Protein AF-A0A3M1ML77-F1 (afdb_monomer)

pLDDT: mean 88.44, std 10.19, range [42.94, 98.44]

Solvent-accessible surface area (backbone atoms only — not comparable to full-atom values): 23179 Å² total; per-residue (Å²): 134,83,82,72,64,68,69,60,58,36,50,52,52,51,53,50,39,52,52,16,40,54,34,26,37,47,16,49,26,53,55,66,65,54,53,67,42,53,72,66,59,38,51,56,78,85,83,66,60,89,59,42,56,84,72,75,39,70,65,45,48,53,52,35,50,51,53,40,49,53,52,45,68,58,38,51,64,34,41,75,68,65,37,67,45,31,58,52,17,39,53,30,26,41,60,22,10,48,59,24,55,53,48,53,42,40,64,75,67,50,69,89,71,73,87,49,51,63,51,61,48,46,33,37,23,26,42,35,46,14,53,43,46,57,35,59,82,57,82,78,87,62,85,62,44,63,66,57,31,51,50,51,24,44,51,50,22,49,53,52,17,53,50,45,29,51,47,45,52,53,32,55,78,67,70,55,49,74,44,62,57,30,57,50,57,48,38,11,30,52,26,35,65,69,69,68,45,75,50,17,67,48,100,85,46,60,57,40,37,75,63,49,33,72,43,49,62,75,46,25,69,54,35,76,78,44,82,48,72,65,49,42,34,46,50,33,18,47,26,54,22,48,36,12,41,50,40,22,52,42,33,44,75,73,69,39,41,40,63,28,8,35,51,46,10,51,49,48,64,67,28,63,47,58,55,28,46,60,48,20,60,21,26,56,29,58,51,57,40,56,17,52,40,26,44,53,48,14,54,47,23,37,75,66,73,36,54,71,59,15,51,51,27,39,51,52,16,31,24,24,25,54,67,47,22,50,50,49,14,33,41,22,42,38,44,14,51,49,5,20,71,76,60,79,30,46,80,23,53,41,80,83,40,38,9,52,61,23,40,51,49,14,51,50,30,45,52,50,42,52,52,50,50,76,70,32,72,39,45,66,67,62,54,57,41,38,51,83,35,29,94,44,75,66,42,40,72,43,6,69,74,80,31,38,69,53,37,51,56,44,45,67,31,70,50,40,49,51,34,52,46,61,69,44,30,55,61,19,66,72,51,49,64,74,42,41,71,61,51,56,23,48,41,64,65,49,50,51,32,40,55,38,73,43,69,56,60,40,9,49,40,60,84

Radius of gyration: 24.13 Å; Cα contacts (8 Å, |Δi|>4): 654; chains: 1; bounding box: 58×64×84 Å

Structure (mmCIF, N/CA/C/O backbone):
data_AF-A0A3M1ML77-F1
#
_entry.id   AF-A0A3M1ML77-F1
#
loop_
_atom_site.group_PDB
_atom_site.id
_atom_site.type_symbol
_atom_site.label_atom_id
_atom_site.label_alt_id
_atom_site.label_comp_id
_atom_site.label_asym_id
_atom_site.label_entity_id
_atom_site.label_seq_id
_atom_site.pdbx_PDB_ins_code
_atom_site.Cartn_x
_atom_site.Cartn_y
_atom_site.Cartn_z
_atom_site.occupancy
_atom_site.B_iso_or_equiv
_atom_site.auth_seq_id
_atom_site.auth_comp_id
_atom_site.auth_asym_id
_atom_site.auth_atom_id
_atom_site.pdbx_PDB_model_num
ATOM 1 N N . MET A 1 1 ? -18.599 4.551 52.035 1.00 42.94 1 MET A N 1
ATOM 2 C CA . MET A 1 1 ? -18.148 4.822 50.651 1.00 42.94 1 MET A CA 1
ATOM 3 C C . MET A 1 1 ? -19.375 4.866 49.752 1.00 42.94 1 MET A C 1
ATOM 5 O O . MET A 1 1 ? -19.975 3.830 49.510 1.00 42.94 1 MET A O 1
ATOM 9 N N . GLN A 1 2 ? -19.809 6.068 49.365 1.00 43.19 2 GLN A N 1
ATOM 10 C CA . GLN A 1 2 ? -20.988 6.288 48.520 1.00 43.19 2 GLN A CA 1
ATOM 11 C C . GLN A 1 2 ? -20.780 5.672 47.130 1.00 43.19 2 GLN A C 1
ATOM 13 O O . GLN A 1 2 ? -19.829 6.021 46.429 1.00 43.19 2 GLN A O 1
ATOM 18 N N . GLN A 1 3 ? -21.688 4.782 46.730 1.00 44.06 3 GLN A N 1
ATOM 19 C CA . GLN A 1 3 ? -21.863 4.380 45.338 1.00 44.06 3 GLN A CA 1
ATOM 20 C C . GLN A 1 3 ? -22.262 5.631 44.542 1.00 44.06 3 GLN A C 1
ATOM 22 O O . GLN A 1 3 ? -23.400 6.085 44.619 1.00 44.06 3 GLN A O 1
ATOM 27 N N . ARG A 1 4 ? -21.310 6.247 43.829 1.00 51.03 4 ARG A N 1
ATOM 28 C CA . ARG A 1 4 ? -21.622 7.316 42.871 1.00 51.03 4 ARG A CA 1
ATOM 29 C C . ARG A 1 4 ? -22.570 6.747 41.821 1.00 51.03 4 ARG A C 1
ATOM 31 O O . ARG A 1 4 ? -22.231 5.756 41.178 1.00 51.03 4 ARG A O 1
ATOM 38 N N . GLU A 1 5 ? -23.727 7.382 41.650 1.00 54.22 5 GLU A N 1
ATOM 39 C CA . GLU A 1 5 ? -24.714 6.975 40.655 1.00 54.22 5 GLU A CA 1
ATOM 40 C C . GLU A 1 5 ? -24.070 6.864 39.260 1.00 54.22 5 GLU A C 1
ATOM 42 O O . GLU A 1 5 ? -23.502 7.849 38.764 1.00 54.22 5 GLU A O 1
ATOM 47 N N . PRO A 1 6 ? -24.178 5.707 38.581 1.00 62.34 6 PRO A N 1
ATOM 48 C CA . PRO A 1 6 ? -23.610 5.519 37.247 1.00 62.34 6 PRO A CA 1
ATOM 49 C C . PRO A 1 6 ? -24.093 6.573 36.230 1.00 62.34 6 PRO A C 1
ATOM 51 O O . PRO A 1 6 ? -23.373 6.901 35.286 1.00 62.34 6 PRO A O 1
ATOM 54 N N . GLY A 1 7 ? -25.258 7.193 36.458 1.00 77.38 7 GLY A N 1
ATOM 55 C CA . GLY A 1 7 ? -25.843 8.206 35.578 1.00 77.38 7 GLY A CA 1
ATOM 56 C C . GLY A 1 7 ? -25.056 9.518 35.450 1.00 77.38 7 GLY A C 1
ATOM 57 O O . GLY A 1 7 ? -25.128 10.160 34.402 1.00 77.38 7 GLY A O 1
ATOM 58 N N . ALA A 1 8 ? -24.293 9.946 36.462 1.00 82.44 8 ALA A N 1
ATOM 59 C CA . ALA A 1 8 ? -23.475 11.163 36.355 1.00 82.44 8 ALA A CA 1
ATOM 60 C C . ALA A 1 8 ? -22.207 10.920 35.517 1.00 82.44 8 ALA A C 1
ATOM 62 O O . ALA A 1 8 ? -21.846 11.728 34.659 1.00 82.44 8 ALA A O 1
ATOM 63 N N . ALA A 1 9 ? -21.566 9.766 35.715 1.00 82.75 9 ALA A N 1
ATOM 64 C CA . ALA A 1 9 ? -20.356 9.393 34.991 1.00 82.75 9 ALA A CA 1
ATOM 65 C C . ALA A 1 9 ? -20.640 9.119 33.504 1.00 82.75 9 ALA A C 1
ATOM 67 O O . ALA A 1 9 ? -19.897 9.586 32.641 1.00 82.75 9 ALA A O 1
ATOM 68 N N . VAL A 1 10 ? -21.745 8.433 33.189 1.00 85.69 10 VAL A N 1
ATOM 69 C CA . VAL A 1 10 ? -22.186 8.192 31.802 1.00 85.69 10 VAL A CA 1
ATOM 70 C C . VAL A 1 10 ? -22.472 9.509 31.070 1.00 85.69 10 VAL A C 1
ATOM 72 O O . VAL A 1 10 ? -22.034 9.679 29.929 1.00 85.69 10 VAL A O 1
ATOM 75 N N . ARG A 1 11 ? -23.133 10.475 31.727 1.00 87.56 11 ARG A N 1
ATOM 76 C CA . ARG A 1 11 ? -23.371 11.819 31.165 1.00 87.56 11 ARG A CA 1
ATOM 77 C C . ARG A 1 11 ? -22.064 12.552 30.854 1.00 87.56 11 ARG A C 1
ATOM 79 O O . ARG A 1 11 ? -21.918 13.081 29.755 1.00 87.56 11 ARG A O 1
ATOM 86 N N . GLY A 1 12 ? -21.098 12.518 31.774 1.00 90.06 12 GLY A N 1
ATOM 87 C CA . GLY A 1 12 ? -19.780 13.127 31.570 1.00 90.06 12 GLY A CA 1
ATOM 88 C C . GLY A 1 12 ? -19.025 12.548 30.368 1.00 90.06 12 GLY A C 1
ATOM 89 O O . GLY A 1 12 ? -18.547 13.295 29.517 1.00 90.06 12 GLY A O 1
ATOM 90 N N . TRP A 1 13 ? -18.965 11.218 30.244 1.00 90.50 13 TRP A N 1
ATOM 91 C CA . TRP A 1 13 ? -18.302 10.566 29.106 1.00 90.50 13 TRP A CA 1
ATOM 92 C C . TRP A 1 13 ? -19.029 10.770 27.782 1.00 90.50 13 TRP A C 1
ATOM 94 O O . TRP A 1 13 ? -18.378 10.889 26.748 1.00 90.50 13 TRP A O 1
ATOM 104 N N . THR A 1 14 ? -20.357 10.853 27.807 1.00 88.81 14 THR A N 1
ATOM 105 C CA . THR A 1 14 ? -21.159 11.185 26.625 1.00 88.81 14 THR A CA 1
ATOM 106 C C . THR A 1 14 ? -20.836 12.590 26.122 1.00 88.81 14 THR A C 1
ATOM 108 O O . THR A 1 14 ? -20.551 12.765 24.940 1.00 88.81 14 THR A O 1
ATOM 111 N N . ALA A 1 15 ? -20.800 13.581 27.018 1.00 90.69 15 ALA A N 1
ATOM 112 C CA . ALA A 1 15 ? -20.423 14.947 26.663 1.00 90.69 15 ALA A CA 1
ATOM 113 C C . ALA A 1 15 ? -18.994 15.009 26.100 1.00 90.69 15 ALA A C 1
ATOM 115 O O . ALA A 1 15 ? -18.764 15.619 25.057 1.00 90.69 15 ALA A O 1
ATOM 116 N N . LEU A 1 16 ? -18.042 14.312 26.732 1.00 91.69 16 LEU A N 1
ATOM 117 C CA . LEU A 1 16 ? -16.664 14.248 26.247 1.00 91.69 16 LEU A CA 1
ATOM 118 C C . LEU A 1 16 ? -16.555 13.570 24.875 1.00 91.69 16 LEU A C 1
ATOM 120 O O . LEU A 1 16 ? -15.777 14.018 24.040 1.00 91.69 16 LEU A O 1
ATOM 124 N N . ALA A 1 17 ? -17.329 12.514 24.623 1.00 90.25 17 ALA A N 1
ATOM 125 C CA . ALA A 1 17 ? -17.361 11.843 23.328 1.00 90.25 17 ALA A CA 1
ATOM 126 C C . ALA A 1 17 ? -17.868 12.775 22.218 1.00 90.25 17 ALA A C 1
ATOM 128 O O . ALA A 1 17 ? -17.264 12.829 21.150 1.00 90.25 17 ALA A O 1
ATOM 129 N N . LEU A 1 18 ? -18.931 13.543 22.478 1.00 91.56 18 LEU A N 1
ATOM 130 C CA . LEU A 1 18 ? -19.453 14.529 21.528 1.00 91.56 18 LEU A CA 1
ATOM 131 C C . LEU A 1 18 ? -18.437 15.645 21.253 1.00 91.56 18 LEU A C 1
ATOM 133 O O . LEU A 1 18 ? -18.213 15.992 20.095 1.00 91.56 18 LEU A O 1
ATOM 137 N N . LEU A 1 19 ? -17.769 16.153 22.295 1.00 92.50 19 LEU A N 1
ATOM 138 C CA . LEU A 1 19 ? -16.690 17.135 22.149 1.00 92.50 19 LEU A CA 1
ATOM 139 C C . LEU A 1 19 ? -15.506 16.572 21.351 1.00 92.50 19 LEU A C 1
ATOM 141 O O . LEU A 1 19 ? -14.981 17.252 20.473 1.00 92.50 19 LEU A O 1
ATOM 145 N N . ALA A 1 20 ? -15.111 15.324 21.617 1.00 93.50 20 ALA A N 1
ATOM 146 C CA . ALA A 1 20 ? -14.035 14.651 20.896 1.00 93.50 20 ALA A CA 1
ATOM 147 C C . ALA A 1 20 ? -14.374 14.475 19.410 1.00 93.50 20 ALA A C 1
ATOM 149 O O . ALA A 1 20 ? -13.538 14.773 18.563 1.00 93.50 20 ALA A O 1
ATOM 150 N N . VAL A 1 21 ? -15.603 14.055 19.084 1.00 92.88 21 VAL A N 1
ATOM 151 C CA . VAL A 1 21 ? -16.078 13.933 17.697 1.00 92.88 21 VAL A CA 1
ATOM 152 C C . VAL A 1 21 ? -16.118 15.294 17.009 1.00 92.88 21 VAL A C 1
ATOM 154 O O . VAL A 1 21 ? -15.610 15.410 15.898 1.00 92.88 21 VAL A O 1
ATOM 157 N N . GLY A 1 22 ? -16.666 16.326 17.656 1.00 91.12 22 GLY A N 1
ATOM 158 C CA . GLY A 1 22 ? -16.730 17.676 17.089 1.00 91.12 22 GLY A CA 1
ATOM 159 C C . GLY A 1 22 ? -15.344 18.273 16.827 1.00 91.12 22 GLY A C 1
ATOM 160 O O . GLY A 1 22 ? -15.087 18.797 15.744 1.00 91.12 22 GLY A O 1
ATOM 161 N N . GLY A 1 23 ? -14.420 18.133 17.782 1.00 91.94 23 GLY A N 1
ATOM 162 C CA . GLY A 1 23 ? -13.038 18.588 17.628 1.00 91.94 23 GLY A CA 1
ATOM 163 C C . GLY A 1 23 ? -12.271 17.810 16.556 1.00 91.94 23 GLY A C 1
ATOM 164 O O . GLY A 1 23 ? -11.553 18.406 15.753 1.00 91.94 23 GLY A O 1
ATOM 165 N N . TRP A 1 24 ? -12.436 16.486 16.508 1.00 94.56 24 TRP A N 1
ATOM 166 C CA . TRP A 1 24 ? -11.824 15.641 15.482 1.00 94.56 24 TRP A CA 1
ATOM 167 C C . TRP A 1 24 ? -12.371 15.957 14.089 1.00 94.56 24 TRP A C 1
ATOM 169 O O . TRP A 1 24 ? -11.605 16.036 13.132 1.00 94.56 24 TRP A O 1
ATOM 179 N N . TRP A 1 25 ? -13.675 16.195 13.972 1.00 92.00 25 TRP A N 1
ATOM 180 C CA . TRP A 1 25 ? -14.313 16.564 12.715 1.00 92.00 25 TRP A CA 1
ATOM 181 C C . TRP A 1 25 ? -13.755 17.878 12.166 1.00 92.00 25 TRP A C 1
ATOM 183 O O . TRP A 1 25 ? -13.346 17.930 11.005 1.00 92.00 25 TRP A O 1
ATOM 193 N N . LEU A 1 26 ? -13.632 18.901 13.021 1.00 89.25 26 LEU A N 1
ATOM 194 C CA . LEU A 1 26 ? -12.964 20.153 12.667 1.00 89.25 26 LEU A CA 1
ATOM 195 C C . LEU A 1 26 ? -11.520 19.904 12.209 1.00 89.25 26 LEU A C 1
ATOM 197 O O . LEU A 1 26 ? -11.105 20.426 11.176 1.00 89.25 26 LEU A O 1
ATOM 201 N N . ALA A 1 27 ? -10.761 19.087 12.947 1.00 91.50 27 ALA A N 1
ATOM 202 C CA . ALA A 1 27 ? -9.390 18.737 12.584 1.00 91.50 27 ALA A CA 1
ATOM 203 C C . ALA A 1 27 ? -9.318 18.076 11.195 1.00 91.50 27 ALA A C 1
ATOM 205 O O . ALA A 1 27 ? -8.504 18.479 10.367 1.00 91.50 27 ALA A O 1
ATOM 206 N N . ALA A 1 28 ? -10.190 17.106 10.914 1.00 89.94 28 ALA A N 1
ATOM 207 C CA . ALA A 1 28 ? -10.228 16.371 9.651 1.00 89.94 28 ALA A CA 1
ATOM 208 C C . ALA A 1 28 ? -10.560 17.273 8.460 1.00 89.94 28 ALA A C 1
ATOM 210 O O . ALA A 1 28 ? -9.882 17.213 7.435 1.00 89.94 28 ALA A O 1
ATOM 211 N N . VAL A 1 29 ? -11.559 18.142 8.609 1.00 87.56 29 VAL A N 1
ATOM 212 C CA . VAL A 1 29 ? -11.937 19.139 7.601 1.00 87.56 29 VAL A CA 1
ATOM 213 C C . VAL A 1 29 ? -10.777 20.092 7.321 1.00 87.56 29 VAL A C 1
ATOM 215 O O . VAL A 1 29 ? -10.400 20.284 6.167 1.00 87.56 29 VAL A O 1
ATOM 218 N N . VAL A 1 30 ? -10.181 20.666 8.368 1.00 85.31 30 VAL A N 1
ATOM 219 C CA . VAL A 1 30 ? -9.109 21.659 8.229 1.00 85.31 30 VAL A CA 1
ATOM 220 C C . VAL A 1 30 ? -7.857 21.057 7.599 1.00 85.31 30 VAL A C 1
ATOM 222 O O . VAL A 1 30 ? -7.207 21.719 6.795 1.00 85.31 30 VAL A O 1
ATOM 225 N N . VAL A 1 31 ? -7.495 19.829 7.973 1.00 87.75 31 VAL A N 1
ATOM 226 C CA . VAL A 1 31 ? -6.366 19.109 7.371 1.00 87.75 31 VAL A CA 1
ATOM 227 C C . VAL A 1 31 ? -6.670 18.830 5.898 1.00 87.75 31 VAL A C 1
ATOM 229 O O . VAL A 1 31 ? -5.862 19.150 5.037 1.00 87.75 31 VAL A O 1
ATOM 232 N N . SER A 1 32 ? -7.866 18.337 5.578 1.00 84.31 32 SER A N 1
ATOM 233 C CA . SER A 1 32 ? -8.243 17.984 4.200 1.00 84.31 32 SER A CA 1
ATOM 234 C C . SER A 1 32 ? -8.371 19.186 3.259 1.00 84.31 32 SER A C 1
ATOM 236 O O . SER A 1 32 ? -8.259 19.024 2.050 1.00 84.31 32 SER A O 1
ATOM 238 N N . ALA A 1 33 ? -8.609 20.387 3.789 1.00 80.44 33 ALA A N 1
ATOM 239 C CA . ALA A 1 33 ? -8.726 21.616 3.005 1.00 80.44 33 ALA A CA 1
ATOM 240 C C . ALA A 1 33 ? -7.372 22.200 2.548 1.00 80.44 33 ALA A C 1
ATOM 242 O O . ALA A 1 33 ? -7.348 23.237 1.892 1.00 80.44 33 ALA A O 1
ATOM 243 N N . ARG A 1 34 ? -6.239 21.584 2.913 1.00 81.31 34 ARG A N 1
ATOM 244 C CA . ARG A 1 34 ? -4.899 22.092 2.587 1.00 81.31 34 ARG A CA 1
ATOM 245 C C . ARG A 1 34 ? -4.288 21.388 1.386 1.00 81.31 34 ARG A C 1
ATOM 247 O O . ARG A 1 34 ? -4.517 20.207 1.146 1.00 81.31 34 ARG A O 1
ATOM 254 N N . THR A 1 35 ? -3.400 22.108 0.711 1.00 83.38 35 THR A N 1
ATOM 255 C CA . THR A 1 35 ? -2.563 21.552 -0.350 1.00 83.38 35 THR A CA 1
ATOM 256 C C . THR A 1 35 ? -1.279 20.971 0.235 1.00 83.38 35 THR A C 1
ATOM 258 O O . THR A 1 35 ? -0.513 21.656 0.922 1.00 83.38 35 THR A O 1
ATOM 261 N N . TYR A 1 36 ? -1.023 19.702 -0.072 1.00 85.31 36 TYR A N 1
ATOM 262 C CA . TYR A 1 36 ? 0.167 18.980 0.364 1.00 85.31 36 TYR A CA 1
ATOM 263 C C . TYR A 1 36 ? 1.064 18.654 -0.824 1.00 85.31 36 TYR A C 1
ATOM 265 O O . TYR A 1 36 ? 0.624 18.064 -1.809 1.00 85.31 36 TYR A O 1
ATOM 273 N N . LEU A 1 37 ? 2.346 18.996 -0.711 1.00 86.81 37 LEU A N 1
ATOM 274 C CA . LEU A 1 37 ? 3.372 18.536 -1.635 1.00 86.81 37 LEU A CA 1
ATOM 275 C C . LEU A 1 37 ? 3.869 17.169 -1.158 1.00 86.81 37 LEU A C 1
ATOM 277 O O . LEU A 1 37 ? 4.779 17.084 -0.334 1.00 86.81 37 LEU A O 1
ATOM 281 N N . MET A 1 38 ? 3.264 16.102 -1.679 1.00 84.56 38 MET A N 1
ATOM 282 C CA . MET A 1 38 ? 3.537 14.718 -1.262 1.00 84.56 38 MET A CA 1
ATOM 283 C C . MET A 1 38 ? 4.966 14.246 -1.562 1.00 84.56 38 MET A C 1
ATOM 285 O O . MET A 1 38 ? 5.487 13.384 -0.862 1.00 84.56 38 MET A O 1
ATOM 289 N N . MET A 1 39 ? 5.629 14.817 -2.572 1.00 83.12 39 MET A N 1
ATOM 290 C CA . MET A 1 39 ? 7.019 14.474 -2.900 1.00 83.12 39 MET A CA 1
ATOM 291 C C . MET A 1 39 ? 8.011 14.963 -1.831 1.00 83.12 39 MET A C 1
ATOM 293 O O . MET A 1 39 ? 8.987 14.283 -1.534 1.00 83.12 39 MET A O 1
ATOM 297 N N . GLY A 1 40 ? 7.744 16.126 -1.231 1.00 84.62 40 GLY A N 1
ATOM 298 C CA . GLY A 1 40 ? 8.575 16.713 -0.175 1.00 84.62 40 GLY A CA 1
ATOM 299 C C . GLY A 1 40 ? 7.994 16.577 1.233 1.00 84.62 40 GLY A C 1
ATOM 3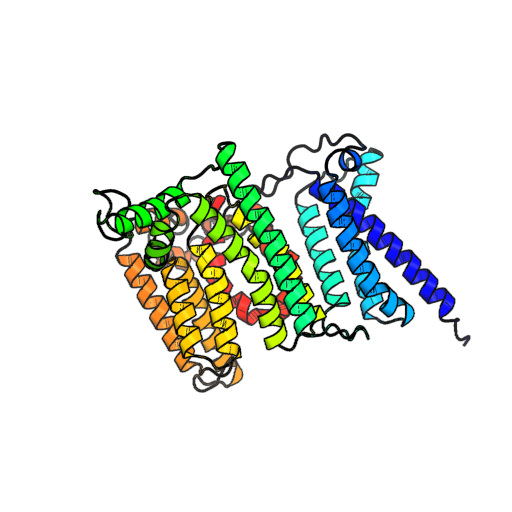00 O O . GLY A 1 40 ? 8.596 17.085 2.173 1.00 84.62 40 GLY A O 1
ATOM 301 N N . TYR A 1 41 ? 6.821 15.950 1.382 1.00 89.25 41 TYR A N 1
ATOM 302 C CA . TYR A 1 41 ? 6.034 15.924 2.622 1.00 89.25 41 TYR A CA 1
ATOM 303 C C . TYR A 1 41 ? 5.892 17.313 3.258 1.00 89.25 41 TYR A C 1
ATOM 305 O O . TYR A 1 41 ? 6.096 17.506 4.456 1.00 89.25 41 TYR A O 1
ATOM 313 N N . ALA A 1 42 ? 5.557 18.302 2.429 1.00 88.19 42 ALA A N 1
ATOM 314 C CA . ALA A 1 42 ? 5.416 19.693 2.837 1.00 88.19 42 ALA A CA 1
ATOM 315 C C . ALA A 1 42 ? 3.966 20.166 2.694 1.00 88.19 42 ALA A C 1
ATOM 317 O O . ALA A 1 42 ? 3.182 19.630 1.913 1.00 88.19 42 ALA A O 1
ATOM 318 N N . THR A 1 43 ? 3.593 21.189 3.458 1.00 86.75 43 THR A N 1
ATOM 319 C CA . THR A 1 43 ? 2.310 21.888 3.297 1.00 86.75 43 THR A CA 1
ATOM 320 C C . THR A 1 43 ? 2.561 23.162 2.504 1.00 86.75 43 THR A C 1
ATOM 322 O O . THR A 1 43 ? 3.390 23.977 2.905 1.00 86.75 43 THR A O 1
ATOM 325 N N . VAL A 1 44 ? 1.876 23.333 1.375 1.00 80.38 44 VAL A N 1
ATOM 326 C CA . VAL A 1 44 ? 2.043 24.517 0.527 1.00 80.38 44 VAL A CA 1
ATOM 327 C C . VAL A 1 44 ? 1.112 25.615 1.032 1.00 80.38 44 VAL A C 1
ATOM 329 O O . VAL A 1 44 ? -0.100 25.435 1.049 1.00 80.38 44 VAL A O 1
ATOM 332 N N . GLY A 1 45 ? 1.709 26.732 1.464 1.00 61.00 45 GLY A N 1
ATOM 333 C CA . GLY A 1 45 ? 1.087 28.048 1.655 1.00 61.00 45 GLY A CA 1
ATOM 334 C C . GLY A 1 45 ? -0.356 28.060 2.161 1.00 61.00 45 GLY A C 1
ATOM 335 O O . GLY A 1 45 ? -1.284 28.270 1.390 1.00 61.00 45 GLY A O 1
ATOM 336 N N . ALA A 1 46 ? -0.545 27.955 3.476 1.00 48.19 46 ALA A N 1
ATOM 337 C CA . ALA A 1 46 ? -1.827 28.233 4.113 1.00 48.19 46 ALA A CA 1
ATOM 338 C C . ALA A 1 46 ? -2.071 29.751 4.210 1.00 48.19 46 ALA A C 1
ATOM 340 O O . ALA A 1 46 ? -2.032 30.321 5.298 1.00 48.19 46 ALA A O 1
ATOM 341 N N . LYS A 1 47 ? -2.372 30.427 3.098 1.00 48.97 47 LYS A N 1
ATOM 342 C CA . LYS A 1 47 ? -3.239 31.612 3.191 1.00 48.97 47 LYS A CA 1
ATOM 343 C C . LYS A 1 47 ? -4.675 31.113 3.192 1.00 48.97 47 LYS A C 1
ATOM 345 O O . LYS A 1 47 ? -5.401 31.352 2.246 1.00 48.97 47 LYS A O 1
ATOM 350 N N . VAL A 1 48 ? -5.044 30.368 4.230 1.00 52.44 48 VAL A N 1
ATOM 351 C CA . VAL A 1 48 ? -6.428 29.948 4.451 1.00 52.44 48 VAL A CA 1
ATOM 352 C C . VAL A 1 48 ? -7.130 31.168 5.057 1.00 52.44 48 VAL A C 1
ATOM 354 O O . VAL A 1 48 ? -6.766 31.559 6.173 1.00 52.44 48 VAL A O 1
ATOM 357 N N . PRO A 1 49 ? -8.086 31.832 4.376 1.00 54.34 49 PRO A N 1
ATOM 358 C CA . PRO A 1 49 ? -8.996 32.757 5.038 1.00 54.34 49 PRO A CA 1
ATOM 359 C C . PRO A 1 49 ? -9.583 32.092 6.285 1.00 54.34 49 PRO A C 1
ATOM 361 O O . PRO A 1 49 ? -9.881 30.900 6.269 1.00 54.34 49 PRO A O 1
ATOM 364 N N . ARG A 1 50 ? -9.800 32.857 7.361 1.00 60.06 50 ARG A N 1
ATOM 365 C CA . ARG A 1 50 ? -10.237 32.363 8.686 1.00 60.06 50 ARG A CA 1
ATOM 366 C C . ARG A 1 50 ? -11.479 31.444 8.681 1.00 60.06 50 ARG A C 1
ATOM 368 O O . ARG A 1 50 ? -11.741 30.823 9.700 1.00 60.06 50 ARG A O 1
ATOM 375 N N . LEU A 1 51 ? -12.214 31.335 7.569 1.00 59.72 51 LEU A N 1
ATOM 376 C CA . LEU A 1 51 ? -13.448 30.554 7.410 1.00 59.72 51 LEU A CA 1
ATOM 377 C C . LEU A 1 51 ? -13.450 29.589 6.206 1.00 59.72 51 LEU A C 1
ATOM 379 O O . LEU A 1 51 ? -14.424 28.873 6.005 1.00 59.72 51 LEU A O 1
ATOM 383 N N . GLU A 1 52 ? -12.388 29.535 5.401 1.00 59.94 52 GLU A N 1
ATOM 384 C CA . GLU A 1 52 ? -12.379 28.778 4.139 1.00 59.94 52 GLU A CA 1
ATOM 385 C C . GLU A 1 52 ? -12.660 27.267 4.273 1.00 59.94 52 GLU A C 1
ATOM 387 O O . GLU A 1 52 ? -13.397 26.753 3.433 1.00 59.94 52 GLU A O 1
ATOM 392 N N . PRO A 1 53 ? -12.221 26.546 5.332 1.00 60.88 53 PRO A N 1
ATOM 393 C CA . PRO A 1 53 ? -12.541 25.127 5.470 1.00 60.88 53 PRO A CA 1
ATOM 394 C C . PRO A 1 53 ? -14.048 24.858 5.472 1.00 60.88 53 PRO A C 1
ATOM 396 O O . PRO A 1 53 ? -14.462 23.805 5.004 1.00 60.88 53 PRO A O 1
ATOM 399 N N . PHE A 1 54 ? -14.860 25.807 5.954 1.00 60.31 54 PHE A N 1
ATOM 400 C CA . PHE A 1 54 ? -16.325 25.733 6.002 1.00 60.31 54 PHE A CA 1
ATOM 401 C C . PHE A 1 54 ? -16.991 26.036 4.650 1.00 60.31 54 PHE A C 1
ATOM 403 O O . PHE A 1 54 ? -18.164 25.725 4.468 1.00 60.31 54 PHE A O 1
ATOM 410 N N . LEU A 1 55 ? -16.260 26.640 3.708 1.00 57.69 55 LEU A N 1
ATOM 411 C CA . LEU A 1 55 ? -16.795 27.154 2.446 1.00 57.69 55 LEU A CA 1
ATOM 412 C C . LEU A 1 55 ? -16.334 26.355 1.217 1.00 57.69 55 LEU A C 1
ATOM 414 O O . LEU A 1 55 ? -17.040 26.353 0.214 1.00 57.69 55 LEU A O 1
ATOM 418 N N . THR A 1 56 ? -15.185 25.669 1.269 1.00 57.38 56 THR A N 1
ATOM 419 C CA . THR A 1 56 ? -14.540 25.129 0.053 1.00 57.38 56 THR A CA 1
ATOM 420 C C . THR A 1 56 ? -14.590 23.615 -0.122 1.00 57.38 56 THR A C 1
ATOM 422 O O . THR A 1 56 ? -14.402 23.145 -1.240 1.00 57.38 56 THR A O 1
ATOM 425 N N . SER A 1 57 ? -14.873 22.822 0.920 1.00 66.44 57 SER A N 1
ATOM 426 C CA . SER A 1 57 ? -14.832 21.353 0.803 1.00 66.44 57 SER A CA 1
ATOM 427 C C . SER A 1 57 ? -16.031 20.654 1.445 1.00 66.44 57 SER A C 1
ATOM 429 O O . SER A 1 57 ? -15.900 19.895 2.405 1.00 66.44 57 SER A O 1
ATOM 431 N N . SER A 1 58 ? -17.225 20.866 0.884 1.00 71.62 58 SER A N 1
ATOM 432 C CA . SER A 1 58 ? -18.457 20.167 1.297 1.00 71.62 58 SER A CA 1
ATOM 433 C C . SER A 1 58 ? -18.298 18.636 1.322 1.00 71.62 58 SER A C 1
ATOM 435 O O . SER A 1 58 ? -18.873 17.964 2.180 1.00 71.62 58 SER A O 1
ATOM 437 N N . ALA A 1 59 ? -17.450 18.086 0.448 1.00 72.75 59 ALA A N 1
ATOM 438 C CA . ALA A 1 59 ? -17.088 16.672 0.442 1.00 72.75 59 ALA A CA 1
ATOM 439 C C . ALA A 1 59 ? -16.301 16.250 1.698 1.00 72.75 59 ALA A C 1
ATOM 441 O O . ALA A 1 59 ? -16.659 15.252 2.326 1.00 72.75 59 ALA A O 1
ATOM 442 N N . ALA A 1 60 ? -15.276 17.010 2.111 1.00 76.25 60 ALA A N 1
ATOM 443 C CA . ALA A 1 60 ? -14.535 16.718 3.342 1.00 76.25 60 ALA A CA 1
ATOM 444 C C . ALA A 1 60 ? -15.437 16.831 4.578 1.00 76.25 60 ALA A C 1
ATOM 446 O O . ALA A 1 60 ? -15.361 15.990 5.473 1.00 76.25 60 ALA A O 1
ATOM 447 N N . TRP A 1 61 ? -16.339 17.817 4.594 1.00 83.75 61 TRP A N 1
ATOM 448 C CA . TRP A 1 61 ? -17.352 17.981 5.639 1.00 83.75 61 TRP A CA 1
ATOM 449 C C . TRP A 1 61 ? -18.254 16.763 5.773 1.00 83.75 61 TRP A C 1
ATOM 451 O O . TRP A 1 61 ? -18.366 16.199 6.865 1.00 83.75 61 TRP A O 1
ATOM 461 N N . GLY A 1 62 ? -18.877 16.354 4.666 1.00 82.88 62 GLY A N 1
ATOM 462 C CA . GLY A 1 62 ? -19.787 15.216 4.631 1.00 82.88 62 GLY A CA 1
ATOM 463 C C . GLY A 1 62 ? -19.086 13.913 5.002 1.00 82.88 62 GLY A C 1
ATOM 464 O O . GLY A 1 62 ? -19.591 13.159 5.834 1.00 82.88 62 GLY A O 1
ATOM 465 N N . PHE A 1 63 ? -17.892 13.672 4.453 1.00 80.56 63 PHE A N 1
ATOM 466 C CA . PHE A 1 63 ? -17.118 12.466 4.739 1.00 80.56 63 PHE A CA 1
ATOM 467 C C . PHE A 1 63 ? -16.685 12.396 6.205 1.00 80.56 63 PHE A C 1
ATOM 469 O O . PHE A 1 63 ? -16.965 11.409 6.887 1.00 80.56 63 PHE A O 1
ATOM 476 N N . ALA A 1 64 ? -16.058 13.455 6.725 1.00 84.69 64 ALA A N 1
ATOM 477 C CA . ALA A 1 64 ? -15.635 13.490 8.117 1.00 84.69 64 ALA A CA 1
ATOM 478 C C . ALA A 1 64 ? -16.849 13.398 9.061 1.00 84.69 64 ALA A C 1
ATOM 480 O O . ALA A 1 64 ? -16.807 12.652 10.036 1.00 84.69 64 ALA A O 1
ATOM 481 N N . GLY A 1 65 ? -17.963 14.063 8.742 1.00 86.38 65 GLY A N 1
ATOM 482 C CA . GLY A 1 65 ? -19.203 13.978 9.518 1.00 86.38 65 GLY A CA 1
ATOM 483 C C . GLY A 1 65 ? -19.768 12.556 9.572 1.00 86.38 65 GLY A C 1
ATOM 484 O O . GLY A 1 65 ? -20.115 12.067 10.647 1.00 86.38 65 GLY A O 1
ATOM 485 N N . ALA A 1 66 ? -19.788 11.850 8.438 1.00 85.19 66 ALA A N 1
ATOM 486 C CA . ALA A 1 66 ? -20.235 10.461 8.366 1.00 85.19 66 ALA A CA 1
ATOM 487 C C . ALA A 1 66 ? -19.349 9.524 9.203 1.00 85.19 66 ALA A C 1
ATOM 489 O O . ALA A 1 66 ? -19.862 8.707 9.970 1.00 85.19 66 ALA A O 1
ATOM 490 N N . ILE A 1 67 ? -18.024 9.664 9.114 1.00 84.12 67 ILE A N 1
ATOM 491 C CA . ILE A 1 67 ? -17.074 8.865 9.902 1.00 84.12 67 ILE A CA 1
ATOM 492 C C . ILE A 1 67 ? -17.220 9.156 11.404 1.00 84.12 67 ILE A C 1
ATOM 494 O O . ILE A 1 67 ? -17.254 8.220 12.207 1.00 84.12 67 ILE A O 1
ATOM 498 N N . GLY A 1 68 ? -17.380 10.426 11.787 1.00 86.38 68 GLY A N 1
ATOM 499 C CA . GLY A 1 68 ? -17.629 10.831 13.172 1.00 86.38 68 GLY A CA 1
ATOM 500 C C . GLY A 1 68 ? -18.937 10.259 13.724 1.00 86.38 68 GLY A C 1
ATOM 501 O O . GLY A 1 68 ? -18.965 9.740 14.841 1.00 86.38 68 GLY A O 1
ATOM 502 N N . LEU A 1 69 ? -20.005 10.263 12.920 1.00 87.50 69 LEU A N 1
ATOM 503 C CA . LEU A 1 69 ? -21.286 9.654 13.277 1.00 87.50 69 LEU A CA 1
ATOM 504 C C . LEU A 1 69 ? -21.163 8.138 13.456 1.00 87.50 69 LEU A C 1
ATOM 506 O O . LEU A 1 69 ? -21.656 7.602 14.447 1.00 87.50 69 LEU A O 1
ATOM 510 N N . VAL A 1 70 ? -20.496 7.438 12.534 1.00 84.50 70 VAL A N 1
ATOM 511 C CA . VAL A 1 70 ? -20.257 5.990 12.650 1.00 84.50 70 VAL A CA 1
ATOM 512 C C . VAL A 1 70 ? -19.501 5.685 13.937 1.00 84.50 70 VAL A C 1
ATOM 514 O O . VAL A 1 70 ? -19.923 4.820 14.704 1.00 84.50 70 VAL A O 1
ATOM 517 N N . TRP A 1 71 ? -18.428 6.422 14.218 1.00 87.50 71 TRP A N 1
ATOM 518 C CA . TRP A 1 71 ? -17.672 6.261 15.454 1.00 87.50 71 TRP A CA 1
ATOM 519 C C . TRP A 1 71 ? -18.539 6.491 16.700 1.00 87.50 71 TRP A C 1
ATOM 521 O O . TRP A 1 71 ? -18.500 5.695 17.639 1.00 87.50 71 TRP A O 1
ATOM 531 N N . TRP A 1 72 ? -19.376 7.532 16.701 1.00 87.38 72 TRP A N 1
ATOM 532 C CA . TRP A 1 72 ? -20.294 7.816 17.803 1.00 87.38 72 TRP A CA 1
ATOM 533 C C . TRP A 1 72 ? -21.298 6.679 18.018 1.00 87.38 72 TRP A C 1
ATOM 535 O O . TRP A 1 72 ? -21.485 6.209 19.141 1.00 87.38 72 TRP A O 1
ATOM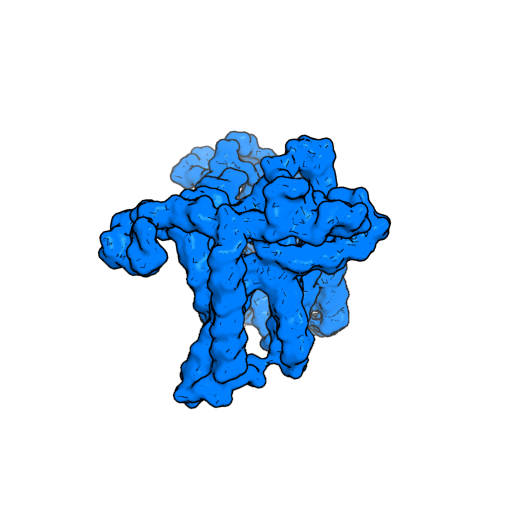 545 N N . LEU A 1 73 ? -21.924 6.194 16.943 1.00 84.56 73 LEU A N 1
ATOM 546 C CA . LEU A 1 73 ? -22.900 5.104 16.997 1.00 84.56 73 LEU A CA 1
ATOM 547 C C . LEU A 1 73 ? -22.298 3.806 17.528 1.00 84.56 73 LEU A C 1
ATOM 549 O O . LEU A 1 73 ? -22.993 3.054 18.218 1.00 84.56 73 LEU A O 1
ATOM 553 N N . LEU A 1 74 ? -21.026 3.565 17.213 1.00 78.69 74 LEU A N 1
ATOM 554 C CA . LEU A 1 74 ? -20.231 2.499 17.791 1.00 78.69 74 LEU A CA 1
ATOM 555 C C . LEU A 1 74 ? -20.090 2.753 19.303 1.00 78.69 74 LEU A C 1
ATOM 557 O O . LEU A 1 74 ? -20.668 2.034 20.119 1.00 78.69 74 LEU A O 1
ATOM 561 N N . VAL A 1 75 ? -19.407 3.820 19.706 1.00 82.12 75 VAL A N 1
ATOM 562 C CA . VAL A 1 75 ? -18.971 4.021 21.095 1.00 82.12 75 VAL A CA 1
ATOM 563 C C . VAL A 1 75 ? -20.116 4.307 22.083 1.00 82.12 75 VAL A C 1
ATOM 565 O O . VAL A 1 75 ? -20.013 3.891 23.238 1.00 82.12 75 VAL A O 1
ATOM 568 N N . ARG A 1 76 ? -21.240 4.914 21.670 1.00 83.75 76 ARG A N 1
ATOM 569 C CA . ARG A 1 76 ? -22.334 5.327 22.582 1.00 83.75 76 ARG A CA 1
ATOM 570 C C . ARG A 1 76 ? -22.849 4.202 23.488 1.00 83.75 76 ARG A C 1
ATOM 572 O O . ARG A 1 76 ? -22.929 4.374 24.699 1.00 83.75 76 ARG A O 1
ATOM 579 N N . LYS A 1 77 ? -23.088 3.007 22.932 1.00 79.88 77 LYS A N 1
ATOM 580 C CA . LYS A 1 77 ? -23.587 1.851 23.701 1.00 79.88 77 LYS A CA 1
ATOM 581 C C . LYS A 1 77 ? -22.540 1.308 24.669 1.00 79.88 77 LYS A C 1
ATOM 583 O O . LYS A 1 77 ? -22.872 0.735 25.701 1.00 79.88 77 LYS A O 1
ATOM 588 N N . GLN A 1 78 ? -21.262 1.450 24.325 1.00 79.56 78 GLN A N 1
ATOM 589 C CA . GLN A 1 78 ? -20.169 1.042 25.198 1.00 79.56 78 GLN A CA 1
ATOM 590 C C . GLN A 1 78 ? -19.972 2.035 26.352 1.00 79.56 78 GLN A C 1
ATOM 592 O O . GLN A 1 78 ? -19.630 1.613 27.453 1.00 79.56 78 GLN A O 1
ATOM 597 N N . VAL A 1 79 ? -20.222 3.328 26.120 1.00 81.12 79 VAL A N 1
ATOM 598 C CA . VAL A 1 79 ? -20.229 4.370 27.161 1.00 81.12 79 VAL A CA 1
ATOM 599 C C . VAL A 1 79 ? -21.371 4.151 28.146 1.00 81.12 79 VAL A C 1
ATOM 601 O O . VAL A 1 79 ? -21.134 4.190 29.349 1.00 81.12 79 VAL A O 1
ATOM 604 N N . GLU A 1 80 ? -22.575 3.841 27.656 1.00 81.25 80 GLU A N 1
ATOM 605 C CA . GLU A 1 80 ? -23.729 3.474 28.495 1.00 81.25 80 GLU A CA 1
ATOM 606 C C . GLU A 1 80 ? -23.417 2.284 29.415 1.00 81.25 80 GLU A C 1
ATOM 608 O O . GLU A 1 80 ? -23.848 2.246 30.563 1.00 81.25 80 GLU A O 1
ATOM 613 N N . ARG A 1 81 ? -22.615 1.330 28.924 1.00 80.31 81 ARG A N 1
ATOM 614 C CA . ARG A 1 81 ? -22.139 0.154 29.673 1.00 80.31 81 ARG A CA 1
ATOM 615 C C . ARG A 1 81 ? -20.841 0.391 30.450 1.00 80.31 81 ARG A C 1
ATOM 617 O O . ARG A 1 81 ? -20.313 -0.547 31.040 1.00 80.31 81 ARG A O 1
ATOM 624 N N . PHE A 1 82 ? -20.307 1.610 30.416 1.00 79.81 82 PHE A N 1
ATOM 625 C CA . PHE A 1 82 ? -19.065 2.010 31.074 1.00 79.81 82 PHE A CA 1
ATOM 626 C C . PHE A 1 82 ? -17.851 1.119 30.744 1.00 79.81 82 PHE A C 1
ATOM 628 O O . PHE A 1 82 ? -17.010 0.826 31.596 1.00 79.81 82 PHE A O 1
ATOM 635 N N . LEU A 1 83 ? -17.744 0.663 29.493 1.00 80.44 83 LEU A N 1
ATOM 636 C CA . LEU A 1 83 ? -16.658 -0.226 29.089 1.00 80.44 83 LEU A CA 1
ATOM 637 C C . LEU A 1 83 ? -15.323 0.536 28.999 1.00 80.44 83 LEU A C 1
ATOM 639 O O . LEU A 1 83 ? -15.259 1.582 28.344 1.00 80.44 83 LEU A O 1
ATOM 643 N N . PRO A 1 84 ? -14.216 -0.011 29.541 1.00 83.50 84 PRO A N 1
ATOM 644 C CA . PRO A 1 84 ? -12.900 0.621 29.448 1.00 83.50 84 PRO A CA 1
ATOM 645 C C . PRO A 1 84 ? -12.475 0.933 28.009 1.00 83.50 84 PRO A C 1
ATOM 647 O O . PRO A 1 84 ? -11.842 1.957 27.765 1.00 83.50 84 PRO A O 1
ATOM 650 N N . ALA A 1 85 ? -12.843 0.087 27.044 1.00 81.25 85 ALA A N 1
ATOM 651 C CA . ALA A 1 85 ? -12.512 0.278 25.632 1.00 81.25 85 ALA A CA 1
ATOM 652 C C . ALA A 1 85 ? -13.066 1.595 25.060 1.00 81.25 85 ALA A C 1
ATOM 654 O O . ALA A 1 85 ? -12.343 2.300 24.356 1.00 81.25 85 ALA A O 1
ATOM 655 N N . ALA A 1 86 ? -14.293 1.972 25.431 1.00 84.06 86 ALA A N 1
ATOM 656 C CA . ALA A 1 86 ? -14.912 3.228 25.015 1.00 84.06 86 ALA A CA 1
ATOM 657 C C . ALA A 1 86 ? -14.187 4.444 25.581 1.00 84.06 86 ALA A C 1
ATOM 659 O O . ALA A 1 86 ? -13.906 5.393 24.856 1.00 84.06 86 ALA A O 1
ATOM 660 N N . ILE A 1 87 ? -13.832 4.393 26.865 1.00 87.81 87 ILE A N 1
ATOM 661 C CA . ILE A 1 87 ? -13.086 5.463 27.533 1.00 87.81 87 ILE A CA 1
ATOM 662 C C . ILE A 1 87 ? -11.741 5.699 26.833 1.00 87.81 87 ILE A C 1
ATOM 664 O O . ILE A 1 87 ? -11.372 6.843 26.559 1.00 87.81 87 ILE A O 1
ATOM 668 N N . HIS A 1 88 ? -11.023 4.623 26.500 1.00 89.44 88 HIS A N 1
ATOM 669 C CA . HIS A 1 88 ? -9.768 4.722 25.756 1.00 89.44 88 HIS A CA 1
ATOM 670 C C . HIS A 1 88 ? -9.994 5.276 24.346 1.00 89.44 88 HIS A C 1
ATOM 672 O O . HIS A 1 88 ? -9.282 6.191 23.942 1.00 89.44 88 HIS A O 1
ATOM 678 N N . ALA A 1 89 ? -11.008 4.793 23.624 1.00 89.75 89 ALA A N 1
ATOM 679 C CA . ALA A 1 89 ? -11.336 5.294 22.293 1.00 89.75 89 ALA A CA 1
ATOM 680 C C . ALA A 1 89 ? -11.657 6.801 22.305 1.00 89.75 89 ALA A C 1
ATOM 682 O O . ALA A 1 89 ? -11.137 7.531 21.460 1.00 89.75 89 ALA A O 1
ATOM 683 N N . ILE A 1 90 ? -12.450 7.282 23.273 1.00 92.69 90 ILE A N 1
ATOM 684 C CA . ILE A 1 90 ? -12.794 8.708 23.432 1.00 92.69 90 ILE A CA 1
ATOM 685 C C . ILE A 1 90 ? -11.539 9.544 23.664 1.00 92.69 90 ILE A C 1
ATOM 687 O O . ILE A 1 90 ? -11.340 10.550 22.989 1.00 92.69 90 ILE A O 1
ATOM 691 N N . ARG A 1 91 ? -10.669 9.120 24.589 1.00 93.88 91 ARG A N 1
ATOM 692 C CA . ARG A 1 91 ? -9.413 9.827 24.877 1.00 93.88 91 ARG A CA 1
ATOM 693 C C . ARG A 1 91 ? -8.529 9.923 23.638 1.00 93.88 91 ARG A C 1
ATOM 695 O O . ARG A 1 91 ? -8.029 10.999 23.339 1.00 93.88 91 ARG A O 1
ATOM 702 N N . LEU A 1 92 ? -8.377 8.827 22.896 1.00 93.69 92 LEU A N 1
ATOM 703 C CA . LEU A 1 92 ? -7.578 8.801 21.669 1.00 93.69 92 LEU A CA 1
ATOM 704 C C . LEU A 1 92 ? -8.172 9.708 20.582 1.00 93.69 92 LEU A C 1
ATOM 706 O O . LEU A 1 92 ? -7.424 10.407 19.907 1.00 93.69 92 LEU A O 1
ATOM 710 N N . LEU A 1 93 ? -9.502 9.759 20.446 1.00 93.88 93 LEU A N 1
ATOM 711 C CA . LEU A 1 93 ? -10.152 10.664 19.493 1.00 93.88 93 LEU A CA 1
ATOM 712 C C . LEU A 1 93 ? -9.995 12.136 19.905 1.00 93.88 93 LEU A C 1
ATOM 714 O O . LEU A 1 93 ? -9.745 12.990 19.060 1.00 93.88 93 LEU A O 1
ATOM 718 N N . ALA A 1 94 ? -10.065 12.434 21.205 1.00 94.81 94 ALA A N 1
ATOM 719 C CA . ALA A 1 94 ? -9.791 13.773 21.721 1.00 94.81 94 ALA A CA 1
ATOM 720 C C . ALA A 1 94 ? -8.336 14.199 21.455 1.00 94.81 94 ALA A C 1
ATOM 722 O O . ALA A 1 94 ? -8.088 15.343 21.088 1.00 94.81 94 ALA A O 1
ATOM 723 N N . VAL A 1 95 ? -7.374 13.275 21.563 1.00 95.50 95 VAL A N 1
ATOM 724 C CA . VAL A 1 95 ? -5.978 13.521 21.158 1.00 95.50 95 VAL A CA 1
ATOM 725 C C . VAL A 1 95 ? -5.886 13.764 19.647 1.00 95.50 95 VAL A C 1
ATOM 727 O O . VAL A 1 95 ? -5.206 14.697 19.217 1.00 95.50 95 VAL A O 1
ATOM 730 N N . ALA A 1 96 ? -6.617 12.997 18.830 1.00 94.06 96 ALA A N 1
ATOM 731 C CA . ALA A 1 96 ? -6.678 13.189 17.378 1.00 94.06 96 ALA A CA 1
ATOM 732 C C . ALA A 1 96 ? -7.217 14.576 16.972 1.00 94.06 96 ALA A C 1
ATOM 734 O O . ALA A 1 96 ? -6.857 15.074 15.908 1.00 94.06 96 ALA A O 1
ATOM 735 N N . ALA A 1 97 ? -8.032 15.215 17.818 1.00 94.69 97 ALA A N 1
ATOM 736 C CA . ALA A 1 97 ? -8.613 16.538 17.590 1.00 94.69 97 ALA A CA 1
ATOM 737 C C . ALA A 1 97 ? -7.625 17.714 17.735 1.00 94.69 97 ALA A C 1
ATOM 739 O O . ALA A 1 97 ? -7.979 18.847 17.404 1.00 94.69 97 ALA A O 1
ATOM 740 N N . ALA A 1 98 ? -6.391 17.480 18.203 1.00 94.56 98 ALA A N 1
ATOM 741 C CA . ALA A 1 98 ? -5.412 18.543 18.457 1.00 94.56 98 ALA A CA 1
ATOM 742 C C . ALA A 1 98 ? -5.182 19.513 17.270 1.00 94.56 98 ALA A C 1
ATOM 744 O O . ALA A 1 98 ? -5.159 20.723 17.511 1.00 94.56 98 ALA A O 1
ATOM 745 N N . PRO A 1 99 ? -5.095 19.065 15.996 1.00 92.56 99 PRO A N 1
ATOM 746 C CA . PRO A 1 99 ? -4.967 19.979 14.857 1.00 92.56 99 PRO A CA 1
ATOM 747 C C . PRO A 1 99 ? -6.146 20.956 14.709 1.00 92.56 99 PRO A C 1
ATOM 749 O O . PRO A 1 99 ? -5.950 22.093 14.283 1.00 92.56 99 PRO A O 1
ATOM 752 N N . GLY A 1 100 ? -7.357 20.555 15.114 1.00 89.50 100 GLY A N 1
ATOM 753 C CA . GLY A 1 100 ? -8.533 21.428 15.146 1.00 89.50 100 GLY A CA 1
ATOM 754 C C . GLY A 1 100 ? -8.395 22.539 16.189 1.00 89.50 100 GLY A C 1
ATOM 755 O O . GLY A 1 100 ? -8.686 23.697 15.902 1.00 89.50 100 GLY A O 1
ATOM 756 N N . GLY A 1 101 ? -7.859 22.220 17.372 1.00 89.00 101 GLY A N 1
ATOM 757 C CA . GLY A 1 101 ? -7.540 23.218 18.399 1.00 89.00 101 GLY A CA 1
ATOM 758 C C . GLY A 1 101 ? -6.455 24.202 17.951 1.00 89.00 101 GLY A C 1
ATOM 759 O O . GLY A 1 101 ? -6.617 25.413 18.095 1.00 89.00 101 GLY A O 1
ATOM 760 N N . LEU A 1 102 ? -5.381 23.705 17.327 1.00 89.88 102 LEU A N 1
ATOM 761 C CA . LEU A 1 102 ? -4.331 24.560 16.759 1.00 89.88 102 LEU A CA 1
ATOM 762 C C . LEU A 1 102 ? -4.864 25.477 15.661 1.00 89.88 102 LEU A C 1
ATOM 764 O O . LEU A 1 102 ? -4.449 26.628 15.570 1.00 89.88 102 LEU A O 1
ATOM 768 N N . TYR A 1 103 ? -5.794 24.991 14.841 1.00 87.56 103 TYR A N 1
ATOM 769 C CA . TYR A 1 103 ? -6.470 25.819 13.852 1.00 87.56 103 TYR A CA 1
ATOM 770 C C . TYR A 1 103 ? -7.242 26.976 14.491 1.00 87.56 103 TYR A C 1
ATOM 772 O O . TYR A 1 103 ? -7.081 28.109 14.043 1.00 87.56 103 TYR A O 1
ATOM 780 N N . VAL A 1 104 ? -8.008 26.727 15.559 1.00 87.31 104 VAL A N 1
ATOM 781 C CA . VAL A 1 104 ? -8.718 27.792 16.288 1.00 87.31 104 VAL A CA 1
ATOM 782 C C . VAL A 1 104 ? -7.732 28.827 16.826 1.00 87.31 104 VAL A C 1
ATOM 784 O O . VAL A 1 104 ? -7.919 30.021 16.608 1.00 87.31 104 VAL A O 1
ATOM 787 N N . LEU A 1 105 ? -6.638 28.391 17.454 1.00 88.62 105 LEU A N 1
ATOM 788 C CA . LEU A 1 105 ? -5.618 29.308 17.969 1.00 88.62 105 LEU A CA 1
ATOM 789 C C . LEU A 1 105 ? -4.976 30.144 16.848 1.00 88.62 105 LEU A C 1
ATOM 791 O O . LEU A 1 105 ? -4.831 31.357 16.992 1.00 88.62 105 LEU A O 1
ATOM 795 N N . ARG A 1 106 ? -4.660 29.532 15.700 1.00 87.50 106 ARG A N 1
ATOM 796 C CA . ARG A 1 106 ? -4.147 30.243 14.515 1.00 87.50 106 ARG A CA 1
ATOM 797 C C . ARG A 1 106 ? -5.150 31.254 13.971 1.00 87.50 106 ARG A C 1
ATOM 799 O O . ARG A 1 106 ? -4.763 32.368 13.626 1.00 87.50 106 ARG A O 1
ATOM 806 N N . ALA A 1 107 ? -6.436 30.904 13.930 1.00 83.25 107 ALA A N 1
ATOM 807 C CA . ALA A 1 107 ? -7.501 31.809 13.502 1.00 83.25 107 ALA A CA 1
ATOM 808 C C . ALA A 1 107 ? -7.642 33.026 14.438 1.00 83.25 107 ALA A C 1
ATOM 810 O O . ALA A 1 107 ? -7.940 34.125 13.965 1.00 83.25 107 ALA A O 1
ATOM 811 N N . LEU A 1 108 ? -7.349 32.848 15.731 1.00 87.5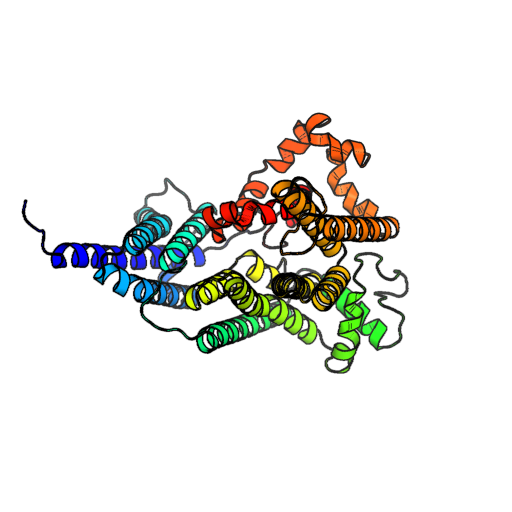0 108 LEU A N 1
ATOM 812 C CA . LEU A 1 108 ? -7.275 33.907 16.745 1.00 87.50 108 LEU A CA 1
ATOM 813 C C . LEU A 1 108 ? -5.962 34.716 16.708 1.00 87.50 108 LEU A C 1
ATOM 815 O O . LEU A 1 108 ? -5.785 35.624 17.514 1.00 87.50 108 LEU A O 1
ATOM 819 N N . GLY A 1 109 ? -5.054 34.427 15.771 1.00 85.75 109 GLY A N 1
ATOM 820 C CA . GLY A 1 109 ? -3.804 35.168 15.573 1.00 85.75 109 GLY A CA 1
ATOM 821 C C . GLY A 1 109 ? -2.560 34.519 16.182 1.00 85.75 109 GLY A C 1
ATOM 822 O O . GLY A 1 109 ? -1.478 35.095 16.089 1.00 85.75 109 GLY A O 1
ATOM 823 N N . TRP A 1 110 ? -2.660 33.321 16.767 1.00 85.69 110 TRP A N 1
ATOM 824 C CA . TRP A 1 110 ? -1.495 32.614 17.300 1.00 85.69 110 TRP A CA 1
ATOM 825 C C . TRP A 1 110 ? -0.697 31.919 16.187 1.00 85.69 110 TRP A C 1
ATOM 827 O O . TRP A 1 110 ? -1.078 30.861 15.688 1.00 85.69 110 TRP A O 1
ATOM 837 N N . SER A 1 111 ? 0.436 32.505 15.797 1.00 79.88 111 SER A N 1
ATOM 838 C CA . SER A 1 111 ? 1.276 32.034 14.684 1.00 79.88 111 SER A CA 1
ATOM 839 C C . SER A 1 111 ? 2.480 31.176 15.100 1.00 79.88 111 SER A C 1
ATOM 841 O O . SER A 1 111 ? 3.270 30.792 14.241 1.00 79.88 111 SER A O 1
ATOM 843 N N . ALA A 1 112 ? 2.622 30.837 16.387 1.00 84.56 112 ALA A N 1
ATOM 844 C CA . ALA A 1 112 ? 3.815 30.155 16.905 1.00 84.56 112 ALA A CA 1
ATOM 845 C C . ALA A 1 112 ? 4.039 28.748 16.319 1.00 84.56 112 ALA A C 1
ATOM 847 O O . ALA A 1 112 ? 5.179 28.312 16.186 1.00 84.56 112 ALA A O 1
ATOM 848 N N . ILE A 1 113 ? 2.964 28.032 15.964 1.00 83.75 113 ILE A N 1
ATOM 849 C CA . ILE A 1 113 ? 3.043 26.685 15.382 1.00 83.75 113 ILE A CA 1
ATOM 850 C C . ILE A 1 113 ? 2.456 26.727 13.968 1.00 83.75 113 ILE A C 1
ATOM 852 O O . ILE A 1 113 ? 1.227 26.704 13.830 1.00 83.75 113 ILE A O 1
ATOM 856 N N . PRO A 1 114 ? 3.280 26.757 12.905 1.00 85.44 114 PRO A N 1
ATOM 857 C CA . PRO A 1 114 ? 2.777 26.773 11.538 1.00 85.44 114 PRO A CA 1
ATOM 858 C C . PRO A 1 114 ? 2.092 25.445 11.170 1.00 85.44 114 PRO A C 1
ATOM 860 O O . PRO A 1 114 ? 2.380 24.404 11.773 1.00 85.44 114 PRO A O 1
ATOM 863 N N . PRO A 1 115 ? 1.172 25.455 10.191 1.00 85.75 115 PRO A N 1
ATOM 864 C CA . PRO A 1 115 ? 0.623 24.229 9.637 1.00 85.75 115 PRO A CA 1
ATOM 865 C C . PRO A 1 115 ? 1.707 23.472 8.871 1.00 85.75 115 PRO A C 1
ATOM 867 O O . PRO A 1 115 ? 2.361 24.031 7.994 1.00 85.75 115 PRO A O 1
ATOM 870 N N . THR A 1 116 ? 1.891 22.193 9.188 1.00 89.50 116 THR A N 1
ATOM 871 C CA . THR A 1 116 ? 2.853 21.336 8.481 1.00 89.50 116 THR A CA 1
ATOM 872 C C . THR A 1 116 ? 2.296 19.923 8.291 1.00 89.50 116 THR A C 1
ATOM 874 O O . THR A 1 116 ? 1.197 19.595 8.751 1.00 89.50 116 THR A O 1
ATOM 877 N N . TYR A 1 117 ? 3.081 19.065 7.640 1.00 89.88 117 TYR A N 1
ATOM 878 C CA . TYR A 1 117 ? 2.716 17.688 7.326 1.00 89.88 117 TYR A CA 1
ATOM 879 C C . TYR A 1 117 ? 2.622 16.761 8.557 1.00 89.88 117 TYR A C 1
ATOM 881 O O . TYR A 1 117 ? 2.118 15.647 8.449 1.00 89.88 117 TYR A O 1
ATOM 889 N N . TRP A 1 118 ? 3.015 17.199 9.760 1.00 90.88 118 TRP A N 1
ATOM 890 C CA . TRP A 1 118 ? 2.784 16.386 10.962 1.00 90.88 118 TRP A CA 1
ATOM 891 C C . TRP A 1 118 ? 1.288 16.252 11.297 1.00 90.88 118 TRP A C 1
ATOM 893 O O . TRP A 1 118 ? 0.880 15.248 11.869 1.00 90.88 118 TRP A O 1
ATOM 903 N N . GLU A 1 119 ? 0.448 17.227 10.932 1.00 91.88 119 GLU A N 1
ATOM 904 C CA . GLU A 1 119 ? -0.985 17.220 11.260 1.00 91.88 119 GLU A CA 1
ATOM 905 C C . GLU A 1 119 ? -1.770 16.061 10.615 1.00 91.88 119 GLU A C 1
ATOM 907 O O . GLU A 1 119 ? -2.496 15.384 11.351 1.00 91.88 119 GLU A O 1
ATOM 912 N N . PRO A 1 120 ? -1.627 15.757 9.304 1.00 90.50 120 PRO A N 1
ATOM 913 C CA . PRO A 1 120 ? -2.236 14.560 8.717 1.00 90.50 120 PRO A CA 1
ATOM 914 C C . PRO A 1 120 ? -1.688 13.253 9.320 1.00 90.50 120 PRO A C 1
ATOM 916 O O . PRO A 1 120 ? -2.441 12.292 9.507 1.00 90.50 120 PRO A O 1
ATOM 919 N N . LEU A 1 121 ? -0.405 13.207 9.696 1.00 91.06 121 LEU A N 1
ATOM 920 C CA . LEU A 1 121 ? 0.181 12.051 10.390 1.00 91.06 121 LEU A CA 1
ATOM 921 C C . LEU A 1 121 ? -0.427 11.855 11.784 1.00 91.06 121 LEU A C 1
ATOM 923 O O . LEU A 1 121 ? -0.765 10.741 12.176 1.00 91.06 121 LEU A O 1
ATOM 927 N N . TRP A 1 122 ? -0.617 12.945 12.522 1.00 92.44 122 TRP A N 1
ATOM 928 C CA . TRP A 1 122 ? -1.196 12.929 13.858 1.00 92.44 122 TRP A CA 1
ATOM 929 C C . TRP A 1 122 ? -2.647 12.471 13.836 1.00 92.44 122 TRP A C 1
ATOM 931 O O . TRP A 1 122 ? -3.022 11.539 14.551 1.00 92.44 122 TRP A O 1
ATOM 941 N N . ILE A 1 123 ? -3.470 13.107 12.999 1.00 91.50 123 ILE A N 1
ATOM 942 C CA . ILE A 1 123 ? -4.887 12.767 12.935 1.00 91.50 123 ILE A CA 1
ATOM 943 C C . ILE A 1 123 ? -5.076 11.318 12.478 1.00 91.50 123 ILE A C 1
ATOM 945 O O . ILE A 1 123 ? -5.860 10.604 13.099 1.00 91.50 123 ILE A O 1
ATOM 949 N N . SER A 1 124 ? -4.327 10.838 11.478 1.00 89.00 124 SER A N 1
ATOM 950 C CA . SER A 1 124 ? -4.433 9.449 11.007 1.00 89.00 124 SER A CA 1
ATOM 951 C C . SER A 1 124 ? -4.034 8.436 12.085 1.00 89.00 124 SER A C 1
ATOM 953 O O . SER A 1 124 ? -4.798 7.503 12.344 1.00 89.00 124 SER A O 1
ATOM 955 N N . ALA A 1 125 ? -2.914 8.658 12.784 1.00 89.06 125 ALA A N 1
ATOM 956 C CA . ALA A 1 125 ? -2.430 7.779 13.850 1.00 89.06 125 ALA A CA 1
ATOM 957 C C . ALA A 1 125 ? -3.465 7.587 14.968 1.00 89.06 125 ALA A C 1
ATOM 959 O O . ALA A 1 125 ? -3.826 6.462 15.329 1.00 89.06 125 ALA A O 1
ATOM 960 N N . TRP A 1 126 ? -3.956 8.697 15.523 1.00 91.50 126 TRP A N 1
ATOM 961 C CA . TRP A 1 126 ? -4.831 8.676 16.694 1.00 91.50 126 TRP A CA 1
ATOM 962 C C . TRP A 1 126 ? -6.277 8.313 16.342 1.00 91.50 126 TRP A C 1
ATOM 964 O O . TRP A 1 126 ? -6.956 7.661 17.139 1.00 91.50 126 TRP A O 1
ATOM 974 N N . THR A 1 127 ? -6.731 8.637 15.126 1.00 89.19 127 THR A N 1
ATOM 975 C CA . THR A 1 127 ? -8.022 8.154 14.609 1.00 89.19 127 THR A CA 1
ATOM 976 C C . THR A 1 127 ? -7.997 6.636 14.458 1.00 89.19 127 THR A C 1
ATOM 978 O O . THR A 1 127 ? -8.872 5.956 14.996 1.00 89.19 127 THR A O 1
ATOM 981 N N . GLY A 1 128 ? -6.964 6.082 13.810 1.00 84.38 128 GLY A N 1
ATOM 982 C CA . GLY A 1 128 ? -6.790 4.634 13.665 1.00 84.38 128 GLY A CA 1
ATOM 983 C C . GLY A 1 128 ? -6.737 3.919 15.019 1.00 84.38 128 GLY A C 1
ATOM 984 O O . GLY A 1 128 ? -7.442 2.930 15.228 1.00 84.38 128 GLY A O 1
ATOM 985 N N . ALA A 1 129 ? -5.992 4.477 15.980 1.00 86.00 129 ALA A N 1
ATOM 986 C CA . ALA A 1 129 ? -5.941 3.996 17.362 1.00 86.00 129 ALA A CA 1
ATOM 987 C C . ALA A 1 129 ? -7.328 3.953 18.024 1.00 86.00 129 ALA A C 1
ATOM 989 O O . ALA A 1 129 ? -7.713 2.951 18.632 1.00 86.00 129 ALA A O 1
ATOM 990 N N . SER A 1 130 ? -8.095 5.038 17.894 1.00 88.25 130 SER A N 1
ATOM 991 C CA . SER A 1 130 ? -9.432 5.148 18.472 1.00 88.25 130 SER A CA 1
ATOM 992 C C . SER A 1 130 ? -10.390 4.105 17.888 1.00 88.25 130 SER A C 1
ATOM 994 O O . SER A 1 130 ? -11.036 3.369 18.639 1.00 88.25 130 SER A O 1
ATOM 996 N N . PHE A 1 131 ? -10.428 3.965 16.559 1.00 84.44 131 PHE A N 1
ATOM 997 C CA . PHE A 1 131 ? -11.254 2.963 15.879 1.00 84.44 131 PHE A CA 1
ATOM 998 C C . PHE A 1 131 ? -10.840 1.533 16.224 1.00 84.44 131 PHE A C 1
ATOM 1000 O O . PHE A 1 131 ? -11.704 0.672 16.406 1.00 84.44 131 PHE A O 1
ATOM 1007 N N . PHE A 1 132 ? -9.541 1.269 16.361 1.00 80.75 132 PHE A N 1
ATOM 1008 C CA . PHE A 1 132 ? -9.042 -0.031 16.790 1.00 80.75 132 PHE A CA 1
ATOM 1009 C C . PHE A 1 132 ? -9.576 -0.401 18.177 1.00 80.75 132 PHE A C 1
ATOM 1011 O O . PHE A 1 132 ? -10.130 -1.483 18.346 1.00 80.75 132 PHE A O 1
ATOM 1018 N N . HIS A 1 133 ? -9.478 0.495 19.162 1.00 80.81 133 HIS A N 1
ATOM 1019 C CA . HIS A 1 133 ? -9.997 0.230 20.508 1.00 80.81 133 HIS A CA 1
ATOM 1020 C C . HIS A 1 133 ? -11.519 0.114 20.546 1.00 80.81 133 HIS A C 1
ATOM 1022 O O . HIS A 1 133 ? -12.044 -0.722 21.282 1.00 80.81 133 HIS A O 1
ATOM 1028 N N . ALA A 1 134 ? -12.214 0.903 19.725 1.00 79.12 134 ALA A N 1
ATOM 1029 C CA . ALA A 1 134 ? -13.654 0.800 19.584 1.00 79.12 134 ALA A CA 1
ATOM 1030 C C . ALA A 1 134 ? -14.048 -0.586 19.038 1.00 79.12 134 ALA A C 1
ATOM 1032 O O . ALA A 1 134 ? -14.931 -1.227 19.598 1.00 79.12 134 ALA A O 1
ATOM 1033 N N . THR A 1 135 ? -13.380 -1.082 17.988 1.00 75.12 135 THR A N 1
ATOM 1034 C CA . THR A 1 135 ? -13.862 -2.208 17.157 1.00 75.12 135 THR A CA 1
ATOM 1035 C C . THR A 1 135 ? -13.170 -3.554 17.367 1.00 75.12 135 THR A C 1
ATOM 1037 O O . THR A 1 135 ? -13.779 -4.597 17.101 1.00 75.12 135 THR A O 1
ATOM 1040 N N . TRP A 1 136 ? -11.922 -3.590 17.835 1.00 69.06 136 TRP A N 1
ATOM 1041 C CA . TRP A 1 136 ? -11.127 -4.816 17.879 1.00 69.06 136 TRP A CA 1
ATOM 1042 C C . TRP A 1 136 ? -11.593 -5.759 18.997 1.00 69.06 136 TRP A C 1
ATOM 1044 O O . TRP A 1 136 ? -11.445 -5.468 20.181 1.00 69.06 136 TRP A O 1
ATOM 1054 N N . ARG A 1 137 ? -12.123 -6.928 18.601 1.00 61.28 137 ARG A N 1
ATOM 1055 C CA . ARG A 1 137 ? -12.644 -8.009 19.474 1.00 61.28 137 ARG A CA 1
ATOM 1056 C C . ARG A 1 137 ? -13.817 -7.626 20.390 1.00 61.28 137 ARG A C 1
ATOM 1058 O O . ARG A 1 137 ? -14.181 -8.426 21.244 1.00 61.28 137 ARG A O 1
ATOM 1065 N N . GLN A 1 138 ? -14.434 -6.464 20.190 1.00 64.00 138 GLN A N 1
ATOM 1066 C CA . GLN A 1 138 ? -15.618 -6.072 20.951 1.00 64.00 138 GLN A CA 1
ATOM 1067 C C . GLN A 1 138 ? -16.873 -6.765 20.412 1.00 64.00 138 GLN A C 1
ATOM 1069 O O . GLN A 1 138 ? -17.119 -6.782 19.199 1.00 64.00 138 GLN A O 1
ATOM 1074 N N . ASP A 1 139 ? -17.665 -7.331 21.324 1.00 57.66 139 ASP A N 1
ATOM 1075 C CA . ASP A 1 139 ? -19.026 -7.771 21.039 1.00 57.66 139 ASP A CA 1
ATOM 1076 C C . ASP A 1 139 ? -19.970 -6.585 21.251 1.00 57.66 139 ASP A C 1
ATOM 1078 O O . ASP A 1 139 ? -20.298 -6.186 22.369 1.00 57.66 139 ASP A O 1
ATOM 1082 N N . TRP A 1 140 ? -20.378 -5.979 20.142 1.00 57.69 140 TRP A N 1
ATOM 1083 C CA . TRP A 1 140 ? -21.225 -4.792 20.127 1.00 57.69 140 TRP A CA 1
ATOM 1084 C C . TRP A 1 140 ? -22.667 -5.066 20.577 1.00 57.69 140 TRP A C 1
ATOM 1086 O O . TRP A 1 140 ? -23.488 -4.146 20.604 1.00 57.69 140 TRP A O 1
ATOM 1096 N N . GLY A 1 141 ? -23.029 -6.324 20.865 1.00 52.12 141 GLY A N 1
ATOM 1097 C CA . GLY A 1 141 ? -24.412 -6.732 21.127 1.00 52.12 141 GLY A CA 1
ATOM 1098 C C . GLY A 1 141 ? -25.341 -6.551 19.917 1.00 52.12 141 GLY A C 1
ATOM 1099 O O . GLY A 1 141 ? -26.522 -6.875 19.990 1.00 52.12 141 GLY A O 1
ATOM 1100 N N . THR A 1 142 ? -24.820 -6.044 18.795 1.00 56.56 142 THR A N 1
ATOM 1101 C CA . THR A 1 142 ? -25.458 -5.989 17.484 1.00 56.56 142 THR A CA 1
ATOM 1102 C C . THR A 1 142 ? -24.824 -7.075 16.622 1.00 56.56 142 THR A C 1
ATOM 1104 O O . THR A 1 142 ? -23.643 -7.022 16.269 1.00 56.56 142 THR A O 1
ATOM 1107 N N . ARG A 1 143 ? -25.605 -8.109 16.295 1.00 67.94 143 ARG A N 1
ATOM 1108 C CA . ARG A 1 143 ? -25.147 -9.218 15.452 1.00 67.94 143 ARG A CA 1
ATOM 1109 C C . ARG A 1 143 ? -25.054 -8.756 13.995 1.00 67.94 143 ARG A C 1
ATOM 1111 O O . ARG A 1 143 ? -25.935 -9.053 13.194 1.00 67.94 143 ARG A O 1
ATOM 1118 N N . LEU A 1 144 ? -23.990 -8.039 13.627 1.00 79.75 144 LEU A N 1
ATOM 1119 C CA . LEU A 1 144 ? -23.633 -7.904 12.215 1.00 79.75 144 LEU A CA 1
ATOM 1120 C C . LEU A 1 144 ? -23.277 -9.301 11.711 1.00 79.75 144 LEU A C 1
ATOM 1122 O O . LEU A 1 144 ? -22.282 -9.889 12.134 1.00 79.75 144 LEU A O 1
ATOM 1126 N N . SER A 1 145 ? -24.116 -9.860 10.842 1.00 86.81 145 SER A N 1
ATOM 1127 C CA . SER A 1 145 ? -23.838 -11.170 10.267 1.00 86.81 145 SER A CA 1
ATOM 1128 C C . SER A 1 145 ? -22.602 -11.095 9.370 1.00 86.81 145 SER A C 1
ATOM 1130 O O . SER A 1 145 ? -22.289 -10.056 8.788 1.00 86.81 145 SER A O 1
ATOM 1132 N N . HIS A 1 146 ? -21.909 -12.223 9.208 1.00 87.62 146 HIS A N 1
ATOM 1133 C CA . HIS A 1 146 ? -20.783 -12.308 8.278 1.00 87.62 146 HIS A CA 1
ATOM 1134 C C . HIS A 1 146 ? -21.171 -11.870 6.854 1.00 87.62 146 HIS A C 1
ATOM 1136 O O . HIS A 1 146 ? -20.411 -11.166 6.198 1.00 87.62 146 HIS A O 1
ATOM 1142 N N . ARG A 1 147 ? -22.369 -12.253 6.388 1.00 92.62 147 ARG A N 1
ATOM 1143 C CA . ARG A 1 147 ? -22.867 -11.888 5.053 1.00 92.62 147 ARG A CA 1
ATOM 1144 C C . ARG A 1 147 ? -23.107 -10.385 4.931 1.00 92.62 147 ARG A C 1
ATOM 1146 O O . ARG A 1 147 ? -22.700 -9.803 3.935 1.00 92.62 147 ARG A O 1
ATOM 1153 N N . ALA A 1 148 ? -23.702 -9.764 5.949 1.00 92.38 148 ALA A N 1
ATOM 1154 C CA . ALA A 1 148 ? -23.940 -8.324 5.963 1.00 92.38 148 ALA A CA 1
ATOM 1155 C C . ALA A 1 148 ? -22.627 -7.526 6.006 1.00 92.38 148 ALA A C 1
ATOM 1157 O O . ALA A 1 148 ? -22.475 -6.570 5.255 1.00 92.38 148 ALA A O 1
ATOM 1158 N N . GLY A 1 149 ? -21.652 -7.951 6.819 1.00 91.69 149 GLY A N 1
ATOM 1159 C CA . GLY A 1 149 ? -20.331 -7.316 6.862 1.00 91.69 149 GLY A CA 1
ATOM 1160 C C . GLY A 1 149 ? -19.573 -7.426 5.537 1.00 91.69 149 GLY A C 1
ATOM 1161 O O . GLY A 1 149 ? -18.981 -6.449 5.087 1.00 91.69 149 GLY A O 1
ATOM 1162 N N . LEU A 1 150 ? -19.638 -8.588 4.881 1.00 95.06 150 LEU A N 1
ATOM 1163 C CA . LEU A 1 150 ? -19.038 -8.791 3.564 1.00 95.06 150 LEU A CA 1
ATOM 1164 C C . LEU A 1 150 ? -19.744 -7.973 2.474 1.00 95.06 150 LEU A C 1
ATOM 1166 O O . LEU A 1 150 ? -19.068 -7.401 1.626 1.00 95.06 150 LEU A O 1
ATOM 1170 N N . LEU A 1 151 ? -21.079 -7.906 2.497 1.00 96.56 151 LEU A N 1
ATOM 1171 C CA . LEU A 1 151 ? -21.850 -7.079 1.570 1.00 96.56 151 LEU A CA 1
ATOM 1172 C C . LEU A 1 151 ? -21.499 -5.600 1.746 1.00 96.56 151 LEU A C 1
ATOM 1174 O O . LEU A 1 151 ? -21.237 -4.925 0.760 1.00 96.56 151 LEU A O 1
ATOM 1178 N N . ALA A 1 152 ? -21.417 -5.114 2.987 1.00 94.56 152 ALA A N 1
ATOM 1179 C CA . ALA A 1 152 ? -20.989 -3.749 3.272 1.00 94.56 152 ALA A CA 1
ATOM 1180 C C . ALA A 1 152 ? -19.573 -3.477 2.738 1.00 94.56 152 ALA A C 1
ATOM 1182 O O . ALA A 1 152 ? -19.368 -2.483 2.051 1.00 94.56 152 ALA A O 1
ATOM 1183 N N . ALA A 1 153 ? -18.617 -4.383 2.979 1.00 96.06 153 ALA A N 1
ATOM 1184 C CA . ALA A 1 153 ? -17.266 -4.270 2.426 1.00 96.06 153 ALA A CA 1
ATOM 1185 C C . ALA A 1 153 ? -17.274 -4.231 0.886 1.00 96.06 153 ALA A C 1
ATOM 1187 O O . ALA A 1 153 ? -16.590 -3.406 0.293 1.00 96.06 153 ALA A O 1
ATOM 1188 N N . ALA A 1 154 ? -18.083 -5.073 0.237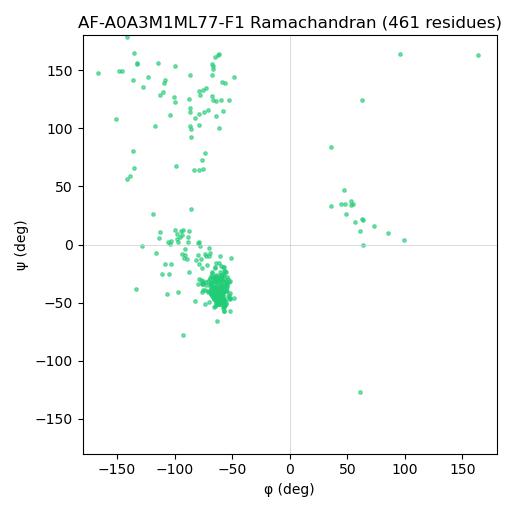 1.00 97.81 154 ALA A N 1
ATOM 1189 C CA . ALA A 1 154 ? -18.209 -5.103 -1.218 1.00 97.81 154 ALA A CA 1
ATOM 1190 C C . ALA A 1 154 ? -18.832 -3.822 -1.787 1.00 97.81 154 ALA A C 1
ATOM 1192 O O . ALA A 1 154 ? -18.326 -3.299 -2.774 1.00 97.81 154 ALA A O 1
ATOM 1193 N N . LEU A 1 155 ? -19.885 -3.293 -1.160 1.00 97.12 155 LEU A N 1
ATOM 1194 C CA . LEU A 1 155 ? -20.521 -2.040 -1.574 1.00 97.12 155 LEU A CA 1
ATOM 1195 C C . LEU A 1 155 ? -19.583 -0.841 -1.389 1.00 97.12 155 LEU A C 1
ATOM 1197 O O . LEU A 1 155 ? -19.511 0.013 -2.267 1.00 97.12 155 LEU A O 1
ATOM 1201 N N . LEU A 1 156 ? -18.822 -0.801 -0.290 1.00 94.50 156 LEU A N 1
ATOM 1202 C CA . LEU A 1 156 ? -17.803 0.226 -0.059 1.00 94.50 156 LEU A CA 1
ATOM 1203 C C . LEU A 1 156 ? -16.682 0.145 -1.099 1.00 94.50 156 LEU A C 1
ATOM 1205 O O . LEU A 1 156 ? -16.335 1.159 -1.697 1.00 94.50 156 LEU A O 1
ATOM 1209 N N . SER A 1 157 ? -16.156 -1.055 -1.357 1.00 96.94 157 SER A N 1
ATOM 1210 C CA . SER A 1 157 ? -15.174 -1.284 -2.419 1.00 96.94 157 SER A CA 1
ATOM 1211 C C . SER A 1 157 ? -15.720 -0.881 -3.789 1.00 96.94 157 SER A C 1
ATOM 1213 O O . SER A 1 157 ? -15.016 -0.228 -4.546 1.00 96.94 157 SER A O 1
ATOM 1215 N N . LEU A 1 158 ? -16.972 -1.208 -4.111 1.00 97.56 158 LEU A N 1
ATOM 1216 C CA . LEU A 1 158 ? -17.589 -0.813 -5.378 1.00 97.56 158 LEU A CA 1
ATOM 1217 C C . LEU A 1 158 ? -17.711 0.712 -5.496 1.00 97.56 158 LEU A C 1
ATOM 1219 O O . LEU A 1 158 ? -17.353 1.269 -6.529 1.00 97.56 158 LEU A O 1
ATOM 1223 N N . GLY A 1 159 ? -18.170 1.386 -4.438 1.00 95.38 159 GLY A N 1
ATOM 1224 C CA . GLY A 1 159 ? -18.290 2.844 -4.409 1.00 95.38 159 GLY A CA 1
ATOM 1225 C C . GLY A 1 159 ? -16.941 3.548 -4.569 1.00 95.38 159 GLY A C 1
ATOM 1226 O O . GLY A 1 159 ? -16.806 4.431 -5.413 1.00 95.38 159 GLY A O 1
ATOM 1227 N N . ILE A 1 160 ? -15.924 3.119 -3.815 1.00 94.12 160 ILE A N 1
ATOM 1228 C CA . ILE A 1 160 ? -14.562 3.668 -3.908 1.00 94.12 160 ILE A CA 1
ATOM 1229 C C . ILE A 1 160 ? -13.912 3.335 -5.255 1.00 94.12 160 ILE A C 1
ATOM 1231 O O . ILE A 1 160 ? -13.286 4.202 -5.852 1.00 94.12 160 ILE A O 1
ATOM 1235 N N . GLY A 1 161 ? -14.107 2.124 -5.781 1.00 95.75 161 GLY A N 1
ATOM 1236 C CA . GLY A 1 161 ? -13.631 1.745 -7.111 1.00 95.75 161 GLY A CA 1
ATOM 1237 C C . GLY A 1 161 ? -14.265 2.594 -8.216 1.00 95.75 161 GLY A C 1
ATOM 1238 O O . GLY A 1 161 ? -13.564 3.077 -9.098 1.00 95.75 161 GLY A O 1
ATOM 1239 N N . GLY A 1 162 ? -15.573 2.858 -8.140 1.00 95.94 162 GLY A N 1
ATOM 1240 C CA . GLY A 1 162 ? -16.252 3.771 -9.063 1.00 95.94 162 GLY A CA 1
ATOM 1241 C C . GLY A 1 162 ? -15.709 5.201 -8.979 1.00 95.94 162 GLY A C 1
ATOM 1242 O O . GLY A 1 162 ? -15.473 5.833 -10.007 1.00 95.94 162 GLY A O 1
ATOM 1243 N N . TRP A 1 163 ? -15.443 5.688 -7.764 1.00 93.69 163 TRP A N 1
ATOM 1244 C CA . TRP A 1 163 ? -14.814 6.990 -7.542 1.00 93.69 163 TRP A CA 1
ATOM 1245 C C . TRP A 1 163 ? -13.400 7.065 -8.132 1.00 93.69 163 TRP A C 1
ATOM 1247 O O . TRP A 1 163 ? -13.093 8.003 -8.863 1.00 93.69 163 TRP A O 1
ATOM 1257 N N . TRP A 1 164 ? -12.551 6.070 -7.867 1.00 92.88 164 TRP A N 1
ATOM 1258 C CA . TRP A 1 164 ? -11.187 5.996 -8.397 1.00 92.88 164 TRP A CA 1
ATOM 1259 C C . TRP A 1 164 ? -11.145 5.887 -9.918 1.00 92.88 164 TRP A C 1
ATOM 1261 O O . TRP A 1 164 ? -10.343 6.572 -10.549 1.00 92.88 164 TRP A O 1
ATOM 1271 N N . TYR A 1 165 ? -12.057 5.120 -10.515 1.00 94.25 165 TYR A N 1
ATOM 1272 C CA . TYR A 1 165 ? -12.229 5.086 -11.964 1.00 94.25 165 TYR A CA 1
ATOM 1273 C C . TYR A 1 165 ? -12.610 6.467 -12.517 1.00 94.25 165 TYR A C 1
ATOM 1275 O O . TYR A 1 165 ? -11.990 6.955 -13.463 1.00 94.25 165 TYR A O 1
ATOM 1283 N N . GLY A 1 166 ? -13.588 7.132 -11.892 1.00 94.12 166 GLY A N 1
ATOM 1284 C CA . GLY A 1 166 ? -13.994 8.492 -12.247 1.00 94.12 166 GLY A CA 1
ATOM 1285 C C . GLY A 1 166 ? -12.852 9.503 -12.127 1.00 94.12 166 GLY A C 1
ATOM 1286 O O . GLY A 1 166 ? -12.689 10.343 -13.012 1.00 94.12 166 GLY A O 1
ATOM 1287 N N . GLN A 1 167 ? -12.015 9.386 -11.092 1.00 91.12 167 GLN A N 1
ATOM 1288 C CA . GLN A 1 167 ? -10.802 10.191 -10.954 1.00 91.12 167 GLN A CA 1
ATOM 1289 C C . GLN A 1 167 ? -9.828 9.948 -12.109 1.00 91.12 167 GLN A C 1
ATOM 1291 O O . GLN A 1 167 ? -9.395 10.914 -12.730 1.00 91.12 167 GLN A O 1
ATOM 1296 N N . SER A 1 168 ? -9.513 8.697 -12.454 1.00 90.75 168 SER A N 1
ATOM 1297 C CA . SER A 1 168 ? -8.604 8.408 -13.572 1.00 90.75 168 SER A CA 1
ATOM 1298 C C . SER A 1 168 ? -9.118 8.998 -14.891 1.00 90.75 168 SER A C 1
ATOM 1300 O O . SER A 1 168 ? -8.345 9.595 -15.639 1.00 90.75 168 SER A O 1
ATOM 1302 N N . LEU A 1 169 ? -10.430 8.924 -15.151 1.00 92.00 169 LEU A N 1
ATOM 1303 C CA . LEU A 1 169 ? -11.048 9.561 -16.320 1.00 92.00 169 LEU A CA 1
ATOM 1304 C C . LEU A 1 169 ? -10.946 11.082 -16.293 1.00 92.00 169 LEU A C 1
ATOM 1306 O O . LEU A 1 169 ? -10.661 11.693 -17.323 1.00 92.00 169 LEU A O 1
ATOM 1310 N N . TYR A 1 170 ? -11.201 11.693 -15.137 1.00 92.19 170 TYR A N 1
ATOM 1311 C CA . TYR A 1 170 ? -11.084 13.134 -14.968 1.00 92.19 170 TYR A CA 1
ATOM 1312 C C . TYR A 1 170 ? -9.658 13.589 -15.286 1.00 92.19 170 TYR A C 1
ATOM 1314 O O . TYR A 1 170 ? -9.478 14.460 -16.133 1.00 92.19 170 TYR A O 1
ATOM 1322 N N . TYR A 1 171 ? -8.650 12.955 -14.687 1.00 89.50 171 TYR A N 1
ATOM 1323 C CA . TYR A 1 171 ? -7.250 13.320 -14.897 1.00 89.50 171 TYR A CA 1
ATOM 1324 C C . TYR A 1 171 ? -6.811 13.086 -16.347 1.00 89.50 171 TYR A C 1
ATOM 1326 O O . TYR A 1 171 ? -6.141 13.938 -16.926 1.00 89.50 171 TYR A O 1
ATOM 1334 N N . TYR A 1 172 ? -7.246 11.985 -16.968 1.00 88.69 172 TYR A N 1
ATOM 1335 C CA . TYR A 1 172 ? -6.985 11.717 -18.383 1.00 88.69 172 TYR A CA 1
ATOM 1336 C C . TYR A 1 172 ? -7.555 12.809 -19.299 1.00 88.69 172 TYR A C 1
ATOM 1338 O O . TYR A 1 172 ? -6.841 13.339 -20.146 1.00 88.69 172 TYR A O 1
ATOM 1346 N N . ARG A 1 173 ? -8.822 13.198 -19.104 1.00 91.50 173 ARG A N 1
ATOM 1347 C CA . ARG A 1 173 ? -9.503 14.207 -19.940 1.00 91.50 173 ARG A CA 1
ATOM 1348 C C . ARG A 1 173 ? -8.941 15.618 -19.784 1.00 91.50 173 ARG A C 1
ATOM 1350 O O . ARG A 1 173 ? -9.089 16.421 -20.697 1.00 91.50 173 ARG A O 1
ATOM 1357 N N . HIS A 1 174 ? -8.317 15.913 -18.648 1.00 90.88 174 HIS A N 1
ATOM 1358 C CA . HIS A 1 174 ? -7.716 17.217 -18.370 1.00 90.88 174 HIS A CA 1
ATOM 1359 C C . HIS A 1 174 ? -6.198 17.232 -18.590 1.00 90.88 174 HIS A C 1
ATOM 1361 O O . HIS A 1 174 ? -5.545 18.184 -18.174 1.00 90.88 174 HIS A O 1
ATOM 1367 N N . TYR A 1 175 ? -5.633 16.198 -19.231 1.00 87.19 175 TYR A N 1
ATOM 1368 C CA . TYR A 1 175 ? -4.191 16.079 -19.484 1.00 87.19 175 TYR A CA 1
ATOM 1369 C C . TYR A 1 175 ? -3.349 16.193 -18.203 1.00 87.19 175 TYR A C 1
ATOM 1371 O O . TYR A 1 175 ? -2.248 16.732 -18.199 1.00 87.19 175 TYR A O 1
ATOM 1379 N N . GLN A 1 176 ? -3.891 15.674 -17.100 1.00 85.69 176 GLN A N 1
ATOM 1380 C CA . GLN A 1 176 ? -3.242 15.634 -15.792 1.00 85.69 176 GLN A CA 1
ATOM 1381 C C . GLN A 1 176 ? -2.591 14.274 -15.518 1.00 85.69 176 GLN A C 1
ATOM 1383 O O . GLN A 1 176 ? -2.174 14.035 -14.393 1.00 85.69 176 GLN A O 1
ATOM 1388 N N . LEU A 1 177 ? -2.519 13.381 -16.516 1.00 82.12 177 LEU A N 1
ATOM 1389 C CA . LEU A 1 177 ? -1.648 12.205 -16.472 1.00 82.12 177 LEU A CA 1
ATOM 1390 C C . LEU A 1 177 ? -0.232 12.612 -16.885 1.00 82.12 177 LEU A C 1
ATOM 1392 O O . LEU A 1 177 ? 0.009 12.975 -18.030 1.00 82.12 177 LEU A O 1
ATOM 1396 N N . GLY A 1 178 ? 0.671 12.622 -15.916 1.00 70.94 178 GLY A N 1
ATOM 1397 C CA . GLY A 1 178 ? 2.012 13.192 -15.986 1.00 70.94 178 GLY A CA 1
ATOM 1398 C C . GLY A 1 178 ? 3.096 12.214 -16.424 1.00 70.94 178 GLY A C 1
ATOM 1399 O O . GLY A 1 178 ? 4.194 12.662 -16.733 1.00 70.94 178 GLY A O 1
ATOM 1400 N N . TYR A 1 179 ? 2.800 10.913 -16.478 1.00 74.75 179 TYR A N 1
ATOM 1401 C CA . TYR A 1 179 ? 3.728 9.886 -16.953 1.00 74.75 179 TYR A CA 1
ATOM 1402 C C . TYR A 1 179 ? 3.066 8.932 -17.943 1.00 74.75 179 TYR A C 1
ATOM 1404 O O . TYR A 1 179 ? 1.849 8.746 -17.973 1.00 74.75 179 TYR A O 1
ATOM 1412 N N . ASN A 1 180 ? 3.910 8.329 -18.769 1.00 78.56 180 ASN A N 1
ATOM 1413 C CA . ASN A 1 180 ? 3.564 7.525 -19.930 1.00 78.56 180 ASN A CA 1
ATOM 1414 C C . ASN A 1 180 ? 3.402 6.026 -19.633 1.00 78.56 180 ASN A C 1
ATOM 1416 O O . ASN A 1 180 ? 2.923 5.309 -20.511 1.00 78.56 180 ASN A O 1
ATOM 1420 N N . ASP A 1 181 ? 3.756 5.540 -18.440 1.00 83.44 181 ASP A N 1
ATOM 1421 C CA . ASP A 1 181 ? 3.883 4.107 -18.119 1.00 83.44 181 ASP A CA 1
ATOM 1422 C C . ASP A 1 181 ? 2.659 3.261 -18.493 1.00 83.44 181 ASP A C 1
ATOM 1424 O O . ASP A 1 181 ? 2.801 2.223 -19.143 1.00 83.44 181 ASP A O 1
ATOM 1428 N N . PHE A 1 182 ? 1.433 3.700 -18.172 1.00 86.88 182 PHE A N 1
ATOM 1429 C CA . PHE A 1 182 ? 0.239 2.941 -18.572 1.00 86.88 182 PHE A CA 1
ATOM 1430 C C . PHE A 1 182 ? 0.135 2.772 -20.092 1.00 86.88 182 PHE A C 1
ATOM 1432 O O . PHE A 1 182 ? -0.346 1.742 -20.566 1.00 86.88 182 PHE A O 1
ATOM 1439 N N . GLY A 1 183 ? 0.592 3.772 -20.852 1.00 88.69 183 GLY A N 1
ATOM 1440 C CA . GLY A 1 183 ? 0.695 3.733 -22.303 1.00 88.69 183 GLY A CA 1
ATOM 1441 C C . GLY A 1 183 ? 1.710 2.691 -22.759 1.00 88.69 183 GLY A C 1
ATOM 1442 O O . GLY A 1 183 ? 1.368 1.878 -23.613 1.00 88.69 183 GLY A O 1
ATOM 1443 N N . HIS A 1 184 ? 2.894 2.636 -22.140 1.00 89.94 184 HIS A N 1
ATOM 1444 C CA . HIS A 1 184 ? 3.913 1.613 -22.418 1.00 89.94 184 HIS A CA 1
ATOM 1445 C C . HIS A 1 184 ? 3.354 0.201 -22.233 1.00 89.94 184 HIS A C 1
ATOM 1447 O O . HIS A 1 184 ? 3.409 -0.631 -23.142 1.00 89.94 184 HIS A O 1
ATOM 1453 N N . PHE A 1 185 ? 2.740 -0.080 -21.083 1.00 92.19 185 PHE A N 1
ATOM 1454 C CA . PHE A 1 185 ? 2.211 -1.416 -20.818 1.00 92.19 185 PHE A CA 1
ATOM 1455 C C . PHE A 1 185 ? 1.019 -1.772 -21.707 1.00 92.19 185 PHE A C 1
ATOM 1457 O O . PHE A 1 185 ? 0.961 -2.887 -22.230 1.00 92.19 185 PHE A O 1
ATOM 1464 N N . LEU A 1 186 ? 0.083 -0.843 -21.926 1.00 92.62 186 LEU A N 1
ATOM 1465 C CA . LEU A 1 186 ? -1.040 -1.086 -22.831 1.00 92.62 186 LEU A CA 1
ATOM 1466 C C . LEU A 1 186 ? -0.583 -1.258 -24.276 1.00 92.62 186 LEU A C 1
ATOM 1468 O O . LEU A 1 186 ? -1.135 -2.104 -24.974 1.00 92.62 186 LEU A O 1
ATOM 1472 N N . GLN A 1 187 ? 0.433 -0.523 -24.727 1.00 94.06 187 GLN A N 1
ATOM 1473 C CA . GLN A 1 187 ? 0.981 -0.668 -26.072 1.00 94.06 187 GLN A CA 1
ATOM 1474 C C . GLN A 1 187 ? 1.531 -2.081 -26.290 1.00 94.06 187 GLN A C 1
ATOM 1476 O O . GLN A 1 187 ? 1.290 -2.677 -27.340 1.00 94.06 187 GLN A O 1
ATOM 1481 N N . ARG A 1 188 ? 2.187 -2.664 -25.281 1.00 95.56 188 ARG A N 1
ATOM 1482 C CA . ARG A 1 188 ? 2.678 -4.053 -25.316 1.00 95.56 188 ARG A CA 1
ATOM 1483 C C . ARG A 1 188 ? 1.541 -5.066 -25.432 1.00 95.56 188 ARG A C 1
ATOM 1485 O O . ARG A 1 188 ? 1.619 -6.002 -26.234 1.00 95.56 188 ARG A O 1
ATOM 1492 N N . VAL A 1 189 ? 0.460 -4.855 -24.680 1.00 96.62 189 VAL A N 1
ATOM 1493 C CA . VAL A 1 189 ? -0.767 -5.663 -24.777 1.00 96.62 189 VAL A CA 1
ATOM 1494 C C . VAL A 1 189 ? -1.396 -5.514 -26.165 1.00 96.62 189 VAL A C 1
ATOM 1496 O O . VAL A 1 189 ? -1.682 -6.517 -26.816 1.00 96.62 189 VAL A O 1
ATOM 1499 N N . ALA A 1 190 ? -1.544 -4.285 -26.660 1.00 96.88 190 ALA A N 1
ATOM 1500 C CA . ALA A 1 190 ? -2.150 -3.971 -27.950 1.00 96.88 190 ALA A CA 1
ATOM 1501 C C . ALA A 1 190 ? -1.348 -4.523 -29.138 1.00 96.88 190 ALA A C 1
ATOM 1503 O O . ALA A 1 190 ? -1.930 -5.018 -30.102 1.00 96.88 190 ALA A O 1
ATOM 1504 N N . ASN A 1 191 ? -0.016 -4.463 -29.080 1.00 97.00 191 ASN A N 1
ATOM 1505 C CA . ASN A 1 191 ? 0.861 -5.046 -30.093 1.00 97.00 191 ASN A CA 1
ATOM 1506 C C . ASN A 1 191 ? 0.728 -6.566 -30.129 1.00 97.00 191 ASN A C 1
ATOM 1508 O O . ASN A 1 191 ? 0.538 -7.125 -31.207 1.00 97.00 191 ASN A O 1
ATOM 1512 N N . THR A 1 192 ? 0.728 -7.213 -28.961 1.00 97.56 192 THR A N 1
ATOM 1513 C CA . THR A 1 192 ? 0.510 -8.663 -28.861 1.00 97.56 192 THR A CA 1
ATOM 1514 C C . THR A 1 192 ? -0.860 -9.049 -29.415 1.00 97.56 192 THR A C 1
ATOM 1516 O O . THR A 1 192 ? -0.965 -9.946 -30.247 1.00 97.56 192 THR A O 1
ATOM 1519 N N . ALA A 1 193 ? -1.904 -8.321 -29.012 1.00 97.81 193 ALA A N 1
ATOM 1520 C CA . ALA A 1 193 ? -3.279 -8.522 -29.455 1.00 97.81 193 ALA A CA 1
ATOM 1521 C C . ALA A 1 193 ? -3.447 -8.393 -30.978 1.00 97.81 193 ALA A C 1
ATOM 1523 O O . ALA A 1 193 ? -4.310 -9.052 -31.553 1.00 97.81 193 ALA A O 1
ATOM 1524 N N . ALA A 1 194 ? -2.630 -7.557 -31.622 1.00 97.25 194 ALA A N 1
ATOM 1525 C CA . ALA A 1 194 ? -2.641 -7.325 -33.062 1.00 97.25 194 ALA A CA 1
ATOM 1526 C C . ALA A 1 194 ? -1.621 -8.178 -33.842 1.00 97.25 194 ALA A C 1
ATOM 1528 O O . ALA A 1 194 ? -1.427 -7.945 -35.032 1.00 97.25 194 ALA A O 1
ATOM 1529 N N . GLY A 1 195 ? -0.930 -9.122 -33.190 1.00 96.44 195 GLY A N 1
ATOM 1530 C CA . GLY A 1 195 ? 0.065 -9.983 -33.836 1.00 96.44 195 GLY A CA 1
ATOM 1531 C C . GLY A 1 195 ? 1.388 -9.290 -34.192 1.00 96.44 195 GLY A C 1
ATOM 1532 O O . GLY A 1 195 ? 2.172 -9.839 -34.959 1.00 96.44 195 GLY A O 1
ATOM 1533 N N . ARG A 1 196 ? 1.683 -8.111 -33.628 1.00 95.56 196 ARG A N 1
ATOM 1534 C CA . ARG A 1 196 ? 2.916 -7.333 -33.879 1.00 95.56 196 ARG A CA 1
ATOM 1535 C C . ARG A 1 196 ? 4.095 -7.751 -32.990 1.00 95.56 196 ARG A C 1
ATOM 1537 O O . ARG A 1 196 ? 4.943 -6.933 -32.651 1.00 95.56 196 ARG A O 1
ATOM 1544 N N . GLY A 1 197 ? 4.137 -9.022 -32.603 1.00 94.12 197 GLY A N 1
ATOM 1545 C CA . GLY A 1 197 ? 5.142 -9.583 -31.703 1.00 94.12 197 GLY A CA 1
ATOM 1546 C C . GLY A 1 197 ? 4.704 -9.640 -30.239 1.00 94.12 197 GLY A C 1
ATOM 1547 O O . GLY A 1 197 ? 3.713 -9.043 -29.821 1.00 94.12 197 GLY A O 1
ATOM 1548 N N . TRP A 1 198 ? 5.438 -10.433 -29.463 1.00 94.62 198 TRP A N 1
ATOM 1549 C CA . TRP A 1 198 ? 5.072 -10.806 -28.101 1.00 94.62 198 TRP A CA 1
ATOM 1550 C C . TRP A 1 198 ? 5.566 -9.775 -27.085 1.00 94.62 198 TRP A C 1
ATOM 1552 O O . TRP A 1 198 ? 6.768 -9.605 -26.914 1.00 94.62 198 TRP A O 1
ATOM 1562 N N . LEU A 1 199 ? 4.637 -9.079 -26.423 1.00 95.31 199 LEU A N 1
ATOM 1563 C CA . LEU A 1 199 ? 4.893 -8.028 -25.428 1.00 95.31 199 LEU A CA 1
ATOM 1564 C C . LEU A 1 199 ? 5.915 -6.962 -25.859 1.00 95.31 199 LEU A C 1
ATOM 1566 O O . LEU A 1 199 ? 6.544 -6.336 -25.002 1.00 95.31 199 LEU A O 1
ATOM 1570 N N . LEU A 1 200 ? 6.053 -6.739 -27.167 1.00 94.44 200 LEU A N 1
ATOM 1571 C CA . LEU A 1 200 ? 6.886 -5.681 -27.720 1.00 94.44 200 LEU A CA 1
ATOM 1572 C C . LEU A 1 200 ? 6.192 -4.342 -27.540 1.00 94.44 200 LEU A C 1
ATOM 1574 O O . LEU A 1 200 ? 5.012 -4.196 -27.856 1.00 94.44 200 LEU A O 1
ATOM 1578 N N . GLU A 1 201 ? 6.930 -3.352 -27.064 1.00 90.25 201 GLU A N 1
ATOM 1579 C CA . GLU A 1 201 ? 6.447 -1.976 -27.021 1.00 90.25 201 GLU A CA 1
ATOM 1580 C C . GLU A 1 201 ? 6.641 -1.295 -28.379 1.00 90.25 201 GLU A C 1
ATOM 1582 O O . GLU A 1 201 ? 5.706 -0.728 -28.946 1.00 90.25 201 GLU A O 1
ATOM 1587 N N . SER A 1 202 ? 7.847 -1.430 -28.926 1.00 90.44 202 SER A N 1
ATOM 1588 C CA . SER A 1 202 ? 8.251 -0.944 -30.239 1.00 90.44 202 SER A CA 1
ATOM 1589 C C . SER A 1 202 ? 9.054 -2.031 -30.969 1.00 90.44 202 SER A C 1
ATOM 1591 O O . SER A 1 202 ? 9.512 -2.979 -30.330 1.00 90.44 202 SER A O 1
ATOM 1593 N N . PRO A 1 203 ? 9.259 -1.922 -32.294 1.00 88.88 203 PRO A N 1
ATOM 1594 C CA . PRO A 1 203 ? 10.029 -2.913 -33.051 1.00 88.88 203 PRO A CA 1
ATOM 1595 C C . PRO A 1 203 ? 11.512 -3.016 -32.661 1.00 88.88 203 PRO A C 1
ATOM 1597 O O . PRO A 1 203 ? 12.164 -3.981 -33.047 1.00 88.88 203 PRO A O 1
ATOM 1600 N N . VAL A 1 204 ? 12.053 -2.021 -31.948 1.00 89.69 204 VAL A N 1
ATOM 1601 C CA . VAL A 1 204 ? 13.488 -1.931 -31.622 1.00 89.69 204 VAL A CA 1
ATOM 1602 C C . VAL A 1 204 ? 13.812 -2.317 -30.181 1.00 89.69 204 VAL A C 1
ATOM 1604 O O . VAL A 1 204 ? 14.972 -2.574 -29.874 1.00 89.69 204 VAL A O 1
ATOM 1607 N N . LEU A 1 205 ? 12.812 -2.362 -29.296 1.00 88.44 205 LEU A N 1
ATOM 1608 C CA . LEU A 1 205 ? 12.999 -2.753 -27.901 1.00 88.44 205 LEU A CA 1
ATOM 1609 C C . LEU A 1 205 ? 12.564 -4.209 -27.707 1.00 88.44 205 LEU A C 1
ATOM 1611 O O . LEU A 1 205 ? 11.431 -4.548 -28.062 1.00 88.44 205 LEU A O 1
ATOM 1615 N N . PRO A 1 206 ? 13.416 -5.076 -27.130 1.00 88.62 206 PRO A N 1
ATOM 1616 C CA . PRO A 1 206 ? 13.024 -6.446 -26.839 1.00 88.62 206 PRO A CA 1
ATOM 1617 C C . PRO A 1 206 ? 11.906 -6.496 -25.781 1.00 88.62 206 PRO A C 1
ATOM 1619 O O . PRO A 1 206 ? 11.710 -5.539 -25.019 1.00 88.62 206 PRO A O 1
ATOM 1622 N N . PRO A 1 207 ? 11.178 -7.625 -25.679 1.00 89.19 207 PRO A N 1
ATOM 1623 C CA . PRO A 1 207 ? 10.253 -7.835 -24.575 1.00 89.19 207 PRO A CA 1
ATOM 1624 C C . PRO A 1 207 ? 11.005 -7.711 -23.246 1.00 89.19 207 PRO A C 1
ATOM 1626 O O . PRO A 1 207 ? 12.115 -8.219 -23.118 1.00 89.19 207 PRO A O 1
ATOM 1629 N N . PHE A 1 208 ? 10.391 -7.058 -22.260 1.00 89.31 208 PHE A N 1
ATOM 1630 C CA . PHE A 1 208 ? 10.976 -6.849 -20.926 1.00 89.31 208 PHE A CA 1
ATOM 1631 C C . PHE A 1 208 ? 12.260 -6.015 -20.879 1.00 89.31 208 PHE A C 1
ATOM 1633 O O . PHE A 1 208 ? 12.992 -6.102 -19.899 1.00 89.31 208 PHE A O 1
ATOM 1640 N N . TRP A 1 209 ? 12.521 -5.190 -21.899 1.00 85.31 209 TRP A N 1
ATOM 1641 C CA . TRP A 1 209 ? 13.619 -4.220 -21.860 1.00 85.31 209 TRP A CA 1
ATOM 1642 C C . TRP A 1 209 ? 13.632 -3.393 -20.560 1.00 85.31 209 TRP A C 1
ATOM 1644 O O . TRP A 1 209 ? 14.680 -3.249 -19.935 1.00 85.31 209 TRP A O 1
ATOM 1654 N N . ASP A 1 210 ? 12.456 -2.897 -20.165 1.00 84.62 210 ASP A N 1
ATOM 1655 C CA . ASP A 1 210 ? 12.243 -2.102 -18.953 1.00 84.62 210 ASP A CA 1
ATOM 1656 C C . ASP A 1 210 ? 11.833 -2.987 -17.760 1.00 84.62 210 ASP A C 1
ATOM 1658 O O . ASP A 1 210 ? 12.672 -3.366 -16.945 1.00 84.62 210 ASP A O 1
ATOM 1662 N N . HIS A 1 211 ? 10.565 -3.411 -17.726 1.00 90.94 211 HIS A N 1
ATOM 1663 C CA . HIS A 1 211 ? 10.009 -4.261 -16.667 1.00 90.94 211 HIS A CA 1
ATOM 1664 C C . HIS A 1 211 ? 9.734 -5.695 -17.123 1.00 90.94 211 HIS A C 1
ATOM 1666 O O . HIS A 1 211 ? 9.182 -5.922 -18.211 1.00 90.94 211 HIS A O 1
ATOM 1672 N N . PHE A 1 212 ? 9.994 -6.658 -16.237 1.00 94.06 212 PHE A N 1
ATOM 1673 C CA . PHE A 1 212 ? 9.611 -8.057 -16.389 1.00 94.06 212 PHE A CA 1
ATOM 1674 C C . PHE A 1 212 ? 8.182 -8.282 -15.892 1.00 94.06 212 PHE A C 1
ATOM 1676 O O . PHE A 1 212 ? 7.901 -8.441 -14.706 1.00 94.06 212 PHE A O 1
ATOM 1683 N N . ASN A 1 213 ? 7.258 -8.323 -16.844 1.00 95.12 213 ASN A N 1
ATOM 1684 C CA . ASN A 1 213 ? 5.823 -8.376 -16.587 1.00 95.12 213 ASN A CA 1
ATOM 1685 C C . ASN A 1 213 ? 5.076 -9.300 -17.576 1.00 95.12 213 ASN A C 1
ATOM 1687 O O . ASN A 1 213 ? 4.138 -8.871 -18.255 1.00 95.12 213 ASN A O 1
ATOM 1691 N N . PRO A 1 214 ? 5.456 -10.590 -17.700 1.00 96.88 214 PRO A N 1
ATOM 1692 C CA . PRO A 1 214 ? 4.767 -11.540 -18.585 1.00 96.88 214 PRO A CA 1
ATOM 1693 C C . PRO A 1 214 ? 3.262 -11.670 -18.296 1.00 96.88 214 PRO A C 1
ATOM 1695 O O . PRO A 1 214 ? 2.484 -12.020 -19.184 1.00 96.88 214 PRO A O 1
ATOM 1698 N N . GLY A 1 215 ? 2.831 -11.339 -17.078 1.00 96.62 215 GLY A N 1
ATOM 1699 C CA . GLY A 1 215 ? 1.434 -11.288 -16.660 1.00 96.62 215 GLY A CA 1
ATOM 1700 C C . GLY A 1 215 ? 0.562 -10.337 -17.484 1.00 96.62 215 GLY A C 1
ATOM 1701 O O . GLY A 1 215 ? -0.651 -10.537 -17.544 1.00 96.62 215 GLY A O 1
ATOM 1702 N N . LEU A 1 216 ? 1.156 -9.373 -18.202 1.00 96.50 216 LEU A N 1
ATOM 1703 C CA . LEU A 1 216 ? 0.452 -8.521 -19.167 1.00 96.50 216 LEU A CA 1
ATOM 1704 C C . LEU A 1 216 ? -0.320 -9.319 -20.227 1.00 96.50 216 LEU A C 1
ATOM 1706 O O . LEU A 1 216 ? -1.345 -8.852 -20.719 1.00 96.50 216 LEU A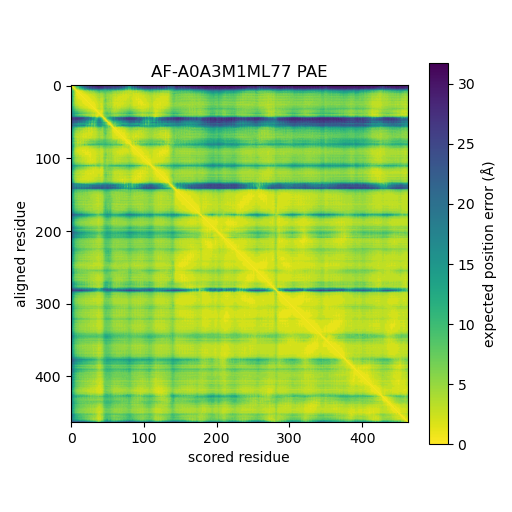 O 1
ATOM 1710 N N . LEU A 1 217 ? 0.116 -10.540 -20.552 1.00 96.81 217 LEU A N 1
ATOM 1711 C CA . LEU A 1 217 ? -0.583 -11.410 -21.504 1.00 96.81 217 LEU A CA 1
ATOM 1712 C C . LEU A 1 217 ? -2.011 -11.744 -21.076 1.00 96.81 217 LEU A C 1
ATOM 1714 O O . LEU A 1 217 ? -2.873 -11.942 -21.929 1.00 96.81 217 LEU A O 1
ATOM 1718 N N . LEU A 1 218 ? -2.289 -11.759 -19.770 1.00 95.31 218 LEU A N 1
ATOM 1719 C CA . LEU A 1 218 ? -3.637 -11.996 -19.251 1.00 95.31 218 LEU A CA 1
ATOM 1720 C C . LEU A 1 218 ? -4.613 -10.882 -19.649 1.00 95.31 218 LEU A C 1
ATOM 1722 O O . LEU A 1 218 ? -5.824 -11.089 -19.619 1.00 95.31 218 LEU A O 1
ATOM 1726 N N . LEU A 1 219 ? -4.098 -9.711 -20.034 1.00 95.88 219 LEU A N 1
ATOM 1727 C CA . LEU A 1 219 ? -4.897 -8.569 -20.464 1.00 95.88 219 LEU A CA 1
ATOM 1728 C C . LEU A 1 219 ? -5.179 -8.570 -21.968 1.00 95.88 219 LEU A C 1
ATOM 1730 O O . LEU A 1 219 ? -6.057 -7.833 -22.404 1.00 95.88 219 LEU A O 1
ATOM 1734 N N . VAL A 1 220 ? -4.498 -9.404 -22.762 1.00 97.56 220 VAL A N 1
ATOM 1735 C CA . VAL A 1 220 ? -4.704 -9.479 -24.219 1.00 97.56 220 VAL A CA 1
ATOM 1736 C C . VAL A 1 220 ? -6.157 -9.832 -24.574 1.00 97.56 220 VAL A C 1
ATOM 1738 O O . VAL A 1 220 ? -6.752 -9.097 -25.366 1.00 97.56 220 VAL A O 1
ATOM 1741 N N . PRO A 1 221 ? -6.799 -10.848 -23.957 1.00 96.81 221 PRO A N 1
ATOM 1742 C CA . PRO A 1 221 ? -8.209 -11.128 -24.228 1.00 96.81 221 PRO A CA 1
ATOM 1743 C C . PRO A 1 221 ? -9.141 -9.975 -23.839 1.00 96.81 221 PRO A C 1
ATOM 1745 O O . PRO A 1 221 ? -10.104 -9.686 -24.547 1.00 96.81 221 PRO A O 1
ATOM 1748 N N . ALA A 1 222 ? -8.846 -9.285 -22.733 1.00 95.50 222 ALA A N 1
ATOM 1749 C CA . ALA A 1 222 ? -9.625 -8.129 -22.298 1.00 95.50 222 ALA A CA 1
ATOM 1750 C C . ALA A 1 222 ? -9.471 -6.943 -23.264 1.00 95.50 222 ALA A C 1
ATOM 1752 O O . ALA A 1 222 ? -10.441 -6.233 -23.524 1.00 95.50 222 ALA A O 1
ATOM 1753 N N . TRP A 1 223 ? -8.282 -6.763 -23.843 1.00 97.06 223 TRP A N 1
ATOM 1754 C CA . TRP A 1 223 ? -8.015 -5.741 -24.849 1.00 97.06 223 TRP A CA 1
ATOM 1755 C C . TRP A 1 223 ? -8.778 -5.983 -26.152 1.00 97.06 223 TRP A C 1
ATOM 1757 O O . TRP A 1 223 ? -9.271 -5.028 -26.742 1.00 97.06 223 TRP A O 1
ATOM 1767 N N . TRP A 1 224 ? -8.944 -7.235 -26.594 1.00 97.44 224 TRP A N 1
ATOM 1768 C CA . TRP A 1 224 ? -9.790 -7.528 -27.761 1.00 97.44 224 TRP A CA 1
ATOM 1769 C C . TRP A 1 224 ? -11.245 -7.105 -27.550 1.00 97.44 224 TRP A C 1
ATOM 1771 O O . TRP A 1 224 ? -11.880 -6.617 -28.482 1.00 97.44 224 TRP A O 1
ATOM 1781 N N . ALA A 1 225 ? -11.765 -7.265 -26.331 1.00 96.50 225 ALA A N 1
ATOM 1782 C CA . ALA A 1 225 ? -13.118 -6.835 -25.994 1.00 96.50 225 ALA A CA 1
ATOM 1783 C C . ALA A 1 225 ? -13.223 -5.310 -25.822 1.00 96.50 225 ALA A C 1
ATOM 1785 O O . ALA A 1 225 ? -14.218 -4.708 -26.221 1.00 96.50 225 ALA A O 1
ATOM 1786 N N . VAL A 1 226 ? -12.210 -4.684 -25.214 1.00 95.88 226 VAL A N 1
ATOM 1787 C CA . VAL A 1 226 ? -12.190 -3.252 -24.888 1.00 95.88 226 VAL A CA 1
ATOM 1788 C C . VAL A 1 226 ? -10.818 -2.656 -25.243 1.00 95.88 226 VAL A C 1
ATOM 1790 O O . VAL A 1 226 ? -9.983 -2.468 -24.353 1.00 95.88 226 VAL A O 1
ATOM 1793 N N . PRO A 1 227 ? -10.560 -2.327 -26.524 1.00 95.25 227 PRO A N 1
ATOM 1794 C CA . PRO A 1 227 ? -9.271 -1.803 -26.982 1.00 95.25 227 PRO A CA 1
ATOM 1795 C C . PRO A 1 227 ? -9.140 -0.308 -26.655 1.00 95.25 227 PRO A C 1
ATOM 1797 O O . PRO A 1 227 ? -9.129 0.554 -27.533 1.00 95.25 227 PRO A O 1
ATOM 1800 N N . SER A 1 228 ? -9.125 0.025 -25.365 1.00 93.56 228 SER A N 1
ATOM 1801 C CA . SER A 1 228 ? -9.146 1.403 -24.881 1.00 93.56 228 SER A CA 1
ATOM 1802 C C . SER A 1 228 ? -8.386 1.567 -23.571 1.00 93.56 228 SER A C 1
ATOM 1804 O O . SER A 1 228 ? -8.413 0.693 -22.709 1.00 93.56 228 SER A O 1
ATOM 1806 N N . VAL A 1 229 ? -7.808 2.752 -23.357 1.00 91.00 229 VAL A N 1
ATOM 1807 C CA . VAL A 1 229 ? -7.182 3.152 -22.080 1.00 91.00 229 VAL A CA 1
ATOM 1808 C C . VAL A 1 229 ? -8.143 3.075 -20.887 1.00 91.00 229 VAL A C 1
ATOM 1810 O O . VAL A 1 229 ? -7.721 2.886 -19.750 1.00 91.00 229 VAL A O 1
ATOM 1813 N N . HIS A 1 230 ? -9.454 3.129 -21.141 1.00 92.56 230 HIS A N 1
ATOM 1814 C CA . HIS A 1 230 ? -10.485 2.940 -20.122 1.00 92.56 230 HIS A CA 1
ATOM 1815 C C . HIS A 1 230 ? -10.403 1.556 -19.454 1.00 92.56 230 HIS A C 1
ATOM 1817 O O . HIS A 1 230 ? -10.772 1.437 -18.285 1.00 92.56 230 HIS A O 1
ATOM 1823 N N . LEU A 1 231 ? -9.889 0.533 -20.154 1.00 92.75 231 LEU A N 1
ATOM 1824 C CA . LEU A 1 231 ? -9.626 -0.786 -19.578 1.00 92.75 231 LEU A CA 1
ATOM 1825 C C . LEU A 1 231 ? -8.596 -0.692 -18.447 1.00 92.75 231 LEU A C 1
ATOM 1827 O O . LEU A 1 231 ? -8.844 -1.194 -17.356 1.00 92.75 231 LEU A O 1
ATOM 1831 N N . ALA A 1 232 ? -7.477 -0.003 -18.681 1.00 91.12 232 ALA A N 1
ATOM 1832 C CA . ALA A 1 232 ? -6.433 0.210 -17.680 1.00 91.12 232 ALA A CA 1
ATOM 1833 C C . ALA A 1 232 ? -6.962 0.948 -16.443 1.00 91.12 232 ALA A C 1
ATOM 1835 O O . ALA A 1 232 ? -6.734 0.510 -15.318 1.00 91.12 232 ALA A O 1
ATOM 1836 N N . PHE A 1 233 ? -7.734 2.022 -16.633 1.00 92.38 233 PHE A N 1
ATOM 1837 C CA . PHE A 1 233 ? -8.330 2.758 -15.512 1.00 92.38 233 PHE A CA 1
ATOM 1838 C C . PHE A 1 233 ? -9.295 1.890 -14.699 1.00 92.38 233 PHE A C 1
ATOM 1840 O O . PHE A 1 233 ? -9.290 1.935 -13.470 1.00 92.38 233 PHE A O 1
ATOM 1847 N N . GLY A 1 234 ? -10.098 1.062 -15.376 1.00 93.50 234 GLY A N 1
ATOM 1848 C CA . GLY A 1 234 ? -10.971 0.095 -14.716 1.00 93.50 234 GLY A CA 1
ATOM 1849 C C . GLY A 1 234 ? -10.177 -0.946 -13.926 1.00 93.50 234 GLY A C 1
ATOM 1850 O O . GLY A 1 234 ? -10.481 -1.195 -12.761 1.00 93.50 234 GLY A O 1
ATOM 1851 N N . LEU A 1 235 ? -9.126 -1.512 -14.526 1.00 93.19 235 LEU A N 1
ATOM 1852 C CA . LEU A 1 235 ? -8.247 -2.490 -13.882 1.00 93.19 235 LEU A CA 1
ATOM 1853 C C . LEU A 1 235 ? -7.554 -1.912 -12.646 1.00 93.19 235 LEU A C 1
ATOM 1855 O O . LEU A 1 235 ? -7.546 -2.577 -11.611 1.00 93.19 235 LEU A O 1
ATOM 1859 N N . GLN A 1 236 ? -7.022 -0.688 -12.723 1.00 92.62 236 GLN A N 1
ATOM 1860 C CA . GLN A 1 236 ? -6.394 0.011 -11.595 1.00 92.62 236 GLN A CA 1
ATOM 1861 C C . GLN A 1 236 ? -7.382 0.132 -10.431 1.00 92.62 236 GLN A C 1
ATOM 1863 O O . GLN A 1 236 ? -7.149 -0.395 -9.340 1.00 92.62 236 GLN A O 1
ATOM 1868 N N . ALA A 1 237 ? -8.532 0.754 -10.693 1.00 94.50 237 ALA A N 1
ATOM 1869 C CA . ALA A 1 237 ? -9.527 1.045 -9.675 1.00 94.50 237 ALA A CA 1
ATOM 1870 C C . ALA A 1 237 ? -10.104 -0.231 -9.044 1.00 94.50 237 ALA A C 1
ATOM 1872 O O . ALA A 1 237 ? -10.210 -0.326 -7.820 1.00 94.50 237 ALA A O 1
ATOM 1873 N N . VAL A 1 238 ? -10.433 -1.243 -9.857 1.00 95.38 238 VAL A N 1
ATOM 1874 C CA . VAL A 1 238 ? -10.956 -2.528 -9.369 1.00 95.38 238 VAL A CA 1
ATOM 1875 C C . VAL A 1 238 ? -9.909 -3.266 -8.540 1.00 95.38 238 VAL A C 1
ATOM 1877 O O . VAL A 1 238 ? -10.244 -3.781 -7.471 1.00 95.38 238 VAL A O 1
ATOM 1880 N N . SER A 1 239 ? -8.652 -3.306 -8.985 1.00 94.94 239 SER A N 1
ATOM 1881 C CA . SER A 1 239 ? -7.601 -4.052 -8.286 1.00 94.94 239 SER A CA 1
ATOM 1882 C C . SER A 1 239 ? -7.296 -3.448 -6.914 1.00 94.94 239 SER A C 1
ATOM 1884 O O . SER A 1 239 ? -7.244 -4.176 -5.922 1.00 94.94 239 SER A O 1
ATOM 1886 N N . LEU A 1 240 ? -7.220 -2.118 -6.816 1.00 94.31 240 LEU A N 1
ATOM 1887 C CA . LEU A 1 240 ? -7.030 -1.425 -5.540 1.00 94.31 240 LEU A CA 1
ATOM 1888 C C . LEU A 1 240 ? -8.254 -1.577 -4.623 1.00 94.31 240 LEU A C 1
ATOM 1890 O O . LEU A 1 240 ? -8.123 -1.882 -3.430 1.00 94.31 240 LEU A O 1
ATOM 1894 N N . ALA A 1 241 ? -9.462 -1.417 -5.172 1.00 96.19 241 ALA A N 1
ATOM 1895 C CA . ALA A 1 241 ? -10.688 -1.426 -4.382 1.00 96.19 241 ALA A CA 1
ATOM 1896 C C . ALA A 1 241 ? -11.059 -2.826 -3.881 1.00 96.19 241 ALA A C 1
ATOM 1898 O O . ALA A 1 241 ? -11.548 -2.972 -2.754 1.00 96.19 241 ALA A O 1
ATOM 1899 N N . CYS A 1 242 ? -10.797 -3.877 -4.663 1.00 96.69 242 CYS A N 1
ATOM 1900 C CA . CYS A 1 242 ? -11.076 -5.252 -4.249 1.00 96.69 242 CYS A CA 1
ATOM 1901 C C . CYS A 1 242 ? -10.227 -5.690 -3.044 1.00 96.69 242 CYS A C 1
ATOM 1903 O O . CYS A 1 242 ? -10.650 -6.570 -2.286 1.00 96.69 242 CYS A O 1
ATOM 1905 N N . GLY A 1 243 ? -9.105 -5.007 -2.784 1.00 96.31 243 GLY A N 1
ATOM 1906 C CA . GLY A 1 243 ? -8.335 -5.162 -1.556 1.00 96.31 243 GLY A CA 1
ATOM 1907 C C . GLY A 1 243 ? -9.180 -4.963 -0.291 1.00 96.31 243 GLY A C 1
ATOM 1908 O O . GLY A 1 243 ? -9.004 -5.719 0.658 1.00 96.31 243 GLY A O 1
ATOM 1909 N N . GLY A 1 244 ? -10.198 -4.090 -0.294 1.00 96.62 244 GLY A N 1
ATOM 1910 C CA . GLY A 1 244 ? -11.126 -3.940 0.839 1.00 96.62 244 GLY A CA 1
ATOM 1911 C C . GLY A 1 244 ? -11.875 -5.241 1.167 1.00 96.62 244 GLY A C 1
ATOM 1912 O O . GLY A 1 244 ? -11.860 -5.723 2.304 1.00 96.62 244 GLY A O 1
ATOM 1913 N N . VAL A 1 245 ? -12.442 -5.892 0.146 1.00 98.12 245 VAL A N 1
ATOM 1914 C CA . VAL A 1 245 ? -13.118 -7.197 0.277 1.00 98.12 245 VAL A CA 1
ATOM 1915 C C . VAL A 1 245 ? -12.144 -8.292 0.719 1.00 98.12 245 VAL A C 1
ATOM 1917 O O . VAL A 1 245 ? -12.481 -9.130 1.564 1.00 98.12 245 VAL A O 1
ATOM 1920 N N . LEU A 1 246 ? -10.935 -8.316 0.158 1.00 98.06 246 LEU A N 1
ATOM 1921 C CA . LEU A 1 246 ? -9.921 -9.320 0.484 1.00 98.06 246 LEU A CA 1
ATOM 1922 C C . LEU A 1 246 ? -9.405 -9.156 1.916 1.00 98.06 246 LEU A C 1
ATOM 1924 O O . LEU A 1 246 ? -9.331 -10.143 2.649 1.00 98.06 246 LEU A O 1
ATOM 1928 N N . VAL A 1 247 ? -9.159 -7.923 2.356 1.00 96.00 247 VAL A N 1
ATOM 1929 C CA . VAL A 1 247 ? -8.778 -7.584 3.730 1.00 96.00 247 VAL A CA 1
ATOM 1930 C C . VAL A 1 247 ? -9.891 -7.943 4.714 1.00 96.00 247 VAL A C 1
ATOM 1932 O O . VAL A 1 247 ? -9.602 -8.547 5.748 1.00 96.00 247 VAL A O 1
ATOM 1935 N N . HIS A 1 248 ? -11.168 -7.707 4.382 1.00 95.75 248 HIS A N 1
ATOM 1936 C CA . HIS A 1 248 ? -12.291 -8.201 5.189 1.00 95.75 248 HIS A CA 1
ATOM 1937 C C . HIS A 1 248 ? -12.213 -9.724 5.376 1.00 95.75 248 HIS A C 1
ATOM 1939 O O . HIS A 1 248 ? -12.310 -10.246 6.491 1.00 95.75 248 HIS A O 1
ATOM 1945 N N . ARG A 1 249 ? -12.013 -10.470 4.283 1.00 96.94 249 ARG A N 1
ATOM 1946 C CA . ARG A 1 249 ? -11.926 -11.938 4.317 1.00 96.94 249 ARG A CA 1
ATOM 1947 C C . ARG A 1 249 ? -10.694 -12.437 5.071 1.00 96.94 249 ARG A C 1
ATOM 1949 O O . ARG A 1 249 ? -10.811 -13.449 5.761 1.00 96.94 249 ARG A O 1
ATOM 1956 N N . LEU A 1 250 ? -9.557 -11.754 4.961 1.00 95.25 250 LEU A N 1
ATOM 1957 C CA . LEU A 1 250 ? -8.337 -12.043 5.718 1.00 95.25 250 LEU A CA 1
ATOM 1958 C C . LEU A 1 250 ? -8.560 -11.820 7.213 1.00 95.25 250 LEU A C 1
ATOM 1960 O O . LEU A 1 250 ? -8.333 -12.733 8.003 1.00 95.25 250 LEU A O 1
ATOM 1964 N N . ALA A 1 251 ? -9.114 -10.670 7.601 1.00 91.81 251 ALA A N 1
ATOM 1965 C CA . ALA A 1 251 ? -9.442 -10.375 8.992 1.00 91.81 251 ALA A CA 1
ATOM 1966 C C . ALA A 1 251 ? -10.398 -11.425 9.586 1.00 91.81 251 ALA A C 1
ATOM 1968 O O . ALA A 1 251 ? -10.207 -11.869 10.720 1.00 91.81 251 ALA A O 1
ATOM 1969 N N . ARG A 1 252 ? -11.382 -11.897 8.805 1.00 92.12 252 ARG A N 1
ATOM 1970 C CA . ARG A 1 252 ? -12.260 -13.015 9.189 1.00 92.12 252 ARG A CA 1
ATOM 1971 C C . ARG A 1 252 ? -11.517 -14.344 9.313 1.00 92.12 252 ARG A C 1
ATOM 1973 O O . ARG A 1 252 ? -11.758 -15.064 10.278 1.00 92.12 252 ARG A O 1
ATOM 1980 N N . ALA A 1 253 ? -10.627 -14.670 8.376 1.00 92.19 253 ALA A N 1
ATOM 1981 C CA . ALA A 1 253 ? -9.813 -15.887 8.426 1.00 92.19 253 ALA A CA 1
ATOM 1982 C C . ALA A 1 253 ? -8.852 -15.902 9.629 1.00 92.19 253 ALA A C 1
ATOM 1984 O O . ALA A 1 253 ? -8.534 -16.966 10.146 1.00 92.19 253 ALA A O 1
ATOM 1985 N N . MET A 1 254 ? -8.450 -14.726 10.114 1.00 88.56 254 MET A N 1
ATOM 1986 C CA . MET A 1 254 ? -7.619 -14.546 11.308 1.00 88.56 254 MET A CA 1
ATOM 1987 C C . MET A 1 254 ? -8.426 -14.451 12.619 1.00 88.56 254 MET A C 1
ATOM 1989 O O . MET A 1 254 ? -7.859 -14.164 13.673 1.00 88.56 254 MET A O 1
ATOM 1993 N N . GLY A 1 255 ? -9.745 -14.675 12.577 1.00 87.31 255 GLY A N 1
ATOM 1994 C CA . GLY A 1 255 ? -10.610 -14.707 13.762 1.00 87.31 255 GLY A CA 1
ATOM 1995 C C . GLY A 1 255 ? -11.146 -13.348 14.234 1.00 87.31 255 GLY A C 1
ATOM 1996 O O . GLY A 1 255 ? -11.729 -13.267 15.314 1.00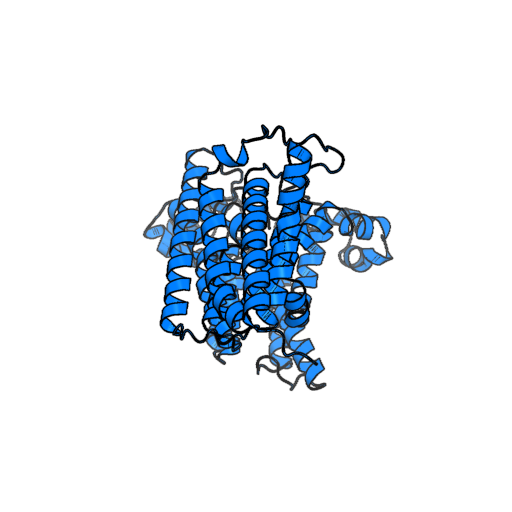 87.31 255 GLY A O 1
ATOM 1997 N N . GLY A 1 256 ? -10.986 -12.270 13.461 1.00 86.00 256 GLY A N 1
ATOM 1998 C CA . GLY A 1 256 ? -11.601 -10.972 13.767 1.00 86.00 256 GLY A CA 1
ATOM 1999 C C . GLY A 1 256 ? -13.126 -11.023 13.642 1.00 86.00 256 GLY A C 1
ATOM 2000 O O . GLY A 1 256 ? -13.631 -11.731 12.777 1.00 86.00 256 GLY A O 1
ATOM 2001 N N . SER A 1 257 ? -13.877 -10.284 14.470 1.00 85.31 257 SER A N 1
ATOM 2002 C CA . SER A 1 257 ? -15.352 -10.198 14.400 1.00 85.31 257 SER A CA 1
ATOM 2003 C C . SER A 1 257 ? -15.834 -9.592 13.065 1.00 85.31 257 SER A C 1
ATOM 2005 O O . SER A 1 257 ? -15.032 -8.978 12.364 1.00 85.31 257 SER A O 1
ATOM 2007 N N . PRO A 1 258 ? -17.116 -9.729 12.667 1.00 87.31 258 PRO A N 1
ATOM 2008 C CA . PRO A 1 258 ? -17.628 -9.101 11.441 1.00 87.31 258 PRO A CA 1
ATOM 2009 C C . PRO A 1 258 ? -17.409 -7.583 11.411 1.00 87.31 258 PRO A C 1
ATOM 2011 O O . PRO A 1 258 ? -16.992 -7.046 10.388 1.00 87.31 258 PRO A O 1
ATOM 2014 N N . TRP A 1 259 ? -17.599 -6.916 12.554 1.00 83.62 259 TRP A N 1
ATOM 2015 C CA . TRP A 1 259 ? -17.298 -5.494 12.723 1.00 83.62 259 TRP A CA 1
ATOM 2016 C C . TRP A 1 259 ? -15.805 -5.193 12.628 1.00 83.62 259 TRP A C 1
ATOM 2018 O O . TRP A 1 259 ? -15.421 -4.269 11.920 1.00 83.62 259 TRP A O 1
ATOM 2028 N N . GLY A 1 260 ? -14.955 -5.992 13.280 1.00 84.50 260 GLY A N 1
ATOM 2029 C CA . GLY A 1 260 ? -13.505 -5.832 13.173 1.00 84.50 260 GLY A CA 1
ATOM 2030 C C . GLY A 1 260 ? -13.012 -6.015 11.735 1.00 84.50 260 GLY A C 1
ATOM 2031 O O . GLY A 1 260 ? -12.192 -5.243 11.258 1.00 84.50 260 GLY A O 1
ATOM 2032 N N . ALA A 1 261 ? -13.552 -6.994 11.010 1.00 90.44 261 ALA A N 1
ATOM 2033 C CA . ALA A 1 261 ? -13.217 -7.228 9.610 1.00 90.44 261 ALA A CA 1
ATOM 2034 C C . ALA A 1 261 ? -13.704 -6.105 8.684 1.00 90.44 261 ALA A C 1
ATOM 2036 O O . ALA A 1 261 ? -13.001 -5.735 7.747 1.00 90.44 261 ALA A O 1
ATOM 2037 N N . LEU A 1 262 ? -14.889 -5.541 8.938 1.00 89.25 262 LEU A N 1
ATOM 2038 C CA . LEU A 1 262 ? -15.369 -4.365 8.214 1.00 89.25 262 LEU A CA 1
ATOM 2039 C C . LEU A 1 262 ? -14.502 -3.133 8.511 1.00 89.25 262 LEU A C 1
ATOM 2041 O O . LEU A 1 262 ? -14.155 -2.413 7.583 1.00 89.25 262 LEU A O 1
ATOM 2045 N N . ALA A 1 263 ? -14.082 -2.931 9.762 1.00 85.31 263 ALA A N 1
ATOM 2046 C CA . ALA A 1 263 ? -13.166 -1.850 10.123 1.00 85.31 263 ALA A CA 1
ATOM 2047 C C . ALA A 1 263 ? -11.826 -1.966 9.376 1.00 85.31 263 ALA A C 1
ATOM 2049 O O . ALA A 1 263 ? -11.353 -0.978 8.826 1.00 85.31 263 ALA A O 1
ATOM 2050 N N . TRP A 1 264 ? -11.262 -3.175 9.265 1.00 88.44 264 TRP A N 1
ATOM 2051 C CA . TRP A 1 264 ? -10.060 -3.424 8.457 1.00 88.44 264 TRP A CA 1
ATOM 2052 C C . TRP A 1 264 ? -10.276 -3.172 6.959 1.00 88.44 264 TRP A C 1
ATOM 2054 O O . TRP A 1 264 ? -9.394 -2.626 6.303 1.00 88.44 264 TRP A O 1
ATOM 2064 N N . SER A 1 265 ? -11.450 -3.514 6.418 1.00 93.38 265 SER A N 1
ATOM 2065 C CA . SER A 1 265 ? -11.817 -3.179 5.034 1.00 93.38 265 SER A CA 1
ATOM 2066 C C . SER A 1 265 ? -11.843 -1.671 4.800 1.00 93.38 265 SER A C 1
ATOM 2068 O O . SER A 1 265 ? -11.321 -1.201 3.795 1.00 93.38 265 SER A O 1
ATOM 2070 N N . VAL A 1 266 ? -12.456 -0.913 5.713 1.00 89.06 266 VAL A N 1
ATOM 2071 C CA . VAL A 1 266 ? -12.504 0.554 5.636 1.00 89.06 266 VAL A CA 1
ATOM 2072 C C . VAL A 1 266 ? -11.099 1.134 5.764 1.00 89.06 266 VAL A C 1
ATOM 2074 O O . VAL A 1 266 ? -10.739 2.003 4.980 1.00 89.06 266 VAL A O 1
ATOM 2077 N N . ALA A 1 267 ? -10.288 0.620 6.692 1.00 86.94 267 ALA A N 1
ATOM 2078 C CA . ALA A 1 267 ? -8.908 1.055 6.875 1.00 86.94 267 ALA A CA 1
ATOM 2079 C C . ALA A 1 267 ? -8.060 0.843 5.612 1.00 86.94 267 ALA A C 1
ATOM 2081 O O . ALA A 1 267 ? -7.297 1.729 5.254 1.00 86.94 267 ALA A O 1
ATOM 2082 N N . TRP A 1 268 ? -8.232 -0.280 4.902 1.00 90.94 268 TRP A N 1
ATOM 2083 C CA . TRP A 1 268 ? -7.583 -0.500 3.606 1.00 90.94 268 TRP A CA 1
ATOM 2084 C C . TRP A 1 268 ? -8.014 0.535 2.563 1.00 90.94 268 TRP A C 1
ATOM 2086 O O . TRP A 1 268 ? -7.170 1.160 1.932 1.00 90.94 268 TRP A O 1
ATOM 2096 N N . LEU A 1 269 ? -9.324 0.736 2.392 1.00 91.50 269 LEU A N 1
ATOM 2097 C CA . LEU A 1 269 ? -9.857 1.669 1.391 1.00 91.50 269 LEU A CA 1
ATOM 2098 C C . LEU A 1 269 ? -9.490 3.131 1.689 1.00 91.50 269 LEU A C 1
ATOM 2100 O O . LEU A 1 269 ? -9.386 3.934 0.768 1.00 91.50 269 LEU A O 1
ATOM 2104 N N . ALA A 1 270 ? -9.293 3.467 2.964 1.00 86.38 270 ALA A N 1
ATOM 2105 C CA . ALA A 1 270 ? -8.873 4.788 3.417 1.00 86.38 270 ALA A CA 1
ATOM 2106 C C . ALA A 1 270 ? -7.346 4.946 3.523 1.00 86.38 270 ALA A C 1
ATOM 2108 O O . ALA A 1 270 ? -6.877 6.034 3.859 1.00 86.38 270 ALA A O 1
ATOM 2109 N N . GLN A 1 271 ? -6.565 3.888 3.277 1.00 85.94 271 GLN A N 1
ATOM 2110 C CA . GLN A 1 271 ? -5.115 3.933 3.433 1.00 85.94 271 GLN A CA 1
ATOM 2111 C C . GLN A 1 271 ? -4.509 4.882 2.390 1.00 85.94 271 GLN A C 1
ATOM 2113 O O . GLN A 1 271 ? -4.705 4.640 1.194 1.00 85.94 271 GLN A O 1
ATOM 2118 N N . PRO A 1 272 ? -3.728 5.911 2.787 1.00 83.25 272 PRO A N 1
ATOM 2119 C CA . PRO A 1 272 ? -3.171 6.866 1.839 1.00 83.25 272 PRO A CA 1
ATOM 2120 C C . PRO A 1 272 ? -2.343 6.204 0.744 1.00 83.25 272 PRO A C 1
ATOM 2122 O O . PRO A 1 272 ? -2.514 6.575 -0.403 1.00 83.25 272 PRO A O 1
ATOM 2125 N N . ALA A 1 273 ? -1.540 5.182 1.053 1.00 84.88 273 ALA A N 1
ATOM 2126 C CA . ALA A 1 273 ? -0.786 4.447 0.033 1.00 84.88 273 ALA A CA 1
ATOM 2127 C C . ALA A 1 273 ? -1.700 3.801 -1.028 1.00 84.88 273 ALA A C 1
ATOM 2129 O O . ALA A 1 273 ? -1.465 3.948 -2.218 1.00 84.88 273 ALA A O 1
ATOM 2130 N N . ALA A 1 274 ? -2.801 3.157 -0.621 1.00 87.00 274 ALA A N 1
ATOM 2131 C CA . ALA A 1 274 ? -3.726 2.526 -1.566 1.00 87.00 274 ALA A CA 1
ATOM 2132 C C . ALA A 1 274 ? -4.488 3.560 -2.412 1.00 87.00 274 ALA A C 1
ATOM 2134 O O . ALA A 1 274 ? -4.645 3.382 -3.617 1.00 87.00 274 ALA A O 1
ATOM 2135 N N . GLY A 1 275 ? -4.950 4.648 -1.789 1.00 84.62 275 GLY A N 1
ATOM 2136 C CA . GLY A 1 275 ? -5.662 5.713 -2.494 1.00 84.62 275 GLY A CA 1
ATOM 2137 C C . GLY A 1 275 ? -4.760 6.544 -3.402 1.00 84.62 275 GLY A C 1
ATOM 2138 O O . GLY A 1 275 ? -5.161 6.874 -4.516 1.00 84.62 275 GLY A O 1
ATOM 2139 N N . GLN A 1 276 ? -3.542 6.854 -2.950 1.00 84.69 276 GLN A N 1
ATOM 2140 C CA . GLN A 1 276 ? -2.552 7.558 -3.756 1.00 84.69 276 GLN A CA 1
ATOM 2141 C C . GLN A 1 276 ? -2.044 6.677 -4.889 1.00 84.69 276 GLN A C 1
ATOM 2143 O O . GLN A 1 276 ? -1.890 7.221 -5.962 1.00 84.69 276 GLN A O 1
ATOM 2148 N N . MET A 1 277 ? -1.922 5.352 -4.738 1.00 87.06 277 MET A N 1
ATOM 2149 C CA . MET A 1 277 ? -1.559 4.442 -5.839 1.00 87.06 277 MET A CA 1
ATOM 2150 C C . MET A 1 277 ? -2.492 4.557 -7.059 1.00 87.06 277 MET A C 1
ATOM 2152 O O . MET A 1 277 ? -2.053 4.407 -8.195 1.00 87.06 277 MET A O 1
ATOM 2156 N N . ASN A 1 278 ? -3.780 4.874 -6.874 1.00 88.44 278 ASN A N 1
ATOM 2157 C CA . ASN A 1 278 ? -4.686 5.106 -8.011 1.00 88.44 278 ASN A CA 1
ATOM 2158 C C . ASN A 1 278 ? -4.286 6.332 -8.849 1.00 88.44 278 ASN A C 1
ATOM 2160 O O . ASN A 1 278 ? -4.573 6.404 -10.043 1.00 88.44 278 ASN A O 1
ATOM 2164 N N . LEU A 1 279 ? -3.661 7.307 -8.193 1.00 79.25 279 LEU A N 1
ATOM 2165 C CA . LEU A 1 279 ? -3.213 8.568 -8.764 1.00 79.25 279 LEU A CA 1
ATOM 2166 C C . LEU A 1 279 ? -1.690 8.693 -8.778 1.00 79.25 279 LEU A C 1
ATOM 2168 O O . LEU A 1 279 ? -1.214 9.782 -9.098 1.00 79.25 279 LEU A O 1
ATOM 2172 N N . ALA A 1 280 ? -0.945 7.645 -8.401 1.00 73.69 280 ALA A N 1
ATOM 2173 C CA . ALA A 1 280 ? 0.465 7.760 -8.054 1.00 73.69 280 ALA A CA 1
ATOM 2174 C C . ALA A 1 280 ? 1.171 8.354 -9.262 1.00 73.69 280 ALA A C 1
ATOM 2176 O O . ALA A 1 280 ? 1.060 7.827 -10.364 1.00 73.69 280 ALA A O 1
ATOM 2177 N N . TYR A 1 281 ? 1.684 9.568 -9.050 1.00 61.44 281 TYR A N 1
ATOM 2178 C CA . TYR A 1 281 ? 2.318 10.515 -9.955 1.00 61.44 281 TYR A CA 1
ATOM 2179 C C . TYR A 1 281 ? 1.704 10.534 -11.355 1.00 61.44 281 TYR A C 1
ATOM 2181 O O . TYR A 1 281 ? 2.334 10.816 -12.368 1.00 61.44 281 TYR A O 1
ATOM 2189 N N . THR A 1 282 ? 0.394 10.293 -11.366 1.00 60.03 282 THR A N 1
ATOM 2190 C CA . THR A 1 282 ? -0.530 10.261 -12.485 1.00 60.03 282 THR A CA 1
ATOM 2191 C C . THR A 1 282 ? -0.098 9.327 -13.631 1.00 60.03 282 THR A C 1
ATOM 2193 O O . THR A 1 282 ? -0.434 9.570 -14.787 1.00 60.03 282 THR A O 1
ATOM 2196 N N . TYR A 1 283 ? 0.565 8.209 -13.286 1.00 65.00 283 TYR A N 1
ATOM 2197 C CA . TYR A 1 283 ? 0.928 7.081 -14.166 1.00 65.00 283 TYR A CA 1
ATOM 2198 C C . TYR A 1 283 ? -0.269 6.385 -14.810 1.00 65.00 283 TYR A C 1
ATOM 2200 O O . TYR A 1 283 ? -0.085 5.515 -15.653 1.00 65.00 283 TYR A O 1
ATOM 2208 N N . GLY A 1 284 ? -1.495 6.700 -14.391 1.00 68.31 284 GLY A N 1
ATOM 2209 C CA . GLY A 1 284 ? -2.638 5.858 -14.693 1.00 68.31 284 GLY A CA 1
ATOM 2210 C C . GLY A 1 284 ? -2.438 4.471 -14.078 1.00 68.31 284 GLY A C 1
ATOM 2211 O O . GLY A 1 284 ? -2.219 4.335 -12.880 1.00 68.31 284 GLY A O 1
ATOM 2212 N N . TRP A 1 285 ? -2.562 3.433 -14.894 1.00 87.06 285 TRP A N 1
ATOM 2213 C CA . TRP A 1 285 ? -2.471 2.044 -14.456 1.00 87.06 285 TRP A CA 1
ATOM 2214 C C . TRP A 1 285 ? -1.036 1.510 -14.436 1.00 87.06 285 TRP A C 1
ATOM 2216 O O . TRP A 1 285 ? -0.244 1.808 -15.328 1.00 87.06 285 TRP A O 1
ATOM 2226 N N . HIS A 1 286 ? -0.753 0.634 -13.470 1.00 89.62 286 HIS A N 1
ATOM 2227 C CA . HIS A 1 286 ? 0.528 -0.057 -13.343 1.00 89.62 286 HIS A CA 1
ATOM 2228 C C . HIS A 1 286 ? 0.310 -1.549 -13.010 1.00 89.62 286 HIS A C 1
ATOM 2230 O O . HIS A 1 286 ? -0.592 -1.860 -12.217 1.00 89.62 286 HIS A O 1
ATOM 2236 N N . PRO A 1 287 ? 1.105 -2.490 -13.560 1.00 92.38 287 PRO A N 1
ATOM 2237 C CA . PRO A 1 287 ? 0.918 -3.928 -13.346 1.00 92.38 287 PRO A CA 1
ATOM 2238 C C . PRO A 1 287 ? 0.919 -4.355 -11.872 1.00 92.38 287 PRO A C 1
ATOM 2240 O O . PRO A 1 287 ? 0.121 -5.216 -11.485 1.00 92.38 287 PRO A O 1
ATOM 2243 N N . VAL A 1 288 ? 1.734 -3.713 -11.024 1.00 91.44 288 VAL A N 1
ATOM 2244 C CA . VAL A 1 288 ? 1.774 -3.968 -9.571 1.00 91.44 288 VAL A CA 1
ATOM 2245 C C . VAL A 1 288 ? 0.401 -3.846 -8.904 1.00 91.44 288 VAL A C 1
ATOM 2247 O O . VAL A 1 288 ? 0.092 -4.579 -7.963 1.00 91.44 288 VAL A O 1
ATOM 2250 N N . SER A 1 289 ? -0.491 -3.008 -9.432 1.00 92.06 289 SER A N 1
ATOM 2251 C CA . SER A 1 289 ? -1.838 -2.844 -8.884 1.00 92.06 289 SER A CA 1
ATOM 2252 C C . SER A 1 289 ? -2.660 -4.122 -9.000 1.00 92.06 289 SER A C 1
ATOM 2254 O O . SER A 1 289 ? -3.438 -4.412 -8.097 1.00 92.06 289 SER A O 1
ATOM 2256 N N . VAL A 1 290 ? -2.450 -4.922 -10.055 1.00 94.69 290 VAL A N 1
ATOM 2257 C CA . VAL A 1 290 ? -3.047 -6.261 -10.221 1.00 94.69 290 VAL A CA 1
ATOM 2258 C C . VAL A 1 290 ? -2.350 -7.288 -9.323 1.00 94.69 290 VAL A C 1
ATOM 2260 O O . VAL A 1 290 ? -2.990 -8.216 -8.824 1.00 94.69 290 VAL A O 1
ATOM 2263 N N . ALA A 1 291 ? -1.054 -7.113 -9.057 1.00 96.44 291 ALA A N 1
ATOM 2264 C CA . ALA A 1 291 ? -0.310 -7.979 -8.149 1.00 96.44 291 ALA A CA 1
ATOM 2265 C C . ALA A 1 291 ? -0.835 -7.906 -6.707 1.00 96.44 291 ALA A C 1
ATOM 2267 O O . ALA A 1 291 ? -0.953 -8.937 -6.045 1.00 96.44 291 ALA A O 1
ATOM 2268 N N . LEU A 1 292 ? -1.210 -6.715 -6.225 1.00 94.56 292 LEU A N 1
ATOM 2269 C CA . LEU A 1 292 ? -1.707 -6.496 -4.860 1.00 94.56 292 LEU A CA 1
ATOM 2270 C C . LEU A 1 292 ? -2.854 -7.443 -4.453 1.00 94.56 292 LEU A C 1
ATOM 2272 O O . LEU A 1 292 ? -2.705 -8.168 -3.461 1.00 94.56 292 LEU A O 1
ATOM 2276 N N . PRO A 1 293 ? -3.993 -7.511 -5.172 1.00 96.88 293 PRO A N 1
ATOM 2277 C CA . PRO A 1 293 ? -5.053 -8.441 -4.811 1.00 96.88 293 PRO A CA 1
ATOM 2278 C C . PRO A 1 293 ? -4.645 -9.906 -4.978 1.00 96.88 293 PRO A C 1
ATOM 2280 O O . PRO A 1 293 ? -5.088 -10.740 -4.187 1.00 96.88 293 PRO A O 1
ATOM 2283 N N . LEU A 1 294 ? -3.772 -10.241 -5.933 1.00 98.19 294 LEU A N 1
ATOM 2284 C CA . LEU A 1 294 ? -3.257 -11.603 -6.097 1.00 98.19 294 LEU A CA 1
ATOM 2285 C C . LEU A 1 294 ? -2.406 -12.040 -4.892 1.00 98.19 294 LEU A C 1
ATOM 2287 O O . LEU A 1 294 ? -2.596 -13.148 -4.390 1.00 98.19 294 LEU A O 1
ATOM 2291 N N . LEU A 1 295 ? -1.561 -11.160 -4.344 1.00 97.44 295 LEU A N 1
ATOM 2292 C CA . LEU A 1 295 ? -0.813 -11.412 -3.106 1.00 97.44 295 LEU A CA 1
ATOM 2293 C C . LEU A 1 295 ? -1.750 -11.608 -1.902 1.00 97.44 295 LEU A C 1
ATOM 2295 O O . LEU A 1 295 ? -1.574 -12.544 -1.116 1.00 97.44 295 LEU A O 1
ATOM 2299 N N . LEU A 1 296 ? -2.790 -10.776 -1.770 1.00 97.12 296 LEU A N 1
ATOM 2300 C CA . LEU A 1 296 ? -3.798 -10.928 -0.712 1.00 97.12 296 LEU A CA 1
ATOM 2301 C C . LEU A 1 296 ? -4.560 -12.258 -0.839 1.00 97.12 296 LEU A C 1
ATOM 2303 O O . LEU A 1 296 ? -4.813 -12.931 0.166 1.00 97.12 296 LEU A O 1
ATOM 2307 N N . VAL A 1 297 ? -4.902 -12.669 -2.065 1.00 98.38 297 VAL A N 1
ATOM 2308 C CA . VAL A 1 297 ? -5.509 -13.977 -2.353 1.00 98.38 297 VAL A CA 1
ATOM 2309 C C . VAL A 1 297 ? -4.546 -15.112 -2.013 1.00 98.38 297 VAL A C 1
ATOM 2311 O O . VAL A 1 297 ? -4.976 -16.084 -1.391 1.00 98.38 297 VAL A O 1
ATOM 2314 N N . ALA A 1 298 ? -3.260 -14.993 -2.348 1.00 97.88 298 ALA A N 1
ATOM 2315 C CA . ALA A 1 298 ? -2.252 -16.000 -2.030 1.00 97.88 298 ALA A CA 1
ATOM 2316 C C . ALA A 1 298 ? -2.172 -16.241 -0.515 1.00 97.88 298 ALA A C 1
ATOM 2318 O O . ALA A 1 298 ? -2.317 -17.381 -0.063 1.00 97.88 298 ALA A O 1
ATOM 2319 N N . ILE A 1 299 ? -2.075 -15.173 0.284 1.00 96.00 299 ILE A N 1
ATOM 2320 C CA . ILE A 1 299 ? -2.090 -15.255 1.754 1.00 96.00 299 ILE A CA 1
ATOM 2321 C C . ILE A 1 299 ? -3.397 -15.887 2.252 1.00 96.00 299 ILE A C 1
ATOM 2323 O O . ILE A 1 299 ? -3.385 -16.767 3.115 1.00 96.00 299 ILE A O 1
ATOM 2327 N N . LEU A 1 300 ? -4.543 -15.485 1.698 1.00 97.06 300 LEU A N 1
ATOM 2328 C CA . LEU A 1 300 ? -5.841 -16.031 2.092 1.00 97.06 300 LEU A CA 1
ATOM 2329 C C . LEU A 1 300 ? -5.954 -17.536 1.795 1.00 97.06 300 LEU A C 1
ATOM 2331 O O . LEU A 1 300 ? -6.534 -18.282 2.587 1.00 97.06 300 LEU A O 1
ATOM 2335 N N . CYS A 1 301 ? -5.397 -17.992 0.674 1.00 97.56 301 CYS A N 1
ATOM 2336 C CA . CYS A 1 301 ? -5.321 -19.400 0.299 1.00 97.56 301 CYS A CA 1
ATOM 2337 C C . CYS A 1 301 ? -4.380 -20.186 1.220 1.00 97.56 301 CYS A C 1
ATOM 2339 O O . CYS A 1 301 ? -4.760 -21.274 1.658 1.00 97.56 301 CYS A O 1
ATOM 2341 N N . VAL A 1 302 ? -3.227 -19.621 1.600 1.00 96.12 302 VAL A N 1
ATOM 2342 C CA . VAL A 1 302 ? -2.319 -20.201 2.609 1.00 96.12 302 VAL A CA 1
ATOM 2343 C C . VAL A 1 302 ? -3.051 -20.415 3.935 1.00 96.12 302 VAL A C 1
ATOM 2345 O O . VAL A 1 302 ? -3.093 -21.536 4.444 1.00 96.12 302 VAL A O 1
ATOM 2348 N N . LEU A 1 303 ? -3.720 -19.378 4.453 1.00 94.38 303 LEU A N 1
ATOM 2349 C CA . LEU A 1 303 ? -4.490 -19.456 5.702 1.00 94.38 303 LEU A CA 1
ATOM 2350 C C . LEU A 1 303 ? -5.604 -20.513 5.646 1.00 94.38 303 LEU A C 1
ATOM 2352 O O . LEU A 1 303 ? -5.950 -21.105 6.666 1.00 94.38 303 LEU A O 1
ATOM 2356 N N . ARG A 1 304 ? -6.152 -20.775 4.455 1.00 94.75 304 ARG A N 1
ATOM 2357 C CA . ARG A 1 304 ? -7.201 -21.777 4.212 1.00 94.75 304 ARG A CA 1
ATOM 2358 C C . ARG A 1 304 ? -6.686 -23.141 3.757 1.00 94.75 304 ARG A C 1
ATOM 2360 O O . ARG A 1 304 ? -7.501 -23.955 3.333 1.00 94.75 304 ARG A O 1
ATOM 2367 N N . ARG A 1 305 ? -5.379 -23.409 3.828 1.00 94.12 305 ARG A N 1
ATOM 2368 C CA . ARG A 1 305 ? -4.776 -24.695 3.416 1.00 94.12 305 ARG A CA 1
ATOM 2369 C C . ARG A 1 305 ? -4.923 -25.027 1.927 1.00 94.12 305 ARG A C 1
ATOM 2371 O O . ARG A 1 305 ? -4.801 -26.180 1.535 1.00 94.12 305 ARG A O 1
ATOM 2378 N N . ARG A 1 306 ? -5.160 -24.029 1.073 1.00 96.50 306 ARG A N 1
ATOM 2379 C CA . ARG A 1 306 ? -5.328 -24.193 -0.379 1.00 96.50 306 ARG A CA 1
ATOM 2380 C C . ARG A 1 306 ? -4.030 -23.863 -1.115 1.00 96.50 306 ARG A C 1
ATOM 2382 O O . ARG A 1 306 ? -3.954 -22.863 -1.820 1.00 96.50 306 ARG A O 1
ATOM 2389 N N . ILE A 1 307 ? -3.006 -24.696 -0.932 1.00 95.94 307 ILE A N 1
ATOM 2390 C CA . ILE A 1 307 ? -1.633 -24.390 -1.374 1.00 95.94 307 ILE A CA 1
ATOM 2391 C C . ILE A 1 307 ? -1.514 -24.241 -2.892 1.00 95.94 307 ILE A C 1
ATOM 2393 O O . ILE A 1 307 ? -0.899 -23.283 -3.341 1.00 95.94 307 ILE A O 1
ATOM 2397 N N . GLY A 1 308 ? -2.165 -25.098 -3.687 1.00 97.31 308 GLY A N 1
ATOM 2398 C CA . GLY A 1 308 ? -2.140 -24.966 -5.152 1.00 97.31 308 GLY A CA 1
ATOM 2399 C C . GLY A 1 308 ? -2.662 -23.607 -5.639 1.00 97.31 308 GLY A C 1
ATOM 2400 O O . GLY A 1 308 ? -2.035 -22.959 -6.469 1.00 97.31 308 GLY A O 1
ATOM 2401 N N . TRP A 1 309 ? -3.753 -23.116 -5.042 1.00 98.12 309 TRP A N 1
ATOM 2402 C CA . TRP A 1 309 ? -4.297 -21.788 -5.345 1.00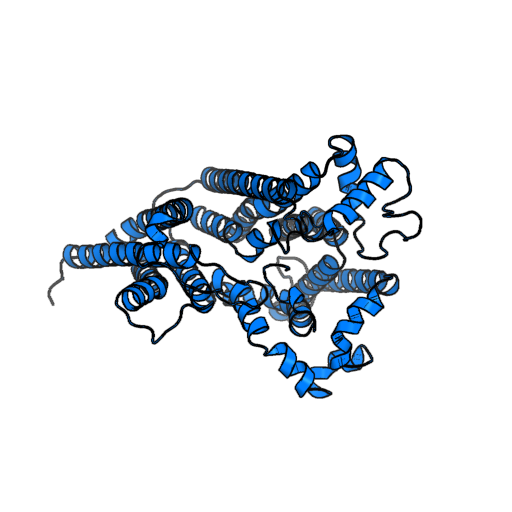 98.12 309 TRP A CA 1
ATOM 2403 C C . TRP A 1 309 ? -3.425 -20.648 -4.816 1.00 98.12 309 TRP A C 1
ATOM 2405 O O . TRP A 1 309 ? -3.387 -19.583 -5.425 1.00 98.12 309 TRP A O 1
ATOM 2415 N N . ALA A 1 310 ? -2.727 -20.855 -3.696 1.00 97.88 310 ALA A N 1
ATOM 2416 C CA . ALA A 1 310 ? -1.764 -19.883 -3.193 1.00 97.88 310 ALA A CA 1
ATOM 2417 C C . ALA A 1 310 ? -0.558 -19.748 -4.130 1.00 97.88 310 ALA A C 1
ATOM 2419 O O . ALA A 1 310 ? -0.154 -18.629 -4.427 1.00 97.88 310 ALA A O 1
ATOM 2420 N N . LEU A 1 311 ? -0.030 -20.871 -4.626 1.00 97.81 311 LEU A N 1
ATOM 2421 C CA . LEU A 1 311 ? 1.061 -20.895 -5.599 1.00 97.81 311 LEU A CA 1
ATOM 2422 C C . LEU A 1 311 ? 0.638 -20.245 -6.914 1.00 97.81 311 LEU A C 1
ATOM 2424 O O . LEU A 1 311 ? 1.354 -19.381 -7.402 1.00 97.81 311 LEU A O 1
ATOM 2428 N N . LEU A 1 312 ? -0.541 -20.589 -7.443 1.00 98.31 312 LEU A N 1
ATOM 2429 C CA . LEU A 1 312 ? -1.064 -19.955 -8.652 1.00 98.31 312 LEU A CA 1
ATOM 2430 C C . LEU A 1 312 ? -1.181 -18.436 -8.475 1.00 98.31 312 LEU A C 1
ATOM 2432 O O . LEU A 1 312 ? -0.661 -17.687 -9.291 1.00 98.31 312 LEU A O 1
ATOM 2436 N N . ALA A 1 313 ? -1.815 -17.973 -7.395 1.00 98.38 313 ALA A N 1
ATOM 2437 C CA . ALA A 1 313 ? -1.962 -16.543 -7.139 1.00 98.38 313 ALA A CA 1
ATOM 2438 C C . ALA A 1 313 ? -0.607 -15.840 -6.943 1.00 98.38 313 ALA A C 1
ATOM 2440 O O . ALA A 1 313 ? -0.419 -14.745 -7.462 1.00 98.38 313 ALA A O 1
ATOM 2441 N N . GLY A 1 314 ? 0.345 -16.476 -6.251 1.00 98.12 314 GLY A N 1
ATOM 2442 C CA . GLY A 1 314 ? 1.701 -15.957 -6.066 1.00 98.12 314 GLY A CA 1
ATOM 2443 C C . GLY A 1 314 ? 2.475 -15.847 -7.379 1.00 98.12 314 GLY A C 1
ATOM 2444 O O . GLY A 1 314 ? 3.024 -14.793 -7.663 1.00 98.12 314 GLY A O 1
ATOM 2445 N N . VAL A 1 315 ? 2.450 -16.886 -8.220 1.00 98.19 315 VAL A N 1
ATOM 2446 C CA . VAL A 1 315 ? 3.087 -16.869 -9.548 1.00 98.19 315 VAL A CA 1
ATOM 2447 C C . VAL A 1 315 ? 2.457 -15.802 -10.438 1.00 98.19 315 VAL A C 1
ATOM 2449 O O . VAL A 1 315 ? 3.180 -15.039 -11.071 1.00 98.19 315 VAL A O 1
ATOM 2452 N N . LEU A 1 316 ? 1.125 -15.697 -10.454 1.00 98.31 316 LEU A N 1
ATOM 2453 C CA . LEU A 1 316 ? 0.440 -14.651 -11.213 1.00 98.31 316 LEU A CA 1
ATOM 2454 C C . LEU A 1 316 ? 0.806 -13.253 -10.695 1.00 98.31 316 LEU A C 1
ATOM 2456 O O . LEU A 1 316 ? 1.066 -12.373 -11.509 1.00 98.31 316 LEU A O 1
ATOM 2460 N N . ALA A 1 317 ? 0.896 -13.046 -9.378 1.00 98.25 317 ALA A N 1
ATOM 2461 C CA . ALA A 1 317 ? 1.335 -11.774 -8.805 1.00 98.25 317 ALA A CA 1
ATOM 2462 C C . ALA A 1 317 ? 2.776 -11.439 -9.219 1.00 98.25 317 ALA A C 1
ATOM 2464 O O . ALA A 1 317 ? 3.031 -10.365 -9.752 1.00 98.25 317 ALA A O 1
ATOM 2465 N N . SER A 1 318 ? 3.699 -12.383 -9.033 1.00 98.06 318 SER A N 1
ATOM 2466 C CA . SER A 1 318 ? 5.108 -12.282 -9.424 1.00 98.06 318 SER A CA 1
ATOM 2467 C C . SER A 1 318 ? 5.312 -12.095 -10.928 1.00 98.06 318 SER A C 1
ATOM 2469 O O . SER A 1 318 ? 6.331 -11.560 -11.341 1.00 98.06 318 SER A O 1
ATOM 2471 N N . SER A 1 319 ? 4.351 -12.511 -11.756 1.00 97.50 319 SER A N 1
ATOM 2472 C CA . SER A 1 319 ? 4.386 -12.283 -13.203 1.00 97.50 319 SER A CA 1
ATOM 2473 C C . SER A 1 319 ? 4.009 -10.857 -13.607 1.00 97.50 319 SER A C 1
ATOM 2475 O O . SER A 1 319 ? 4.190 -10.504 -14.770 1.00 97.50 319 SER A O 1
ATOM 2477 N N . MET A 1 320 ? 3.458 -10.047 -12.696 1.00 96.69 320 MET A N 1
ATOM 2478 C CA . MET A 1 320 ? 3.069 -8.670 -13.005 1.00 96.69 320 MET A CA 1
ATOM 2479 C C . MET A 1 320 ? 4.257 -7.716 -12.999 1.00 96.69 320 MET A C 1
ATOM 2481 O O . MET A 1 320 ? 4.236 -6.776 -13.784 1.00 96.69 320 MET A O 1
ATOM 2485 N N . GLN A 1 321 ? 5.250 -7.932 -12.133 1.00 94.00 321 GLN A N 1
ATOM 2486 C CA . GLN A 1 321 ? 6.431 -7.075 -12.024 1.00 94.00 321 GLN A CA 1
ATOM 2487 C C . GLN A 1 321 ? 7.528 -7.766 -11.195 1.00 94.00 321 GLN A C 1
ATOM 2489 O O . GLN A 1 321 ? 7.236 -8.545 -10.282 1.00 94.00 321 GLN A O 1
ATOM 2494 N N . GLU A 1 322 ? 8.794 -7.504 -11.509 1.00 94.62 322 GLU A N 1
ATOM 2495 C CA . GLU A 1 322 ? 9.956 -8.151 -10.892 1.00 94.62 322 GLU A CA 1
ATOM 2496 C C . GLU A 1 322 ? 10.132 -7.852 -9.398 1.00 94.62 322 GLU A C 1
ATOM 2498 O O . GLU A 1 322 ? 10.581 -8.712 -8.638 1.00 94.62 322 GLU A O 1
ATOM 2503 N N . ASP A 1 323 ? 9.738 -6.670 -8.937 1.00 92.62 323 ASP A N 1
ATOM 2504 C CA . ASP A 1 323 ? 9.784 -6.280 -7.527 1.00 92.62 323 ASP A CA 1
ATOM 2505 C C . ASP A 1 323 ? 8.825 -7.128 -6.669 1.00 92.62 323 ASP A C 1
ATOM 2507 O O . ASP A 1 323 ? 9.142 -7.491 -5.533 1.00 92.62 323 ASP A O 1
ATOM 2511 N N . VAL A 1 324 ? 7.699 -7.570 -7.235 1.00 96.88 324 VAL A N 1
ATOM 2512 C CA . VAL A 1 324 ? 6.769 -8.511 -6.592 1.00 96.88 324 VAL A CA 1
ATOM 2513 C C . VAL A 1 324 ? 7.431 -9.872 -6.345 1.00 96.88 324 VAL A C 1
ATOM 2515 O O . VAL A 1 324 ? 7.112 -10.553 -5.361 1.00 96.88 324 VAL A O 1
ATOM 2518 N N . ILE A 1 325 ? 8.381 -10.281 -7.193 1.00 97.56 325 ILE A N 1
ATOM 2519 C CA . ILE A 1 325 ? 9.190 -11.494 -6.990 1.00 97.56 325 ILE A CA 1
ATOM 2520 C C . ILE A 1 325 ? 10.050 -11.331 -5.733 1.00 97.56 325 ILE A C 1
ATOM 2522 O O . ILE A 1 325 ? 10.067 -12.225 -4.883 1.00 97.56 325 ILE A O 1
ATOM 2526 N N . VAL A 1 326 ? 10.689 -10.168 -5.565 1.00 96.06 326 VAL A N 1
ATOM 2527 C CA . VAL A 1 326 ? 11.492 -9.839 -4.376 1.00 96.06 326 VAL A CA 1
ATOM 2528 C C . VAL A 1 326 ? 10.627 -9.834 -3.118 1.00 96.06 326 VAL A C 1
ATOM 2530 O O . VAL A 1 326 ? 10.970 -10.490 -2.134 1.00 96.06 326 VAL A O 1
ATOM 2533 N N . VAL A 1 327 ? 9.467 -9.173 -3.151 1.00 96.00 327 VAL A N 1
ATOM 2534 C CA . VAL A 1 327 ? 8.519 -9.152 -2.022 1.00 96.00 327 VAL A CA 1
ATOM 2535 C C . VAL A 1 327 ? 8.090 -10.574 -1.640 1.00 96.00 327 VAL A C 1
ATOM 2537 O O . VAL A 1 327 ? 8.046 -10.920 -0.455 1.00 96.00 327 VAL A O 1
ATOM 2540 N N . THR A 1 328 ? 7.839 -11.429 -2.633 1.00 97.25 328 THR A N 1
ATOM 2541 C CA . THR A 1 328 ? 7.494 -12.843 -2.424 1.00 97.25 328 THR A CA 1
ATOM 2542 C C . THR A 1 328 ? 8.656 -13.621 -1.805 1.00 97.25 328 THR A C 1
ATOM 2544 O O . THR A 1 328 ? 8.449 -14.378 -0.851 1.00 97.25 328 THR A O 1
ATOM 2547 N N . ALA A 1 329 ? 9.887 -13.402 -2.275 1.00 97.94 329 ALA A N 1
ATOM 2548 C CA . ALA A 1 329 ? 11.087 -14.015 -1.713 1.00 97.94 329 ALA A CA 1
ATOM 2549 C C . ALA A 1 329 ? 11.284 -13.619 -0.240 1.00 97.94 329 ALA A C 1
ATOM 2551 O O . ALA A 1 329 ? 11.470 -14.491 0.612 1.00 97.94 329 ALA A O 1
ATOM 2552 N N . CYS A 1 330 ? 11.166 -12.328 0.089 1.00 97.44 330 CYS A N 1
ATOM 2553 C CA . CYS A 1 330 ? 11.297 -11.822 1.456 1.00 97.44 330 CYS A CA 1
ATOM 2554 C C . CYS A 1 330 ? 10.201 -12.361 2.389 1.00 97.44 330 CYS A C 1
ATOM 2556 O O . CYS A 1 330 ? 10.486 -12.716 3.540 1.00 97.44 330 CYS A O 1
ATOM 2558 N N . PHE A 1 331 ? 8.960 -12.476 1.903 1.00 96.69 331 PHE A N 1
ATOM 2559 C CA . PHE A 1 331 ? 7.872 -13.105 2.652 1.00 96.69 331 PHE A CA 1
ATOM 2560 C C . PHE A 1 331 ? 8.178 -14.573 2.961 1.00 96.69 331 PHE A C 1
ATOM 2562 O O . PHE A 1 331 ? 8.129 -14.974 4.125 1.00 96.69 331 PHE A O 1
ATOM 2569 N N . CYS A 1 332 ? 8.559 -15.360 1.953 1.00 97.75 332 CYS A N 1
ATOM 2570 C CA . CYS A 1 332 ? 8.908 -16.772 2.110 1.00 97.75 332 CYS A CA 1
ATOM 2571 C C . CYS A 1 332 ? 10.124 -16.974 3.033 1.00 97.75 332 CYS A C 1
ATOM 2573 O O . CYS A 1 332 ? 10.106 -17.848 3.901 1.00 97.75 332 CYS A O 1
ATOM 2575 N N . ALA A 1 333 ? 11.157 -16.135 2.924 1.00 97.69 333 ALA A N 1
ATOM 2576 C CA . ALA A 1 333 ? 12.331 -16.199 3.794 1.00 97.69 333 ALA A CA 1
ATOM 2577 C C . ALA A 1 333 ? 11.950 -15.944 5.260 1.00 97.69 333 ALA A C 1
ATOM 2579 O O . ALA A 1 333 ? 12.329 -16.695 6.162 1.00 97.69 333 ALA A O 1
ATOM 2580 N N . THR A 1 334 ? 11.121 -14.927 5.495 1.00 97.06 334 THR A N 1
ATOM 2581 C CA . THR A 1 334 ? 10.637 -14.596 6.838 1.00 97.06 334 THR A CA 1
ATOM 2582 C C . THR A 1 334 ? 9.726 -15.691 7.392 1.00 97.06 334 THR A C 1
ATOM 2584 O O . THR A 1 334 ? 9.840 -16.058 8.561 1.00 97.06 334 THR A O 1
ATOM 2587 N N . ALA A 1 335 ? 8.863 -16.266 6.555 1.00 96.56 335 ALA A N 1
ATOM 2588 C CA . ALA A 1 335 ? 8.002 -17.392 6.898 1.00 96.56 335 ALA A CA 1
ATOM 2589 C C . ALA A 1 335 ? 8.808 -18.622 7.349 1.00 96.56 335 ALA A C 1
ATOM 2591 O O . ALA A 1 335 ? 8.502 -19.222 8.385 1.00 96.56 335 ALA A O 1
ATOM 2592 N N . SER A 1 336 ? 9.877 -18.948 6.616 1.00 97.44 336 SER A N 1
ATOM 2593 C CA . SER A 1 336 ? 10.821 -20.014 6.962 1.00 97.44 336 SER A CA 1
ATOM 2594 C C . SER A 1 336 ? 11.498 -19.751 8.306 1.00 97.44 336 SER A C 1
ATOM 2596 O O . SER A 1 336 ? 11.464 -20.592 9.209 1.00 97.44 336 SER A O 1
ATOM 2598 N N . TRP A 1 337 ? 12.025 -18.539 8.494 1.00 97.06 337 TRP A N 1
ATOM 2599 C CA . TRP A 1 337 ? 12.667 -18.144 9.743 1.00 97.06 337 TRP A CA 1
ATOM 2600 C C . TRP A 1 337 ? 11.713 -18.191 10.941 1.00 97.06 337 TRP A C 1
ATOM 2602 O O . TRP A 1 337 ? 12.104 -18.623 12.026 1.00 97.06 337 TRP A O 1
ATOM 2612 N N . VAL A 1 338 ? 10.450 -17.793 10.769 1.00 96.00 338 VAL A N 1
ATOM 2613 C CA . VAL A 1 338 ? 9.429 -17.893 11.822 1.00 96.00 338 VAL A CA 1
ATOM 2614 C C . VAL A 1 338 ? 9.138 -19.354 12.167 1.00 96.00 338 VAL A C 1
ATOM 2616 O O . VAL A 1 338 ? 9.083 -19.683 13.354 1.00 96.00 338 VAL A O 1
ATOM 2619 N N . ALA A 1 339 ? 8.976 -20.225 11.167 1.00 96.19 339 ALA A N 1
ATOM 2620 C CA . ALA A 1 339 ? 8.752 -21.656 11.376 1.00 96.19 339 ALA A CA 1
ATOM 2621 C C . ALA A 1 339 ? 9.917 -22.302 12.150 1.00 96.19 339 ALA A C 1
ATOM 2623 O O . ALA A 1 339 ? 9.699 -23.034 13.123 1.00 96.19 339 ALA A O 1
ATOM 2624 N N . TRP A 1 340 ? 11.153 -21.940 11.792 1.00 97.12 340 TRP A N 1
ATOM 2625 C CA . TRP A 1 340 ? 12.354 -22.343 12.518 1.00 97.12 340 TRP A CA 1
ATOM 2626 C C . TRP A 1 340 ? 12.404 -21.763 13.935 1.00 97.12 340 TRP A C 1
ATOM 2628 O O . TRP A 1 340 ? 12.638 -22.496 14.886 1.00 97.12 340 TRP A O 1
ATOM 2638 N N . ARG A 1 341 ? 12.123 -20.471 14.139 1.00 96.12 341 ARG A N 1
ATOM 2639 C CA . ARG A 1 341 ? 12.133 -19.845 15.478 1.00 96.12 341 ARG A CA 1
ATOM 2640 C C . ARG A 1 341 ? 11.156 -20.505 16.447 1.00 96.12 341 ARG A C 1
ATOM 2642 O O . ARG A 1 341 ? 11.474 -20.588 17.631 1.00 96.12 341 ARG A O 1
ATOM 2649 N N . GLN A 1 342 ? 9.991 -20.934 15.960 1.00 93.38 342 GLN A N 1
ATOM 2650 C CA . GLN A 1 342 ? 8.934 -21.543 16.774 1.00 93.38 342 GLN A CA 1
ATOM 2651 C C . GLN A 1 342 ? 9.232 -22.992 17.170 1.00 93.38 342 GLN A C 1
ATOM 2653 O O . GLN A 1 342 ? 8.839 -23.408 18.253 1.00 93.38 342 GLN A O 1
ATOM 2658 N N . SER A 1 343 ? 9.923 -23.745 16.317 1.00 94.12 343 SER A N 1
ATOM 2659 C CA . SER A 1 343 ? 10.145 -25.190 16.498 1.00 94.12 343 SER A CA 1
ATOM 2660 C C . SER A 1 343 ? 11.610 -25.587 16.693 1.00 94.12 343 SER A C 1
ATOM 2662 O O . SER A 1 343 ? 11.905 -26.752 16.933 1.00 94.12 343 SER A O 1
ATOM 2664 N N . LYS A 1 344 ? 12.532 -24.633 16.527 1.00 94.69 344 LYS A N 1
ATOM 2665 C CA . LYS A 1 344 ? 13.982 -24.837 16.384 1.00 94.69 344 LYS A CA 1
ATOM 2666 C C . LYS A 1 344 ? 14.375 -25.771 15.231 1.00 94.69 344 LYS A C 1
ATOM 2668 O O . LYS A 1 344 ? 15.501 -26.250 15.193 1.00 94.69 344 LYS A O 1
ATOM 2673 N N . SER A 1 345 ? 13.480 -25.980 14.262 1.00 92.44 345 SER A N 1
ATOM 2674 C CA . SER A 1 345 ? 13.683 -26.859 13.110 1.00 92.44 345 SER A CA 1
ATOM 2675 C C . SER A 1 345 ? 12.991 -26.322 11.852 1.00 92.44 345 SER A C 1
ATOM 2677 O O . SER A 1 345 ? 11.924 -25.718 11.913 1.00 92.44 345 SER A O 1
ATOM 2679 N N . LEU A 1 346 ? 13.549 -26.593 10.671 1.00 91.12 346 LEU A N 1
ATOM 2680 C CA . LEU A 1 346 ? 12.867 -26.304 9.401 1.00 91.12 346 LEU A CA 1
ATOM 2681 C C . LEU A 1 346 ? 11.701 -27.268 9.112 1.00 91.12 346 LEU A C 1
ATOM 2683 O O . LEU A 1 346 ? 10.902 -27.017 8.211 1.00 91.12 346 LEU A O 1
ATOM 2687 N N . THR A 1 347 ? 11.558 -28.343 9.894 1.00 93.38 347 THR A N 1
ATOM 2688 C CA . THR A 1 347 ? 10.361 -29.201 9.873 1.00 93.38 347 THR A CA 1
ATOM 2689 C C . THR A 1 347 ? 9.173 -28.573 10.597 1.00 93.38 347 THR A C 1
ATOM 2691 O O . THR A 1 347 ? 8.031 -28.953 10.333 1.00 93.38 347 THR A O 1
ATOM 2694 N N . GLY A 1 348 ? 9.413 -27.593 11.477 1.00 93.75 348 GLY A N 1
ATOM 2695 C CA . GLY A 1 348 ? 8.337 -26.817 12.071 1.00 93.75 348 GLY A CA 1
ATOM 2696 C C . GLY A 1 348 ? 7.551 -26.054 11.025 1.00 93.75 348 GLY A C 1
ATOM 2697 O O . GLY A 1 348 ? 7.989 -25.872 9.889 1.00 93.75 348 GLY A O 1
ATOM 2698 N N . GLN A 1 349 ? 6.367 -25.600 11.419 1.00 94.44 349 GLN A N 1
ATOM 2699 C CA . GLN A 1 349 ? 5.436 -25.001 10.483 1.00 94.44 349 GLN A CA 1
ATOM 2700 C C . GLN A 1 349 ? 5.042 -23.591 10.896 1.00 94.44 349 GLN A C 1
ATOM 2702 O O . GLN A 1 349 ? 4.810 -23.310 12.070 1.00 94.44 349 GLN A O 1
ATOM 2707 N N . TRP A 1 350 ? 4.861 -22.725 9.906 1.00 93.31 350 TRP A N 1
ATOM 2708 C CA . TRP A 1 350 ? 4.193 -21.443 10.076 1.00 93.31 350 TRP A CA 1
ATOM 2709 C C . TRP A 1 350 ? 3.091 -21.304 9.040 1.00 93.31 350 TRP A C 1
ATOM 2711 O O . TRP A 1 350 ? 3.260 -21.699 7.887 1.00 93.31 350 TRP A O 1
ATOM 2721 N N . MET A 1 351 ? 1.921 -20.835 9.488 1.00 91.75 351 MET A N 1
ATOM 2722 C CA . MET A 1 351 ? 0.673 -20.938 8.723 1.00 91.75 351 MET A CA 1
ATOM 2723 C C . MET A 1 351 ? 0.468 -22.367 8.186 1.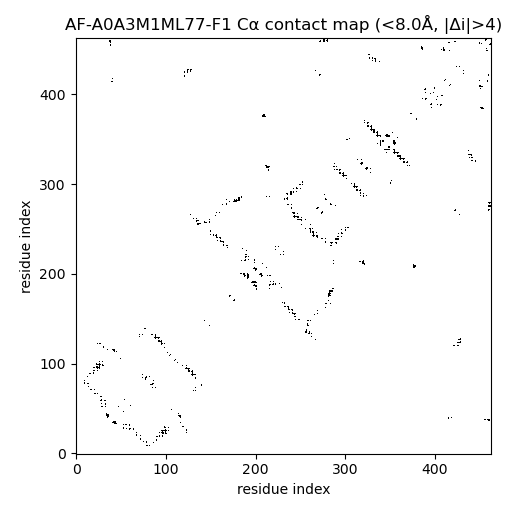00 91.75 351 MET A C 1
ATOM 2725 O O . MET A 1 351 ? -0.038 -22.550 7.089 1.00 91.75 351 MET A O 1
ATOM 2729 N N . GLY A 1 352 ? 0.902 -23.375 8.968 1.00 91.25 352 GLY A N 1
ATOM 2730 C CA . GLY A 1 352 ? 1.012 -24.821 8.681 1.00 91.25 352 GLY A CA 1
ATOM 2731 C C . GLY A 1 352 ? 1.608 -25.219 7.322 1.00 91.25 352 GLY A C 1
ATOM 2732 O O . GLY A 1 352 ? 1.167 -26.187 6.712 1.00 91.25 352 GLY A O 1
ATOM 2733 N N . ILE A 1 353 ? 2.570 -24.443 6.842 1.00 95.44 353 ILE A N 1
ATOM 2734 C CA . ILE A 1 353 ? 3.508 -24.832 5.790 1.00 95.44 353 ILE A CA 1
ATOM 2735 C C . ILE A 1 353 ? 4.871 -24.997 6.469 1.00 95.44 353 ILE A C 1
ATOM 2737 O O . ILE A 1 353 ? 5.198 -24.217 7.371 1.00 95.44 353 ILE A O 1
ATOM 2741 N N . SER A 1 354 ? 5.630 -26.032 6.096 1.00 96.75 354 SER A N 1
ATOM 2742 C CA . SER A 1 354 ? 6.930 -26.316 6.714 1.00 96.75 354 SER A CA 1
ATOM 2743 C C . SER A 1 354 ? 7.954 -25.223 6.396 1.00 96.75 354 SER A C 1
ATOM 2745 O O . SER A 1 354 ? 7.905 -24.586 5.340 1.00 96.75 354 SER A O 1
ATOM 2747 N N . GLY A 1 355 ? 8.909 -25.017 7.302 1.00 97.44 355 GLY A N 1
ATOM 2748 C CA . GLY A 1 355 ? 10.036 -24.108 7.085 1.00 97.44 355 GLY A CA 1
ATOM 2749 C C . GLY A 1 355 ? 10.824 -24.448 5.818 1.00 97.44 355 GLY A C 1
ATOM 2750 O O . GLY A 1 355 ? 11.191 -23.544 5.075 1.00 97.44 355 GLY A O 1
ATOM 2751 N N . TRP A 1 356 ? 10.994 -25.736 5.505 1.00 97.81 356 TRP A N 1
ATOM 2752 C CA . TRP A 1 356 ? 11.617 -26.186 4.253 1.00 97.81 356 TRP A CA 1
ATOM 2753 C C . TRP A 1 356 ? 10.869 -25.726 3.001 1.00 97.81 356 TRP A C 1
ATOM 2755 O O . TRP A 1 356 ? 11.495 -25.207 2.081 1.00 97.81 356 TRP A O 1
ATOM 2765 N N . SER A 1 357 ? 9.541 -25.862 2.963 1.00 97.00 357 SER A N 1
ATOM 2766 C CA . SER A 1 357 ? 8.748 -25.396 1.819 1.00 97.00 357 SER A CA 1
ATOM 2767 C C . SER A 1 357 ? 8.834 -23.879 1.650 1.00 97.00 357 SER A C 1
ATOM 2769 O O . SER A 1 357 ? 8.939 -23.387 0.528 1.00 97.00 357 SER A O 1
ATOM 2771 N N . TRP A 1 358 ? 8.855 -23.132 2.756 1.00 97.62 358 TRP A N 1
ATOM 2772 C CA . TRP A 1 358 ? 9.069 -21.687 2.719 1.00 97.62 358 TRP A CA 1
ATOM 2773 C C . TRP A 1 358 ? 10.473 -21.307 2.240 1.00 97.62 358 TRP A C 1
ATOM 2775 O O . TRP A 1 358 ? 10.610 -20.412 1.411 1.00 97.62 358 TRP A O 1
ATOM 2785 N N . ALA A 1 359 ? 11.511 -22.003 2.710 1.00 98.31 359 ALA A N 1
ATOM 2786 C CA . ALA A 1 359 ? 12.886 -21.790 2.268 1.00 98.31 359 ALA A CA 1
ATOM 2787 C C . ALA A 1 359 ? 13.043 -22.065 0.766 1.00 98.31 359 ALA A C 1
ATOM 2789 O O . ALA A 1 359 ? 13.650 -21.266 0.060 1.00 98.31 359 ALA A O 1
ATOM 2790 N N . ALA A 1 360 ? 12.437 -23.146 0.268 1.00 98.06 360 ALA A N 1
ATOM 2791 C CA . ALA A 1 360 ? 12.417 -23.468 -1.155 1.00 98.06 360 ALA A CA 1
ATOM 2792 C C . ALA A 1 360 ? 11.711 -22.377 -1.976 1.00 98.06 360 ALA A C 1
ATOM 2794 O O . ALA A 1 360 ? 12.228 -21.964 -3.010 1.00 98.06 360 ALA A O 1
ATOM 2795 N N . GLY A 1 361 ? 10.577 -21.855 -1.493 1.00 97.75 361 GLY A N 1
ATOM 2796 C CA . GLY A 1 361 ? 9.887 -20.728 -2.128 1.00 97.75 361 GLY A CA 1
ATOM 2797 C C . GLY A 1 361 ? 10.739 -19.456 -2.176 1.00 97.75 361 GLY A C 1
ATOM 2798 O O . GLY A 1 361 ? 10.766 -18.777 -3.198 1.00 97.75 361 GLY A O 1
ATOM 2799 N N . ALA A 1 362 ? 11.476 -19.159 -1.102 1.00 98.25 362 ALA A N 1
ATOM 2800 C CA . ALA A 1 362 ? 12.391 -18.020 -1.050 1.00 98.25 362 ALA A CA 1
ATOM 2801 C C . ALA A 1 362 ? 13.562 -18.179 -2.029 1.00 98.25 362 ALA A C 1
ATOM 2803 O O . ALA A 1 362 ? 13.863 -17.252 -2.776 1.00 98.25 362 ALA A O 1
ATOM 2804 N N . ALA A 1 363 ? 14.188 -19.360 -2.051 1.00 98.44 363 ALA A N 1
ATOM 2805 C CA . ALA A 1 363 ? 15.287 -19.672 -2.956 1.00 98.44 363 ALA A CA 1
ATOM 2806 C C . ALA A 1 363 ? 14.841 -19.609 -4.421 1.00 98.44 363 ALA A C 1
ATOM 2808 O O . ALA A 1 363 ? 15.508 -18.975 -5.230 1.00 98.44 363 ALA A O 1
ATOM 2809 N N . LEU A 1 364 ? 13.687 -20.196 -4.753 1.00 98.06 364 LEU A N 1
ATOM 2810 C CA . LEU A 1 364 ? 13.138 -20.161 -6.106 1.00 98.06 364 LEU A CA 1
ATOM 2811 C C . LEU A 1 364 ? 12.835 -18.728 -6.555 1.00 98.06 364 LEU A C 1
ATOM 2813 O O . LEU A 1 364 ? 13.291 -18.325 -7.618 1.00 98.06 364 LEU A O 1
ATOM 2817 N N . ALA A 1 365 ? 12.110 -17.948 -5.749 1.00 98.00 365 ALA A N 1
ATOM 2818 C CA . ALA A 1 365 ? 11.805 -16.558 -6.084 1.00 98.00 365 ALA A CA 1
ATOM 2819 C C . ALA A 1 365 ? 13.085 -15.713 -6.218 1.00 98.00 365 ALA A C 1
ATOM 2821 O O . ALA A 1 365 ? 13.211 -14.940 -7.163 1.00 98.00 365 ALA A O 1
ATOM 2822 N N . GLY A 1 366 ? 14.070 -15.915 -5.337 1.00 97.50 366 GLY A N 1
ATOM 2823 C CA . GLY A 1 366 ? 15.376 -15.263 -5.431 1.00 97.50 366 GLY A CA 1
ATOM 2824 C C . GLY A 1 366 ? 16.130 -15.619 -6.715 1.00 97.50 366 GLY A C 1
ATOM 2825 O O . GLY A 1 366 ? 16.609 -14.725 -7.401 1.00 97.50 366 GLY A O 1
ATOM 2826 N N . LEU A 1 367 ? 16.189 -16.902 -7.086 1.00 97.69 367 LEU A N 1
ATOM 2827 C CA . LEU A 1 367 ? 16.822 -17.353 -8.331 1.00 97.69 367 LEU A CA 1
ATOM 2828 C C . LEU A 1 367 ? 16.122 -16.787 -9.570 1.00 97.69 367 LEU A C 1
ATOM 2830 O O . LEU A 1 367 ? 16.794 -16.354 -10.501 1.00 97.69 367 LEU A O 1
ATOM 2834 N N . VAL A 1 368 ? 14.786 -16.753 -9.572 1.00 96.94 368 VAL A N 1
ATOM 2835 C CA . VAL A 1 368 ? 14.013 -16.140 -10.660 1.00 96.94 368 VAL A CA 1
ATOM 2836 C C . VAL A 1 368 ? 14.319 -14.648 -10.757 1.00 96.94 368 VAL A C 1
ATOM 2838 O O . VAL A 1 368 ? 14.582 -14.168 -11.853 1.00 96.94 368 VAL A O 1
ATOM 2841 N N . PHE A 1 369 ? 14.346 -13.919 -9.637 1.00 95.88 369 PHE A N 1
ATOM 2842 C CA . PHE A 1 369 ? 14.708 -12.502 -9.645 1.00 95.88 369 PHE A CA 1
ATOM 2843 C C .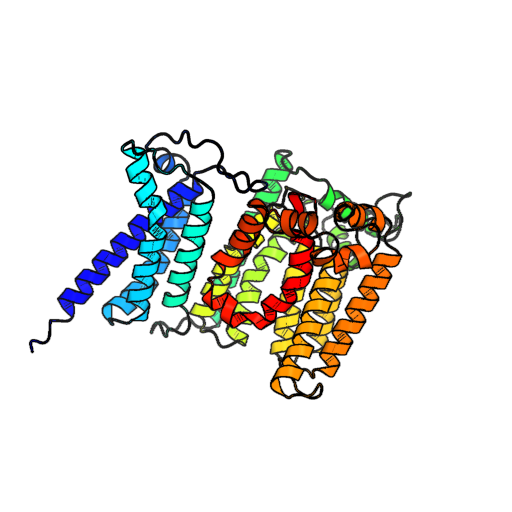 PHE A 1 369 ? 16.136 -12.276 -10.157 1.00 95.88 369 PHE A C 1
ATOM 2845 O O . PHE A 1 369 ? 16.345 -11.393 -10.979 1.00 95.88 369 PHE A O 1
ATOM 2852 N N . LEU A 1 370 ? 17.109 -13.091 -9.736 1.00 94.25 370 LEU A N 1
ATOM 2853 C CA . LEU A 1 370 ? 18.486 -13.005 -10.234 1.00 94.25 370 LEU A CA 1
ATOM 2854 C C . LEU A 1 370 ? 18.565 -13.255 -11.743 1.00 94.25 370 LEU A C 1
ATOM 2856 O O . LEU A 1 370 ? 19.282 -12.540 -12.436 1.00 94.25 370 LEU A O 1
ATOM 2860 N N . ALA A 1 371 ? 17.811 -14.229 -12.256 1.00 94.12 371 ALA A N 1
ATOM 2861 C CA . ALA A 1 371 ? 17.720 -14.468 -13.691 1.00 94.12 371 ALA A CA 1
ATOM 2862 C C . ALA A 1 371 ? 17.109 -13.258 -14.415 1.00 94.12 371 ALA A C 1
ATOM 2864 O O . ALA A 1 371 ? 17.687 -12.774 -15.379 1.00 94.12 371 ALA A O 1
ATOM 2865 N N . VAL A 1 372 ? 15.986 -12.726 -13.924 1.00 93.56 372 VAL A N 1
ATOM 2866 C CA . VAL A 1 372 ? 15.345 -11.526 -14.487 1.00 93.56 372 VAL A CA 1
ATOM 2867 C C . VAL A 1 372 ? 16.302 -10.333 -14.490 1.00 93.56 372 VAL A C 1
ATOM 2869 O O . VAL A 1 372 ? 16.443 -9.669 -15.512 1.00 93.56 372 VAL A O 1
ATOM 2872 N N . TYR A 1 373 ? 16.996 -10.093 -13.379 1.00 90.56 373 TYR A N 1
ATOM 2873 C CA . TYR A 1 373 ? 17.978 -9.023 -13.244 1.00 90.56 373 TYR A CA 1
ATOM 2874 C C . TYR A 1 373 ? 19.130 -9.171 -14.247 1.00 90.56 373 TYR A C 1
ATOM 2876 O O . TYR A 1 373 ? 19.472 -8.208 -14.924 1.00 90.56 373 TYR A O 1
ATOM 2884 N N . GLN A 1 374 ? 19.682 -10.380 -14.396 1.00 89.94 374 GLN A N 1
ATOM 2885 C CA . GLN A 1 374 ? 20.782 -10.670 -15.322 1.00 89.94 374 GLN A CA 1
ATOM 2886 C C . GLN A 1 374 ? 20.431 -10.369 -16.789 1.00 89.94 374 GLN A C 1
ATOM 2888 O O . GLN A 1 374 ? 21.322 -10.063 -17.578 1.00 89.94 374 GLN A O 1
ATOM 2893 N N . PHE A 1 375 ? 19.153 -10.476 -17.159 1.00 88.19 375 PHE A N 1
ATOM 2894 C CA . PHE A 1 375 ? 18.668 -10.232 -18.521 1.00 88.19 375 PHE A CA 1
ATOM 2895 C C . PHE A 1 375 ? 17.961 -8.878 -18.695 1.00 88.19 375 PHE A C 1
ATOM 2897 O O . PHE A 1 375 ? 17.460 -8.597 -19.783 1.00 88.19 375 PHE A O 1
ATOM 2904 N N . SER A 1 376 ? 17.901 -8.039 -17.657 1.00 87.75 376 SER A N 1
ATOM 2905 C CA . SER A 1 376 ? 17.249 -6.729 -17.732 1.00 87.75 376 SER A CA 1
ATOM 2906 C C . SER A 1 376 ? 18.145 -5.707 -18.434 1.00 87.75 376 SER A C 1
ATOM 2908 O O . SER A 1 376 ? 19.294 -5.500 -18.047 1.00 87.75 376 SER A O 1
ATOM 2910 N N . GLY A 1 377 ? 17.594 -5.016 -19.436 1.00 82.75 377 GLY A N 1
ATOM 2911 C CA . GLY A 1 377 ? 18.292 -3.953 -20.165 1.00 82.75 377 GLY A CA 1
ATOM 2912 C C . GLY A 1 377 ? 18.479 -2.660 -19.365 1.00 82.75 377 GLY A C 1
ATOM 2913 O O . GLY A 1 377 ? 19.335 -1.848 -19.707 1.00 82.75 377 GLY A O 1
ATOM 2914 N N . LEU A 1 378 ? 17.715 -2.470 -18.283 1.00 84.06 378 LEU A N 1
ATOM 2915 C CA . LEU A 1 378 ? 17.777 -1.286 -17.418 1.00 84.06 378 LEU A CA 1
ATOM 2916 C C . LEU A 1 378 ? 18.457 -1.528 -16.066 1.00 84.06 378 LEU A C 1
ATOM 2918 O O . LEU A 1 378 ? 18.542 -0.597 -15.261 1.00 84.06 378 LEU A O 1
ATOM 2922 N N . ALA A 1 379 ? 18.969 -2.733 -15.801 1.00 82.88 379 ALA A N 1
ATOM 2923 C CA . ALA A 1 379 ? 19.619 -3.058 -14.530 1.00 82.88 379 ALA A CA 1
ATOM 2924 C C . ALA A 1 379 ? 20.721 -2.047 -14.160 1.00 82.88 379 ALA A C 1
ATOM 2926 O O . ALA A 1 379 ? 20.726 -1.509 -13.050 1.00 82.88 379 ALA A O 1
ATOM 2927 N N . GLU A 1 380 ? 21.604 -1.709 -15.103 1.00 82.50 380 GLU A N 1
ATOM 2928 C CA . GLU A 1 380 ? 22.680 -0.734 -14.881 1.00 82.50 380 GLU A CA 1
ATOM 2929 C C . GLU A 1 380 ? 22.137 0.660 -14.534 1.00 82.50 380 GLU A C 1
ATOM 2931 O O . GLU A 1 380 ? 22.580 1.275 -13.564 1.00 82.50 380 GLU A O 1
ATOM 2936 N N . PHE A 1 381 ? 21.106 1.125 -15.249 1.00 84.06 381 PHE A N 1
ATOM 2937 C CA . PHE A 1 381 ? 20.459 2.410 -14.971 1.00 84.06 381 PHE A CA 1
ATOM 2938 C C . PHE A 1 381 ? 19.868 2.463 -13.555 1.00 84.06 381 PHE A C 1
ATOM 2940 O O . PHE A 1 381 ? 20.031 3.462 -12.847 1.00 84.06 381 PHE A O 1
ATOM 2947 N N . GLN A 1 382 ? 19.217 1.383 -13.114 1.00 82.06 382 GLN A N 1
ATOM 2948 C CA . GLN A 1 382 ? 18.632 1.311 -11.775 1.00 82.06 382 GLN A CA 1
ATOM 2949 C C . GLN A 1 382 ? 19.708 1.211 -10.687 1.00 82.06 382 GLN A C 1
ATOM 2951 O O . GLN A 1 382 ? 19.620 1.892 -9.667 1.00 82.06 382 GLN A O 1
ATOM 2956 N N . THR A 1 383 ? 20.767 0.427 -10.904 1.00 84.00 383 THR A N 1
ATOM 2957 C CA . THR A 1 383 ? 21.875 0.321 -9.937 1.00 84.00 383 THR A CA 1
ATOM 2958 C C . THR A 1 383 ? 22.710 1.594 -9.821 1.00 84.00 383 THR A C 1
ATOM 2960 O O . THR A 1 383 ? 23.216 1.882 -8.735 1.00 84.00 383 THR A O 1
ATOM 2963 N N . GLY A 1 384 ? 22.771 2.423 -10.871 1.00 86.62 384 GLY A N 1
ATOM 2964 C CA . GLY A 1 384 ? 23.429 3.735 -10.840 1.00 86.62 384 GLY A CA 1
ATOM 2965 C C . GLY A 1 384 ? 22.886 4.675 -9.756 1.00 86.62 384 GLY A C 1
ATOM 2966 O O . GLY A 1 384 ? 23.576 5.587 -9.306 1.00 86.62 384 GLY A O 1
ATOM 2967 N N . ARG A 1 385 ? 21.678 4.408 -9.249 1.00 89.56 385 ARG A N 1
ATOM 2968 C CA . ARG A 1 385 ? 21.047 5.133 -8.137 1.00 89.56 385 ARG A CA 1
ATOM 2969 C C . ARG A 1 385 ? 21.697 4.880 -6.774 1.00 89.56 385 ARG A C 1
ATOM 2971 O O . ARG A 1 385 ? 21.374 5.571 -5.812 1.00 89.56 385 ARG A O 1
ATOM 2978 N N . PHE A 1 386 ? 22.604 3.910 -6.696 1.00 93.75 386 PHE A N 1
ATOM 2979 C CA . PHE A 1 386 ? 23.342 3.542 -5.490 1.00 93.75 386 PHE A CA 1
ATOM 2980 C C . PHE A 1 386 ? 24.842 3.851 -5.595 1.00 93.75 386 PHE A C 1
ATOM 2982 O O . PHE A 1 386 ? 25.599 3.450 -4.715 1.00 93.75 386 PHE A O 1
ATOM 2989 N N . VAL A 1 387 ? 25.286 4.600 -6.615 1.00 93.06 387 VAL A N 1
ATOM 2990 C CA . VAL A 1 387 ? 26.714 4.910 -6.847 1.00 93.06 387 VAL A CA 1
ATOM 2991 C C . VAL A 1 387 ? 27.392 5.579 -5.639 1.00 93.06 387 VAL A C 1
ATOM 2993 O O . VAL A 1 387 ? 28.556 5.320 -5.328 1.00 93.06 387 VAL A O 1
ATOM 2996 N N . ALA A 1 388 ? 26.643 6.378 -4.871 1.00 94.50 388 ALA A N 1
ATOM 2997 C CA . ALA A 1 388 ? 27.135 6.979 -3.631 1.00 94.50 388 ALA A CA 1
ATOM 2998 C C . ALA A 1 388 ? 27.497 5.928 -2.559 1.00 94.50 388 ALA A C 1
ATOM 3000 O O . ALA A 1 388 ? 28.396 6.151 -1.744 1.00 94.50 388 ALA A O 1
ATOM 3001 N N . LEU A 1 389 ? 26.846 4.762 -2.575 1.00 96.06 389 LEU A N 1
ATOM 3002 C CA . LEU A 1 389 ? 27.030 3.676 -1.610 1.00 96.06 389 LEU A CA 1
ATOM 3003 C C . LEU A 1 389 ? 28.156 2.708 -2.000 1.00 96.06 389 LEU A C 1
ATOM 3005 O O . LEU A 1 389 ? 28.739 2.081 -1.117 1.00 96.06 389 LEU A O 1
ATOM 3009 N N . GLY A 1 390 ? 28.507 2.617 -3.282 1.00 94.19 390 GLY A N 1
ATOM 3010 C CA . GLY A 1 390 ? 29.589 1.760 -3.760 1.00 94.19 390 GLY A CA 1
ATOM 3011 C C . GLY A 1 390 ? 29.536 1.513 -5.263 1.00 94.19 390 GLY A C 1
ATOM 3012 O O . GLY A 1 390 ? 28.493 1.680 -5.887 1.00 94.19 390 GLY A O 1
ATOM 3013 N N . ASP A 1 391 ? 30.656 1.051 -5.813 1.00 90.25 391 ASP A N 1
ATOM 3014 C CA . ASP A 1 391 ? 30.809 0.740 -7.242 1.00 90.25 391 ASP A CA 1
ATOM 3015 C C . ASP A 1 391 ? 30.529 -0.743 -7.546 1.00 90.25 391 ASP A C 1
ATOM 3017 O O . ASP A 1 391 ? 30.468 -1.161 -8.698 1.00 90.25 391 ASP A O 1
ATOM 3021 N N . THR A 1 392 ? 30.362 -1.568 -6.505 1.00 89.31 392 THR A N 1
ATOM 3022 C CA . THR A 1 392 ? 30.041 -2.999 -6.625 1.00 89.31 392 THR A CA 1
ATOM 3023 C C . THR A 1 392 ? 28.897 -3.387 -5.685 1.00 89.31 392 THR A C 1
ATOM 3025 O O . THR A 1 392 ? 28.740 -2.760 -4.631 1.00 89.31 392 THR A O 1
ATOM 3028 N N . PRO A 1 393 ? 28.140 -4.466 -5.975 1.00 87.56 393 PRO A N 1
ATOM 3029 C CA . PRO A 1 393 ? 27.065 -4.935 -5.096 1.00 87.56 393 PRO A CA 1
ATOM 3030 C C . PRO A 1 393 ? 27.513 -5.199 -3.653 1.00 87.56 393 PRO A C 1
ATOM 3032 O O . PRO A 1 393 ? 26.781 -4.897 -2.715 1.00 87.56 393 PRO A O 1
ATOM 3035 N N . LEU A 1 394 ? 28.734 -5.716 -3.457 1.00 91.56 394 LEU A N 1
ATOM 3036 C CA . LEU A 1 394 ? 29.289 -5.944 -2.120 1.00 91.56 394 LEU A CA 1
ATOM 3037 C C . LEU A 1 394 ? 29.594 -4.630 -1.396 1.00 91.56 394 LEU A C 1
ATOM 3039 O O . LEU A 1 394 ? 29.301 -4.513 -0.209 1.00 91.56 394 LEU A O 1
ATOM 3043 N N . GLN A 1 395 ? 30.137 -3.628 -2.091 1.00 94.31 395 GLN A N 1
ATOM 3044 C CA . GLN A 1 395 ? 30.359 -2.312 -1.488 1.00 94.31 395 GLN A CA 1
ATOM 3045 C C . GLN A 1 395 ? 29.039 -1.640 -1.102 1.00 94.31 395 GLN A C 1
ATOM 3047 O O . GLN A 1 395 ? 28.952 -1.116 0.003 1.00 94.31 395 GLN A O 1
ATOM 3052 N N . ILE A 1 396 ? 28.013 -1.715 -1.960 1.00 93.38 396 ILE A N 1
ATOM 3053 C CA . ILE A 1 396 ? 26.669 -1.196 -1.663 1.00 93.38 396 ILE A CA 1
ATOM 3054 C C . ILE A 1 396 ? 26.073 -1.925 -0.452 1.00 93.38 396 ILE A C 1
ATOM 3056 O O . ILE A 1 396 ? 25.579 -1.288 0.472 1.00 93.38 396 ILE A O 1
ATOM 3060 N N . LEU A 1 397 ? 26.163 -3.257 -0.402 1.00 92.88 397 LEU A N 1
ATOM 3061 C CA . LEU A 1 397 ? 25.645 -4.050 0.717 1.00 92.88 397 LEU A CA 1
ATOM 3062 C C . LEU A 1 397 ? 26.323 -3.695 2.051 1.00 92.88 397 LEU A C 1
ATOM 3064 O O . LEU A 1 397 ? 25.659 -3.610 3.084 1.00 92.88 397 LEU A O 1
ATOM 3068 N N . PHE A 1 398 ? 27.640 -3.482 2.033 1.00 96.62 398 PHE A N 1
ATOM 3069 C CA . PHE A 1 398 ? 28.427 -3.132 3.217 1.00 96.62 398 PHE A CA 1
ATOM 3070 C C . PHE A 1 398 ? 28.599 -1.619 3.417 1.00 96.62 398 PHE A C 1
ATOM 3072 O O . PHE A 1 398 ? 29.301 -1.197 4.341 1.00 96.62 398 PHE A O 1
ATOM 3079 N N . SER A 1 399 ? 27.907 -0.781 2.643 1.00 97.00 399 SER A N 1
ATOM 3080 C CA . SER A 1 399 ? 27.975 0.675 2.757 1.00 97.00 399 SER A CA 1
ATOM 3081 C C . SER A 1 399 ? 27.579 1.242 4.129 1.00 97.00 399 SER A C 1
ATOM 3083 O O . SER A 1 399 ? 28.129 2.287 4.473 1.00 97.00 399 SER A O 1
ATOM 3085 N N . PRO A 1 400 ? 26.731 0.606 4.975 1.00 97.25 400 PRO A N 1
ATOM 3086 C CA . PRO A 1 400 ? 26.503 1.096 6.338 1.00 97.25 400 PRO A CA 1
ATOM 3087 C C . PRO A 1 400 ? 27.785 1.206 7.174 1.00 97.25 400 PRO A C 1
ATOM 3089 O O . PRO A 1 400 ? 27.840 2.009 8.104 1.00 97.25 400 PRO A O 1
ATOM 3092 N N . VAL A 1 401 ? 28.797 0.394 6.841 1.00 97.94 401 VAL A N 1
ATOM 3093 C CA . VAL A 1 401 ? 30.103 0.337 7.510 1.00 97.94 401 VAL A CA 1
ATOM 3094 C C . VAL A 1 401 ? 31.195 0.973 6.649 1.00 97.94 401 VAL A C 1
ATOM 3096 O O . VAL A 1 401 ? 32.010 1.728 7.167 1.00 97.94 401 VAL A O 1
ATOM 3099 N N . LEU A 1 402 ? 31.207 0.701 5.340 1.00 97.62 402 LEU A N 1
ATOM 3100 C CA . LEU A 1 402 ? 32.239 1.188 4.416 1.00 97.62 402 LEU A CA 1
ATOM 3101 C C . LEU A 1 402 ? 32.054 2.662 4.026 1.00 97.62 402 LEU A C 1
ATOM 3103 O O . LEU A 1 402 ? 33.032 3.354 3.757 1.00 97.62 402 LEU A O 1
ATOM 3107 N N . ARG A 1 403 ? 30.806 3.147 3.978 1.00 97.19 403 ARG A N 1
ATOM 3108 C CA . ARG A 1 403 ? 30.438 4.526 3.615 1.00 97.19 403 ARG A CA 1
ATOM 3109 C C . ARG A 1 403 ? 29.324 5.060 4.538 1.00 97.19 403 ARG A C 1
ATOM 3111 O O . ARG A 1 403 ? 28.253 5.444 4.059 1.00 97.19 403 ARG A O 1
ATOM 3118 N N . PRO A 1 404 ? 29.550 5.115 5.866 1.00 97.31 404 PRO A N 1
ATOM 3119 C CA . PRO A 1 404 ? 28.500 5.389 6.847 1.00 97.31 404 PRO A CA 1
ATOM 3120 C C . PRO A 1 404 ? 27.843 6.758 6.639 1.00 97.31 404 PRO A C 1
ATOM 3122 O O . PRO A 1 404 ? 26.625 6.867 6.732 1.00 97.31 404 PRO A O 1
ATOM 3125 N N . ALA A 1 405 ? 28.617 7.794 6.303 1.00 97.00 405 ALA A N 1
ATOM 3126 C CA . ALA A 1 405 ? 28.071 9.129 6.066 1.00 97.00 405 ALA A CA 1
ATOM 3127 C C . ALA A 1 405 ? 27.083 9.158 4.885 1.00 97.00 405 ALA A C 1
ATOM 3129 O O . ALA A 1 405 ? 26.028 9.776 4.997 1.00 97.00 405 ALA A O 1
ATOM 3130 N N . ALA A 1 406 ? 27.386 8.451 3.789 1.00 96.12 406 ALA A N 1
ATOM 3131 C CA . ALA A 1 406 ? 26.499 8.365 2.631 1.00 96.12 406 ALA A CA 1
ATOM 3132 C C . ALA A 1 406 ? 25.242 7.543 2.952 1.00 96.12 406 ALA A C 1
ATOM 3134 O O . ALA A 1 406 ? 24.125 8.002 2.731 1.00 96.12 406 ALA A O 1
ATOM 3135 N N . PHE A 1 407 ? 25.415 6.354 3.539 1.00 97.00 407 PHE A N 1
ATOM 3136 C CA . PHE A 1 407 ? 24.299 5.459 3.837 1.00 97.00 407 PHE A CA 1
ATOM 3137 C C . PHE A 1 407 ? 23.341 6.036 4.887 1.00 97.00 407 PHE A C 1
ATOM 3139 O O . PHE A 1 407 ? 22.139 6.142 4.646 1.00 97.00 407 PHE A O 1
ATOM 3146 N N . TRP A 1 408 ? 23.859 6.430 6.055 1.00 95.94 408 TRP A N 1
ATOM 3147 C CA . TRP A 1 408 ? 23.033 6.966 7.138 1.00 95.94 408 TRP A CA 1
ATOM 3148 C C . TRP A 1 408 ? 22.526 8.373 6.819 1.00 95.94 408 TRP A C 1
ATOM 3150 O O . TRP A 1 408 ? 21.411 8.711 7.210 1.00 95.94 408 TRP A O 1
ATOM 3160 N N . GLY A 1 409 ? 23.306 9.165 6.073 1.00 94.81 409 GLY A N 1
ATOM 3161 C CA . GLY A 1 409 ? 22.889 10.474 5.579 1.00 94.81 409 GLY A CA 1
ATOM 3162 C C . GLY A 1 409 ? 21.691 10.393 4.635 1.00 94.81 409 GLY A C 1
ATOM 3163 O O . GLY A 1 409 ? 20.800 11.230 4.737 1.00 94.81 409 GLY A O 1
ATOM 3164 N N . GLU A 1 410 ? 21.625 9.371 3.774 1.00 94.12 410 GLU A N 1
ATOM 3165 C CA . GLU A 1 410 ? 20.460 9.124 2.915 1.00 94.12 410 GLU A CA 1
ATOM 3166 C C . GLU A 1 410 ? 19.271 8.567 3.707 1.00 94.12 410 GLU A C 1
ATOM 3168 O O . GLU A 1 410 ? 18.169 9.117 3.658 1.00 94.12 410 GLU A O 1
ATOM 3173 N N . LEU A 1 411 ? 19.499 7.513 4.497 1.00 94.62 411 LEU A N 1
ATOM 3174 C CA . LEU A 1 411 ? 18.450 6.809 5.238 1.00 94.62 411 LEU A CA 1
ATOM 3175 C C . LEU A 1 411 ? 17.701 7.716 6.228 1.00 94.62 411 LEU A C 1
ATOM 3177 O O . LEU A 1 411 ? 16.488 7.587 6.395 1.00 94.62 411 LEU A O 1
ATOM 3181 N N . LEU A 1 412 ? 18.418 8.621 6.901 1.00 94.75 412 LEU A N 1
ATOM 3182 C CA . LEU A 1 412 ? 17.881 9.473 7.966 1.00 94.75 412 LEU A CA 1
ATOM 3183 C C . LEU A 1 412 ? 17.383 10.838 7.466 1.00 94.75 412 LEU A C 1
ATOM 3185 O O . LEU A 1 412 ? 17.101 11.722 8.281 1.00 94.75 412 LEU A O 1
ATOM 3189 N N . ARG A 1 413 ? 17.231 11.036 6.148 1.00 92.94 413 ARG A N 1
ATOM 3190 C CA . ARG A 1 413 ? 16.637 12.270 5.615 1.00 92.94 413 ARG A CA 1
ATOM 3191 C C . ARG A 1 413 ? 15.211 12.466 6.164 1.00 92.94 413 ARG A C 1
ATOM 3193 O O . ARG A 1 413 ? 14.425 11.514 6.192 1.00 92.94 413 ARG A O 1
ATOM 3200 N N . PRO A 1 414 ? 14.808 13.702 6.521 1.00 91.44 414 PRO A N 1
ATOM 3201 C CA . PRO A 1 414 ? 13.465 13.976 7.043 1.00 91.44 414 PRO A CA 1
ATOM 3202 C C . PRO A 1 414 ? 12.326 13.501 6.131 1.00 91.44 414 PRO A C 1
ATOM 3204 O O . PRO A 1 414 ? 11.294 13.041 6.617 1.00 91.44 414 PRO A O 1
ATOM 3207 N N . THR A 1 415 ? 12.520 13.557 4.811 1.00 90.50 415 THR A N 1
ATOM 3208 C CA . THR A 1 415 ? 11.549 13.070 3.819 1.00 90.50 415 THR A CA 1
ATOM 3209 C C . THR A 1 415 ? 11.357 11.553 3.886 1.00 90.50 415 THR A C 1
ATOM 3211 O O . THR A 1 415 ? 10.226 11.080 3.807 1.00 90.50 415 THR A O 1
ATOM 3214 N N . LYS A 1 416 ? 12.430 10.784 4.111 1.00 92.88 416 LYS A N 1
ATOM 3215 C CA . LYS A 1 416 ? 12.388 9.322 4.276 1.00 92.88 416 LYS A CA 1
ATOM 3216 C C . LYS A 1 416 ? 11.677 8.935 5.576 1.00 92.88 416 LYS A C 1
ATOM 3218 O O . LYS A 1 416 ? 10.858 8.016 5.589 1.00 92.88 416 LYS A O 1
ATOM 3223 N N . LEU A 1 417 ? 11.909 9.686 6.656 1.00 91.19 417 LEU A N 1
ATOM 3224 C CA . LEU A 1 417 ? 11.164 9.512 7.904 1.00 91.19 417 LEU A CA 1
ATOM 3225 C C . LEU A 1 417 ? 9.672 9.826 7.716 1.00 91.19 417 LEU A C 1
ATOM 3227 O O . LEU A 1 417 ? 8.826 9.042 8.140 1.00 91.19 417 LEU A O 1
ATOM 3231 N N . ALA A 1 418 ? 9.334 10.932 7.048 1.00 91.25 418 ALA A N 1
ATOM 3232 C CA . ALA A 1 418 ? 7.946 11.292 6.764 1.00 91.25 418 ALA A CA 1
ATOM 3233 C C . ALA A 1 418 ? 7.235 10.234 5.904 1.00 91.25 418 ALA A C 1
ATOM 3235 O O . ALA A 1 418 ? 6.086 9.895 6.188 1.00 91.25 418 ALA A O 1
ATOM 3236 N N . TYR A 1 419 ? 7.924 9.650 4.921 1.00 91.94 419 TYR A N 1
ATOM 3237 C CA . TYR A 1 419 ? 7.432 8.514 4.140 1.00 91.94 419 TYR A CA 1
ATOM 3238 C C . TYR A 1 419 ? 7.098 7.306 5.017 1.00 91.94 419 TYR A C 1
ATOM 3240 O O . TYR A 1 419 ? 5.964 6.824 5.002 1.00 91.94 419 TYR A O 1
ATOM 3248 N N . LEU A 1 420 ? 8.047 6.864 5.849 1.00 91.38 420 LEU A N 1
ATOM 3249 C CA . LEU A 1 420 ? 7.840 5.738 6.760 1.00 91.38 420 LEU A CA 1
ATOM 3250 C C . LEU A 1 420 ? 6.685 5.983 7.725 1.00 91.38 420 LEU A C 1
ATOM 3252 O O . LEU A 1 420 ? 5.850 5.100 7.926 1.00 91.38 420 LEU A O 1
ATOM 3256 N N . LEU A 1 421 ? 6.603 7.181 8.302 1.00 91.06 421 LEU A N 1
ATOM 3257 C CA . LEU A 1 421 ? 5.499 7.558 9.179 1.00 91.06 421 LEU A CA 1
ATOM 3258 C C . LEU A 1 421 ? 4.166 7.556 8.425 1.00 91.06 421 LEU A C 1
ATOM 3260 O O . LEU A 1 421 ? 3.174 7.074 8.964 1.00 91.06 421 LEU A O 1
ATOM 3264 N N . SER A 1 422 ? 4.140 8.008 7.171 1.00 89.94 422 SER A N 1
ATOM 3265 C CA . SER A 1 422 ? 2.923 8.008 6.352 1.00 89.94 422 SER A CA 1
ATOM 3266 C C . SER A 1 422 ? 2.448 6.596 5.991 1.00 89.94 422 SER A C 1
ATOM 3268 O O . SER A 1 422 ? 1.245 6.364 5.910 1.00 89.94 422 SER A O 1
ATOM 3270 N N . LEU A 1 423 ? 3.363 5.637 5.825 1.00 87.75 423 LEU A N 1
ATOM 3271 C CA . LEU A 1 423 ? 3.025 4.225 5.611 1.00 87.75 423 LEU A CA 1
ATOM 3272 C C . LEU A 1 423 ? 2.532 3.534 6.890 1.00 87.75 423 LEU A C 1
ATOM 3274 O O . LEU A 1 423 ? 1.623 2.701 6.856 1.00 87.75 423 LEU A O 1
ATOM 3278 N N . THR A 1 424 ? 3.156 3.851 8.026 1.00 86.75 424 THR A N 1
ATOM 3279 C CA . THR A 1 424 ? 3.024 3.065 9.260 1.00 86.75 424 THR A CA 1
ATOM 3280 C C . THR A 1 424 ? 1.992 3.620 10.235 1.00 86.75 424 THR A C 1
ATOM 3282 O O . THR A 1 424 ? 1.222 2.850 10.812 1.00 86.75 424 THR A O 1
ATOM 3285 N N . LEU A 1 425 ? 1.920 4.938 10.425 1.00 87.25 425 LEU A N 1
ATOM 3286 C CA . LEU A 1 425 ? 1.025 5.541 11.414 1.00 87.25 425 LEU A CA 1
ATOM 3287 C C . LEU A 1 425 ? -0.464 5.263 11.161 1.00 87.25 425 LEU A C 1
ATOM 3289 O O . LEU A 1 425 ? -1.144 4.926 12.137 1.00 87.25 425 LEU A O 1
ATOM 3293 N N . PRO A 1 426 ? -0.980 5.287 9.913 1.00 83.25 426 PRO A N 1
ATOM 3294 C CA . PRO A 1 426 ? -2.372 4.916 9.649 1.00 83.25 426 PRO A CA 1
ATOM 3295 C C . PRO A 1 426 ? -2.731 3.488 10.095 1.00 83.25 426 PRO A C 1
ATOM 3297 O O . PRO A 1 426 ? -3.884 3.208 10.419 1.00 83.25 426 PRO A O 1
ATOM 3300 N N . CYS A 1 427 ? -1.745 2.587 10.170 1.00 75.56 427 CYS A N 1
ATOM 3301 C CA . CYS A 1 427 ? -1.935 1.199 10.594 1.00 75.56 427 CYS A CA 1
ATOM 3302 C C . CYS A 1 427 ? -2.031 1.021 12.121 1.00 75.56 427 CYS A C 1
ATOM 3304 O O . CYS A 1 427 ? -2.367 -0.076 12.573 1.00 75.56 427 CYS A O 1
ATOM 3306 N N . PHE A 1 428 ? -1.758 2.072 12.907 1.00 78.94 428 PHE A N 1
ATOM 3307 C CA . PHE A 1 428 ? -1.641 2.068 14.370 1.00 78.94 428 PHE A CA 1
ATOM 3308 C C . PHE A 1 428 ? -0.492 1.184 14.906 1.00 78.94 428 PHE A C 1
ATOM 3310 O O . PHE A 1 428 ? -0.421 -0.023 14.664 1.00 78.94 428 PHE A O 1
ATOM 3317 N N . LEU A 1 429 ? 0.412 1.772 15.703 1.00 77.94 429 LEU A N 1
ATOM 3318 C CA . LEU A 1 429 ? 1.649 1.117 16.166 1.00 77.94 429 LEU A CA 1
ATOM 3319 C C . LEU A 1 429 ? 1.434 -0.253 16.848 1.00 77.94 429 LEU A C 1
ATOM 3321 O O . LEU A 1 429 ? 2.138 -1.197 16.498 1.00 77.94 429 LEU A O 1
ATOM 3325 N N . PRO A 1 430 ? 0.461 -0.454 17.758 1.00 80.31 430 PRO A N 1
ATOM 3326 C CA . PRO A 1 430 ? 0.195 -1.776 18.326 1.00 80.31 430 PRO A CA 1
ATOM 3327 C C . PRO A 1 430 ? -0.200 -2.846 17.306 1.00 80.31 430 PRO A C 1
ATOM 3329 O O . PRO A 1 430 ? 0.110 -4.021 17.519 1.00 80.31 430 PRO A O 1
ATOM 3332 N N . THR A 1 431 ? -0.858 -2.486 16.200 1.00 79.75 431 THR A N 1
ATOM 3333 C CA . THR A 1 431 ? -1.106 -3.439 15.110 1.00 79.75 431 THR A CA 1
ATOM 3334 C C . THR A 1 431 ? 0.211 -3.847 14.469 1.00 79.75 431 THR A C 1
ATOM 3336 O O . THR A 1 431 ? 0.461 -5.038 14.297 1.00 79.75 431 THR A O 1
ATOM 3339 N N . LEU A 1 432 ? 1.070 -2.873 14.169 1.00 82.62 432 LEU A N 1
ATOM 3340 C CA . LEU A 1 432 ? 2.384 -3.110 13.580 1.00 82.62 432 LEU A CA 1
ATOM 3341 C C . LEU A 1 432 ? 3.238 -4.008 14.478 1.00 82.62 432 LEU A C 1
ATOM 3343 O O . LEU A 1 432 ? 3.760 -5.021 14.022 1.00 82.62 432 LEU A O 1
ATOM 3347 N N . VAL A 1 433 ? 3.274 -3.726 15.781 1.00 85.06 433 VAL A N 1
ATOM 3348 C CA . VAL A 1 433 ? 3.972 -4.559 16.771 1.00 85.06 433 VAL A CA 1
ATOM 3349 C C . VAL A 1 433 ? 3.416 -5.985 16.794 1.00 85.06 433 VAL A C 1
ATOM 3351 O O . VAL A 1 433 ? 4.181 -6.942 16.856 1.00 85.06 433 VAL A O 1
ATOM 3354 N N . ARG A 1 434 ? 2.096 -6.179 16.691 1.00 84.19 434 ARG A N 1
ATOM 3355 C CA . ARG A 1 434 ? 1.500 -7.528 16.592 1.00 84.19 434 ARG A CA 1
ATOM 3356 C C . ARG A 1 434 ? 1.825 -8.220 15.267 1.00 84.19 434 ARG A C 1
ATOM 3358 O O . ARG A 1 434 ? 1.976 -9.441 15.239 1.00 84.19 434 ARG A O 1
ATOM 3365 N N . GLY A 1 435 ? 1.938 -7.448 14.192 1.00 85.00 435 GLY A N 1
ATOM 3366 C CA . GLY A 1 435 ? 2.282 -7.882 12.841 1.00 85.00 435 GLY A CA 1
ATOM 3367 C C . GLY A 1 435 ? 3.783 -7.928 12.549 1.00 85.00 435 GLY A C 1
ATOM 3368 O O . GLY A 1 435 ? 4.144 -8.099 11.388 1.00 85.00 435 GLY A O 1
ATOM 3369 N N . TRP A 1 436 ? 4.658 -7.812 13.556 1.00 88.88 436 TRP A N 1
ATOM 3370 C CA . TRP A 1 436 ? 6.106 -7.624 13.370 1.00 88.88 436 TRP A CA 1
ATOM 3371 C C . TRP A 1 436 ? 6.771 -8.663 12.457 1.00 88.88 436 TRP A C 1
ATOM 3373 O O . TRP A 1 436 ? 7.700 -8.342 11.726 1.00 88.88 436 TRP A O 1
ATOM 3383 N N . ARG A 1 437 ? 6.268 -9.905 12.449 1.00 89.44 437 ARG A N 1
ATOM 3384 C CA . ARG A 1 437 ? 6.756 -10.968 11.556 1.00 89.44 437 ARG A CA 1
ATOM 3385 C C . ARG A 1 437 ? 6.569 -10.612 10.083 1.00 89.44 437 ARG A C 1
ATOM 3387 O O . ARG A 1 437 ? 7.439 -10.901 9.285 1.00 89.44 437 ARG A O 1
ATOM 3394 N N . ILE A 1 438 ? 5.453 -9.981 9.727 1.00 86.69 438 ILE A N 1
ATOM 3395 C CA . ILE A 1 438 ? 5.194 -9.531 8.354 1.00 86.69 438 ILE A CA 1
ATOM 3396 C C . ILE A 1 438 ? 6.002 -8.259 8.060 1.00 86.69 438 ILE A C 1
ATOM 3398 O O . ILE A 1 438 ? 6.515 -8.114 6.959 1.00 86.69 438 ILE A O 1
ATOM 3402 N N . LEU A 1 439 ? 6.208 -7.386 9.053 1.00 89.00 439 LEU A N 1
ATOM 3403 C CA . LEU A 1 439 ? 7.038 -6.183 8.886 1.00 89.00 439 LEU A CA 1
ATOM 3404 C C . LEU A 1 439 ? 8.513 -6.490 8.610 1.00 89.00 439 LEU A C 1
ATOM 3406 O O . LEU A 1 439 ? 9.174 -5.739 7.900 1.00 89.00 439 LEU A O 1
ATOM 3410 N N . ILE A 1 440 ? 9.035 -7.604 9.126 1.00 92.12 440 ILE A N 1
ATOM 3411 C CA . ILE A 1 440 ? 10.388 -8.050 8.770 1.00 92.12 440 ILE A CA 1
ATOM 3412 C C . ILE A 1 440 ? 10.475 -8.382 7.281 1.00 92.12 440 ILE A C 1
ATOM 3414 O O . ILE A 1 440 ? 11.452 -8.003 6.641 1.00 92.12 440 ILE A O 1
ATOM 3418 N N . ALA A 1 441 ? 9.444 -9.014 6.711 1.00 93.25 441 ALA A N 1
ATOM 3419 C CA . ALA A 1 441 ? 9.416 -9.320 5.283 1.00 93.25 441 ALA A CA 1
ATOM 3420 C C . ALA A 1 441 ? 9.414 -8.054 4.412 1.00 93.25 441 ALA A C 1
ATOM 3422 O O . ALA A 1 441 ? 9.964 -8.072 3.317 1.00 93.25 441 ALA A O 1
ATOM 3423 N N . THR A 1 442 ? 8.846 -6.946 4.898 1.00 91.44 442 THR A N 1
ATOM 3424 C CA . THR A 1 442 ? 8.887 -5.656 4.191 1.00 91.44 442 THR A CA 1
ATOM 3425 C C . THR A 1 442 ? 10.200 -4.900 4.398 1.00 91.44 442 THR A C 1
ATOM 3427 O O . THR A 1 442 ? 10.460 -3.940 3.685 1.00 91.44 442 THR A O 1
ATOM 3430 N N . GLY A 1 443 ? 11.031 -5.308 5.363 1.00 92.56 443 GLY A N 1
ATOM 3431 C CA . GLY A 1 443 ? 12.260 -4.611 5.743 1.00 92.56 443 GLY A CA 1
ATOM 3432 C C . GLY A 1 443 ? 13.247 -4.422 4.586 1.00 92.56 443 GLY A C 1
ATOM 3433 O O . GLY A 1 443 ? 13.576 -3.276 4.294 1.00 92.56 443 GLY A O 1
ATOM 3434 N N . PRO A 1 444 ? 13.697 -5.494 3.904 1.00 92.94 444 PRO A N 1
ATOM 3435 C CA . PRO A 1 444 ? 14.640 -5.373 2.794 1.00 92.94 444 PRO A CA 1
ATOM 3436 C C . PRO A 1 444 ? 14.163 -4.472 1.640 1.00 92.94 444 PRO A C 1
ATOM 3438 O O . PRO A 1 444 ? 14.895 -3.537 1.319 1.00 92.94 444 PRO A O 1
ATOM 3441 N N . PRO A 1 445 ? 12.962 -4.654 1.044 1.00 92.62 445 PRO A N 1
ATOM 3442 C CA . PRO A 1 445 ? 12.518 -3.772 -0.037 1.00 92.62 445 PRO A CA 1
ATOM 3443 C C . PRO A 1 445 ? 12.317 -2.325 0.435 1.00 92.62 445 PRO A C 1
ATOM 3445 O O . PRO A 1 445 ? 12.693 -1.400 -0.279 1.00 92.62 445 PRO A O 1
ATOM 3448 N N . LEU A 1 446 ? 11.818 -2.101 1.659 1.00 92.69 446 LEU A N 1
ATOM 3449 C CA . LEU A 1 446 ? 11.739 -0.747 2.218 1.00 92.69 446 LEU A CA 1
ATOM 3450 C C . LEU A 1 446 ? 13.125 -0.123 2.381 1.00 92.69 446 LEU A C 1
ATOM 3452 O O . LEU A 1 446 ? 13.297 1.043 2.052 1.00 92.69 446 LEU A O 1
ATOM 3456 N N . LEU A 1 447 ? 14.119 -0.877 2.857 1.00 93.75 447 LEU A N 1
ATOM 3457 C CA . LEU A 1 447 ? 15.477 -0.364 3.011 1.00 93.75 447 LEU A CA 1
ATOM 3458 C C . LEU A 1 447 ? 16.050 0.093 1.670 1.00 93.75 447 LEU A C 1
ATOM 3460 O O . LEU A 1 447 ? 16.609 1.185 1.611 1.00 93.75 447 LEU A O 1
ATOM 3464 N N . VAL A 1 448 ? 15.851 -0.697 0.609 1.00 92.25 448 VAL A N 1
ATOM 3465 C CA . VAL A 1 448 ? 16.250 -0.327 -0.756 1.00 92.25 448 VAL A CA 1
ATOM 3466 C C . VAL A 1 448 ? 15.623 1.011 -1.145 1.00 92.25 448 VAL A C 1
ATOM 3468 O O . VAL A 1 448 ? 16.363 1.920 -1.494 1.00 92.25 448 VAL A O 1
ATOM 3471 N N . LEU A 1 449 ? 14.303 1.187 -0.993 1.00 92.31 449 LEU A N 1
ATOM 3472 C CA . LEU A 1 449 ? 13.614 2.455 -1.299 1.00 92.31 449 LEU A CA 1
ATOM 3473 C C . LEU A 1 449 ? 14.138 3.652 -0.485 1.00 92.31 449 LEU A C 1
ATOM 3475 O O . LEU A 1 449 ? 14.180 4.790 -0.966 1.00 92.31 449 LEU A O 1
ATOM 3479 N N . LEU A 1 450 ? 14.526 3.421 0.770 1.00 93.69 450 LEU A N 1
ATOM 3480 C CA . LEU A 1 450 ? 14.990 4.487 1.653 1.00 93.69 450 LEU A CA 1
ATOM 3481 C C . LEU A 1 450 ? 16.405 4.958 1.323 1.00 93.69 450 LEU A C 1
ATOM 3483 O O . LEU A 1 450 ? 16.667 6.145 1.475 1.00 93.69 450 LEU A O 1
ATOM 3487 N N . VAL A 1 451 ? 17.283 4.061 0.869 1.00 94.31 451 VAL A N 1
ATOM 3488 C CA . VAL A 1 451 ? 18.670 4.394 0.486 1.00 94.31 451 VAL A CA 1
ATOM 3489 C C . VAL A 1 451 ? 18.840 4.619 -1.015 1.00 94.31 451 VAL A C 1
ATOM 3491 O O . VAL A 1 451 ? 19.942 4.880 -1.489 1.00 94.31 451 VAL A O 1
ATOM 3494 N N . TRP A 1 452 ? 17.741 4.531 -1.761 1.00 91.19 452 TRP A N 1
ATOM 3495 C CA . TRP A 1 452 ? 17.665 4.903 -3.162 1.00 91.19 452 TRP A CA 1
ATOM 3496 C C . TRP A 1 452 ? 17.738 6.429 -3.285 1.00 91.19 452 TRP A C 1
ATOM 3498 O O . TRP A 1 452 ? 16.814 7.134 -2.850 1.00 91.19 452 TRP A O 1
ATOM 3508 N N . ASP A 1 453 ? 18.800 6.936 -3.925 1.00 89.25 453 ASP A N 1
ATOM 3509 C CA . ASP A 1 453 ? 18.967 8.362 -4.247 1.00 89.25 453 ASP A CA 1
ATOM 3510 C C . ASP A 1 453 ? 18.074 8.766 -5.435 1.00 89.25 453 ASP A C 1
ATOM 3512 O O . ASP A 1 453 ? 18.487 9.043 -6.565 1.00 89.25 453 ASP A O 1
ATOM 3516 N N . HIS A 1 454 ? 16.772 8.679 -5.188 1.00 87.56 454 HIS A N 1
ATOM 3517 C CA . HIS A 1 454 ? 15.712 9.055 -6.099 1.00 87.56 454 HIS A CA 1
ATOM 3518 C C . HIS A 1 454 ? 14.512 9.495 -5.265 1.00 87.56 454 HIS A C 1
ATOM 3520 O O . HIS A 1 454 ? 13.845 8.684 -4.625 1.00 87.56 454 HIS A O 1
ATOM 3526 N N . LEU A 1 455 ? 14.241 10.801 -5.248 1.00 83.88 455 LEU A N 1
ATOM 3527 C CA . LEU A 1 455 ? 13.200 11.383 -4.399 1.00 83.88 455 LEU A CA 1
ATOM 3528 C C . LEU A 1 455 ? 11.819 10.699 -4.554 1.00 83.88 455 LEU A C 1
ATOM 3530 O O . LEU A 1 455 ? 11.211 10.391 -3.520 1.00 83.88 455 LEU A O 1
ATOM 3534 N N . PRO A 1 456 ? 11.342 10.377 -5.778 1.00 86.06 456 PRO A N 1
ATOM 3535 C CA . PRO A 1 456 ? 10.079 9.664 -5.959 1.00 86.06 456 PRO A CA 1
ATOM 3536 C C . PRO A 1 456 ? 10.028 8.279 -5.295 1.00 86.06 456 PRO A C 1
ATOM 3538 O O . PRO A 1 456 ? 8.976 7.905 -4.790 1.00 86.06 456 PRO A O 1
ATOM 3541 N N . ALA A 1 457 ? 11.148 7.557 -5.161 1.00 86.25 457 ALA A N 1
ATOM 3542 C CA . ALA A 1 457 ? 11.178 6.225 -4.534 1.00 86.25 457 ALA A CA 1
ATOM 3543 C C . ALA A 1 457 ? 10.730 6.223 -3.057 1.00 86.25 457 ALA A C 1
ATOM 3545 O O . ALA A 1 457 ? 10.414 5.183 -2.490 1.00 86.25 457 ALA A O 1
ATOM 3546 N N . SER A 1 458 ? 10.683 7.396 -2.427 1.00 89.00 458 SER A N 1
ATOM 3547 C CA . SER A 1 458 ? 10.217 7.594 -1.054 1.00 89.00 458 SER A CA 1
ATOM 3548 C C . SER A 1 458 ? 9.002 8.516 -0.962 1.00 89.00 458 SER A C 1
ATOM 3550 O O . SER A 1 458 ? 8.802 9.181 0.052 1.00 89.00 458 SER A O 1
ATOM 3552 N N . SER A 1 459 ? 8.190 8.610 -2.013 1.00 88.06 459 SER A N 1
ATOM 3553 C CA . SER A 1 459 ? 6.940 9.370 -1.994 1.00 88.06 459 SER A CA 1
ATOM 3554 C C . SER A 1 459 ? 5.736 8.435 -2.038 1.00 88.06 459 SER A C 1
ATOM 3556 O O . SER A 1 459 ? 5.656 7.605 -2.932 1.00 88.06 459 SER A O 1
ATOM 3558 N N . LEU A 1 460 ? 4.752 8.637 -1.153 1.00 84.81 460 LEU A N 1
ATOM 3559 C CA . LEU A 1 460 ? 3.426 8.001 -1.276 1.00 84.81 460 LEU A CA 1
ATOM 3560 C C . LEU A 1 460 ? 2.696 8.367 -2.573 1.00 84.81 460 LEU A C 1
ATOM 3562 O O . LEU A 1 460 ? 1.715 7.735 -2.935 1.00 84.81 460 LEU A O 1
ATOM 3566 N N . ALA A 1 461 ? 3.110 9.450 -3.229 1.00 76.94 461 ALA A N 1
ATOM 3567 C CA . ALA A 1 461 ? 2.580 9.790 -4.534 1.00 76.94 461 ALA A CA 1
ATOM 3568 C C . ALA A 1 461 ? 3.230 8.962 -5.645 1.00 76.94 461 ALA A C 1
ATOM 3570 O O . ALA A 1 461 ? 2.913 9.212 -6.786 1.00 76.94 461 ALA A O 1
ATOM 3571 N N . PHE A 1 462 ? 4.151 8.043 -5.371 1.00 75.00 462 PHE A N 1
ATOM 3572 C CA . PHE A 1 462 ? 4.856 7.263 -6.394 1.00 75.00 462 PHE A CA 1
ATOM 3573 C C . PHE A 1 462 ? 4.898 5.771 -6.036 1.00 75.00 462 PHE A C 1
ATOM 3575 O O . PHE A 1 462 ? 4.756 4.939 -6.923 1.00 75.00 462 PHE A O 1
ATOM 3582 N N . GLN A 1 463 ? 5.079 5.456 -4.749 1.00 65.50 463 GLN A N 1
ATOM 3583 C CA . GLN A 1 463 ? 4.988 4.126 -4.135 1.00 65.50 463 GLN A CA 1
ATOM 3584 C C . GLN A 1 463 ? 3.613 3.914 -3.510 1.00 65.50 463 GLN A C 1
ATOM 3586 O O . GLN A 1 463 ? 3.167 2.749 -3.471 1.00 65.50 463 GLN A O 1
#

Secondary structure (DSSP, 8-state):
-----HHHHHHHHHHHHHHHHHHHHHHHHHHHTSEEETTTTEEE-----TTTHHHH-HHHHHHHHHHHHHHHHHHHHHHHTT-HHHHHHHHHHHHHTHHHHHHHHHHTT--SS---THHHHHHHHHHHHHHHHHHTT---SS---HHHHHHHHHHHHHHHHHHHHHHHHHHHHTT-----HHHHHHHHHHHHHTTS-SS-SSTTSPTTSS---GGGGGGHHHHHH--SHHHHHHHHHHHHHHHHHHHHHHHHHTT--HHHHHHHHHHHHT-HHHHHHTTGGG----THHHHHHHHHHHHHHHHTT-HHHHHHHHHHHHTT-HHHHHHHHHHHHHHHHHHHHHHSSTTSEETTEEHHHHHHHHHHHHHHHHHHHHT-TTHHHHHGGGTTT-SSHHHHHTHHHHSHHHHHHHHT-HHHHHHHHHHHGGG-HHHHHHTHHHHHHHHHHHHHHHH-S-GGGG-TTT-

Mean predicted aligned error: 6.21 Å

Nearest PDB structures (foldseek):
  3rce-assembly1_A  TM=4.644E-01  e=4.790E-01  Campylobacter lari

Sequence (463 aa):
MQQREPGAAVRGWTALALLAVGGWWLAAVVVSARTYLMMGYATVGAKVPRLEPFLTSSAAWGFAGAIGLVWWLLVRKQVERFLPAAIHAIRLLAVAAAPGGLYVLRALGWSAIPPTYWEPLWISAWTGASFFHATWRQDWGTRLSHRAGLLAAALLSLGIGGWWYGQSLYYYRHYQLGYNDFGHFLQRVANTAAGRGWLLESPVLPPFWDHFNPGLLLLVPAWWAVPSVHLAFGLQAVSLACGGVLVHRLARAMGGSPWGALAWSVAWLAQPAAGQMNLAYTYGWHPVSVALPLLLVAILCVLRRRIGWALLAGVLASSMQEDVIVVTACFCATASWVAWRQSKSLTGQWMGISGWSWAAGAALAGLVFLAVYQFSGLAEFQTGRFVALGDTPLQILFSPVLRPAAFWGELLRPTKLAYLLSLTLPCFLPTLVRGWRILIATGPPLLVLLVWDHLPASSLAFQ

Foldseek 3Di:
DDPDPLVVQLVVLLVLLVVLLVLLLLLQLVVVQWDAPLLQQWTPDPPPQLCNSVPPCPPSNVVSNVLSVVLCVLLSVVSVVVPPLSVLLSVLSSQLSVSSVVSVCVSVPDPPDPDTSVNVLSNLQSNLVSLCSSAWPDDSVDCCDLVNLLVLLVVQLVVQLVVLLVVLVVCVVVVVQPDCQLVQLLCLLVCVLVVVDHSDSDPPADRQLPWQASLSVVCNVVCVVPVDLSSQSSLLSNLLSCVLSLQLLVCVLVPTHSRRSSSSSVLSSPQLLSSLSSCQSNNHHALLSNLVVLCSQLVSCLSVVNNVSNVVSLVSSCNSGLVSLLLQLLLLQLQLVVQCVVVVDQQGHDSHDGSVVSNVSNVVSVVVSVVSLVPHNCNVVQCVQQVQQHPDPVSNVCSCPNVVCLLVVQLVPPLLVSLVSSNPSSCHPVNCVVVVSSVSSVVVVSSCLSSGNDSSSSGSSND